Protein AF-U9SLM4-F1 (afdb_monomer)

Foldseek 3Di:
DDWDWAFDQFFWAQDDDDPPDDLQNVLVSCCVVVVDPDDSQPTWTKTFDADPVCSVVTHTGDRSCVVGPIDTQLAQAQNRDDQSWPHHPVVVVVLPDDPEDDPPDLLDQLQVVLLVVVVVLLVPALFAEEEEAPLLCLRHSLVSNQVVVVVDPQEGTGEDEVSQQDDLPDQAAPQVSCCVTHVDGPVSNQVSQVVGQYEYEYEACLSQFAFPPDALCNGHRSCSVVVVVSVVSRPDTSHGYYYYHFFFPCLLQPPPDPDSRTTDHNDDDDPSRYHYSVSSADDPVSLVSSLVSLCVVQVVLAPDPVQSQQVSVQLCQQQVSRNSSSVLLSVVLSVVCVVCSVVSHRDGNLVSVLVCQFLVNLPDDDPLLVSLVDDDPVLLVVLVVLLLHWAQQVVPPDPDPNLSSCCSSQQWHQDPNTIHGNGLSSNQSSLCVVQLPDAADPDADPAPVSLVLQLQQAQELVQLVPPPCADPVRHHAQSSVLVSSLNRSSRRHDSRKDWRAFGFAHDPDPGGQGTFIHDVQLETEHEDEPCVPVVVSVVCVVPRCVVSNVSHPAYAYEYEYEAPDPVPPRDCLCPQRYWYWYQHPSRQWIWIHHNPDTDIHGYDYDDD

Radius of gyration: 30.29 Å; Cα contacts (8 Å, |Δi|>4): 1023; chains: 1; bounding box: 67×54×95 Å

Nearest PDB structures (foldseek):
  4ko8-assembly1_A  TM=5.260E-01  e=2.177E-04  Homo sapiens
  5ifs-assembly1_D  TM=5.395E-01  e=2.706E-04  Homo sapiens
  7pxb-assembly1_A  TM=3.725E-01  e=2.563E-04  Mycobacterium tuberculosis
  8glv-assembly1_Cn  TM=2.604E-01  e=9.115E-05  Chlamydomonas reinhardtii
  8j07-assembly1_k8  TM=2.728E-01  e=7.205E-04  Homo sapiens

pLDDT: mean 79.98, std 14.98, range [30.33, 97.56]

Solvent-accessible surface area (backbone atoms only — not comparable to full-atom values): 33385 Å² total; per-residue (Å²): 130,52,76,49,62,51,53,71,88,56,48,20,57,78,71,98,75,58,97,87,61,42,61,26,57,49,35,50,50,49,34,68,76,66,70,53,87,69,60,61,86,75,62,69,54,32,50,26,74,45,55,79,94,49,58,88,75,52,40,77,64,40,48,58,60,77,76,54,56,63,42,72,57,76,52,89,73,53,42,52,20,57,44,31,20,65,50,45,72,78,56,47,61,70,54,72,72,77,78,61,71,64,90,83,44,87,37,63,58,76,45,62,70,58,44,51,54,49,53,59,49,44,77,74,45,21,42,32,39,40,39,30,32,83,57,38,44,60,57,36,50,54,51,43,44,48,66,59,52,64,72,42,89,77,44,49,57,40,38,51,45,52,73,79,57,45,62,92,88,55,95,60,43,50,54,64,33,44,20,68,40,60,77,44,49,62,68,59,56,57,58,24,20,80,78,38,40,27,42,39,35,33,33,50,48,44,68,35,21,14,50,63,93,60,56,50,86,59,12,31,39,62,23,39,70,58,57,58,48,51,64,49,20,59,74,77,51,44,37,29,40,41,34,27,24,53,47,33,44,53,28,57,74,45,84,86,52,98,64,68,54,32,27,35,70,70,59,92,72,55,70,92,36,48,40,44,50,81,73,52,36,51,48,75,67,45,42,50,49,26,50,54,32,37,35,67,69,63,41,65,43,48,76,52,68,67,36,52,50,52,47,54,38,38,47,33,54,38,30,57,38,29,43,38,51,41,50,50,53,54,50,53,50,46,64,72,43,47,62,46,63,68,73,72,43,78,50,52,42,66,63,52,52,48,46,67,42,21,54,71,51,72,64,59,79,52,84,62,50,63,53,72,74,68,63,51,72,72,45,49,52,47,50,56,51,31,71,66,40,66,40,56,51,87,77,48,93,63,92,45,74,55,62,58,36,38,40,32,57,45,51,25,32,79,54,97,60,22,36,33,58,46,21,52,49,51,44,39,52,48,51,46,64,75,47,50,80,55,88,50,53,94,73,50,58,90,48,73,68,53,37,50,53,46,19,51,31,50,24,47,33,60,62,60,73,70,48,84,47,49,44,99,84,74,42,76,36,55,56,49,53,54,52,43,48,52,52,16,37,43,35,39,34,47,89,72,45,41,73,40,52,60,39,60,35,42,84,99,49,98,53,50,42,44,33,35,32,30,73,93,55,27,36,39,39,36,74,41,37,69,62,61,61,50,70,57,57,56,48,37,50,68,57,52,33,34,70,62,53,72,64,28,76,44,58,38,42,37,32,41,28,64,58,85,63,78,88,61,83,58,88,58,52,84,36,83,45,30,33,41,32,42,34,37,79,91,44,51,32,33,35,43,33,45,63,89,49,77,46,81,42,54,29,28,71,84,87,129

InterPro domains:
  IPR027417 P-loop containing nucleoside triphosphate hydrolase [SSF52540] (101-343)
  IPR045379 Crinkler effector protein, N-terminal [PF20147] (2-56)

Mean predicted aligned error: 11.5 Å

Sequence (608 aa):
MLGCIILGEENAFPVDFDTNKTIGHLKGAIKEQAGLVEPAHKLILWRVNIPENEKYEIHEGINIKEMFRDVKLSYTPRLGGIGGTMILATEGERVGTYEGINLNSPDICHREQTIQKLVEKISKVGFLLVRSPPMSGKTSLGQLLEQHLVKDPNIRVIRISLLWMGIPSGTWTFEEEFERLMSITWKKFQDECGHIRTIFIVDEVQMLYVPQGEHETASRHKGNVFWETVKRCQQISNLSIVAFAAYGYKGAWDLSSATYTIDVSPFMILPENTWSIEDVRFTEEEYKDYFLRFCSTHLKNMEDEDDINYLQEYVCNTTACHPGLVAFFMNHIRDHFSRQLKYDDTLKFDSIFLYLKSHGFMRAGFRGFAHIKNLTPEEEELCDRVFRGPINIRQSYSTSGKEKRLVRTNLLSEQDGKLDFASPYLRALYLQRRWGSTIRPIIPPQDFKSFLRGTFTNMNAEAIRNSYCVGTDGQLLERAWQMEFYQAATQVLPADIFISPDVGTYWGSSGYMDFFVGDGRSWAIELLRDGEKASDHKSRINKIYKPIRKISKEWAIIDIRHPGLPNNNPEYSADHHWINVYCQEGWKSVIIEDKDEKVEVKLMGEYL

Structure (mmCIF, N/CA/C/O backbone):
data_AF-U9SLM4-F1
#
_entry.id   AF-U9SLM4-F1
#
loop_
_atom_site.group_PDB
_atom_site.id
_atom_site.type_symbol
_atom_site.label_atom_id
_atom_site.label_alt_id
_atom_site.label_comp_id
_atom_site.label_asym_id
_atom_site.label_entity_id
_atom_site.label_seq_id
_atom_site.pdbx_PDB_ins_code
_atom_site.Cartn_x
_atom_site.Cartn_y
_atom_site.Cartn_z
_atom_site.occupancy
_atom_site.B_iso_or_equiv
_atom_site.auth_seq_id
_atom_site.auth_comp_id
_atom_site.auth_asym_id
_atom_site.auth_atom_id
_atom_site.pdbx_PDB_model_num
ATOM 1 N N . MET A 1 1 ? -7.190 -8.451 43.690 1.00 35.81 1 MET A N 1
ATOM 2 C CA . MET A 1 1 ? -8.473 -7.700 43.766 1.00 35.81 1 MET A CA 1
ATOM 3 C C . MET A 1 1 ? -9.404 -8.312 42.734 1.00 35.81 1 MET A C 1
ATOM 5 O O . MET A 1 1 ? -9.308 -7.986 41.557 1.00 35.81 1 MET A O 1
ATOM 9 N N . LEU A 1 2 ? -10.216 -9.275 43.161 1.00 41.56 2 LEU A N 1
ATOM 10 C CA . LEU A 1 2 ? -11.113 -10.027 42.290 1.00 41.56 2 LEU A CA 1
ATOM 11 C C . LEU A 1 2 ? -12.498 -9.378 42.358 1.00 41.56 2 LEU A C 1
ATOM 13 O O . LEU A 1 2 ? -13.167 -9.426 43.385 1.00 41.56 2 LEU A O 1
ATOM 17 N N . GLY A 1 3 ? -12.895 -8.705 41.276 1.00 44.25 3 GLY A N 1
ATOM 18 C CA . GLY A 1 3 ? -14.247 -8.175 41.129 1.00 44.25 3 GLY A CA 1
ATOM 19 C C . GLY A 1 3 ? -15.202 -9.318 40.813 1.00 44.25 3 GLY A C 1
ATOM 20 O O . GLY A 1 3 ? -15.079 -9.926 39.752 1.00 44.25 3 GLY A O 1
ATOM 21 N N . CYS A 1 4 ? -16.132 -9.621 41.717 1.00 50.41 4 CYS A N 1
ATOM 22 C CA . CYS A 1 4 ? -17.161 -10.633 41.473 1.00 50.41 4 CYS A CA 1
ATOM 23 C C . CYS A 1 4 ? -18.557 -10.000 41.392 1.00 50.41 4 CYS A C 1
ATOM 25 O O . CYS A 1 4 ? -18.823 -8.984 42.035 1.00 50.41 4 CYS A O 1
ATOM 27 N N . ILE A 1 5 ? -19.416 -10.619 40.573 1.00 52.19 5 ILE A N 1
ATOM 28 C CA . ILE A 1 5 ? -20.807 -10.255 40.301 1.00 52.19 5 ILE A CA 1
ATOM 29 C C . ILE A 1 5 ? -21.716 -11.396 40.781 1.00 52.19 5 ILE A C 1
ATOM 31 O O . ILE A 1 5 ? -21.554 -12.529 40.336 1.00 52.19 5 ILE A O 1
ATOM 35 N N . ILE A 1 6 ? -22.691 -11.072 41.636 1.00 52.25 6 ILE A N 1
ATOM 36 C CA . ILE A 1 6 ? -23.686 -11.999 42.198 1.00 52.25 6 ILE A CA 1
ATOM 37 C C . ILE A 1 6 ? -25.037 -11.809 41.516 1.00 52.25 6 ILE A C 1
ATOM 39 O O . ILE A 1 6 ? -25.404 -10.679 41.183 1.00 52.25 6 ILE A O 1
ATOM 43 N N . LEU A 1 7 ? -25.791 -12.902 41.349 1.00 49.56 7 LEU A N 1
ATOM 44 C CA . LEU A 1 7 ? -27.113 -12.872 40.745 1.00 49.56 7 LEU A CA 1
ATOM 45 C C . LEU A 1 7 ? -28.258 -13.093 41.746 1.00 49.56 7 LEU A C 1
ATOM 47 O O . LEU A 1 7 ? -28.361 -14.139 42.370 1.00 49.56 7 LEU A O 1
ATOM 51 N N . GLY A 1 8 ? -29.181 -12.130 41.799 1.00 49.28 8 GLY A N 1
ATOM 52 C CA . GLY A 1 8 ? -30.383 -12.178 42.639 1.00 49.28 8 GLY A CA 1
ATOM 53 C C . GLY A 1 8 ? -30.135 -11.715 44.076 1.00 49.28 8 GLY A C 1
ATOM 54 O O . GLY A 1 8 ? -29.026 -11.828 44.585 1.00 49.28 8 GLY A O 1
ATOM 55 N N . GLU A 1 9 ? -31.167 -11.166 44.725 1.00 44.59 9 GLU A N 1
ATOM 56 C CA . GLU A 1 9 ? -31.069 -10.698 46.121 1.00 44.59 9 GLU A CA 1
ATOM 57 C C . GLU A 1 9 ? -30.828 -11.844 47.124 1.00 44.59 9 GLU A C 1
ATOM 59 O O . GLU A 1 9 ? -30.422 -11.573 48.249 1.00 44.59 9 GLU A O 1
ATOM 64 N N . GLU A 1 10 ? -31.007 -13.108 46.710 1.00 47.84 10 GLU A N 1
ATOM 65 C CA . GLU A 1 10 ? -30.967 -14.275 47.608 1.00 47.84 10 GLU A CA 1
ATOM 66 C C . GLU A 1 10 ? -29.975 -15.391 47.200 1.00 47.84 10 GLU A C 1
ATOM 68 O O . GLU A 1 10 ? -29.672 -16.248 48.025 1.00 47.84 10 GLU A O 1
ATOM 73 N N . ASN A 1 11 ? -29.407 -15.385 45.981 1.00 51.69 11 ASN A N 1
ATOM 74 C CA . ASN A 1 11 ? -28.650 -16.532 45.437 1.00 51.69 11 ASN A CA 1
ATOM 75 C C . ASN A 1 11 ? -27.236 -16.165 44.944 1.00 51.69 11 ASN A C 1
ATOM 77 O O . ASN A 1 11 ? -26.928 -16.229 43.753 1.00 51.69 11 ASN A O 1
ATOM 81 N N . ALA A 1 12 ? -26.335 -15.806 45.860 1.00 53.00 12 ALA A N 1
ATOM 82 C CA . ALA A 1 12 ? -24.912 -15.723 45.540 1.00 53.00 12 ALA A CA 1
ATOM 83 C C . ALA A 1 12 ? -24.283 -17.100 45.346 1.00 53.00 12 ALA A C 1
ATOM 85 O O . ALA A 1 12 ? -24.490 -17.995 46.152 1.00 53.00 12 ALA A O 1
ATOM 86 N N . PHE A 1 13 ? -23.448 -17.257 44.324 1.00 52.69 13 PHE A N 1
ATOM 87 C CA . PHE A 1 13 ? -22.599 -18.434 44.181 1.00 52.69 13 PHE A CA 1
ATOM 88 C C . PHE A 1 13 ? -21.252 -18.031 43.573 1.00 52.69 13 PHE A C 1
ATOM 90 O O . PHE A 1 13 ? -21.178 -17.067 42.803 1.00 52.69 13 PHE A O 1
ATOM 97 N N . PRO A 1 14 ? -20.165 -18.730 43.933 1.00 48.06 14 PRO A N 1
ATOM 98 C CA . PRO A 1 14 ? -18.842 -18.399 43.441 1.00 48.06 14 PRO A CA 1
ATOM 99 C C . PRO A 1 14 ? -18.715 -18.831 41.979 1.00 48.06 14 PRO A C 1
ATOM 101 O O . PRO A 1 14 ? -18.922 -19.998 41.645 1.00 48.06 14 PRO A O 1
ATOM 104 N N . VAL A 1 15 ? -18.328 -17.890 41.117 1.00 50.41 15 VAL A N 1
ATOM 105 C CA . VAL A 1 15 ? -17.955 -18.173 39.728 1.00 50.41 15 VAL A CA 1
ATOM 106 C C . VAL A 1 15 ? -16.464 -17.942 39.573 1.00 50.41 15 VAL A C 1
ATOM 108 O O . VAL A 1 15 ? -15.956 -16.868 39.904 1.00 50.41 15 VAL A O 1
ATOM 111 N N . ASP A 1 16 ? -15.752 -18.951 39.076 1.00 47.12 16 ASP A N 1
ATOM 112 C CA . ASP A 1 16 ? -14.312 -18.852 38.871 1.00 47.12 16 ASP A CA 1
ATOM 113 C C . ASP A 1 16 ? -13.993 -17.855 37.755 1.00 47.12 16 ASP A C 1
ATOM 115 O O . ASP A 1 16 ? -14.107 -18.145 36.558 1.00 47.12 16 ASP A O 1
ATOM 119 N N . PHE A 1 17 ? -13.565 -16.667 38.168 1.00 48.00 17 PHE A N 1
ATOM 120 C CA . PHE A 1 17 ? -13.185 -15.572 37.296 1.00 48.00 17 PHE A CA 1
ATOM 121 C C . PHE A 1 17 ? -11.696 -15.277 37.473 1.00 48.00 17 PHE A C 1
ATOM 123 O O . PHE A 1 17 ? -11.235 -15.048 38.588 1.00 48.00 17 PHE A O 1
ATOM 130 N N . ASP A 1 18 ? -10.945 -15.309 36.377 1.00 49.34 18 ASP A N 1
ATOM 131 C CA . ASP A 1 18 ? -9.557 -14.853 36.321 1.00 49.34 18 ASP A CA 1
ATOM 132 C C . ASP A 1 18 ? -9.473 -13.620 35.407 1.00 49.34 18 ASP A C 1
ATOM 134 O O . ASP A 1 18 ? -10.423 -13.299 34.687 1.00 49.34 18 ASP A O 1
ATOM 138 N N . THR A 1 19 ? -8.343 -12.912 35.427 1.00 42.25 19 THR A N 1
ATOM 139 C CA . THR A 1 19 ? -8.130 -11.684 34.639 1.00 42.25 19 THR A CA 1
ATOM 140 C C . THR A 1 19 ? -8.217 -11.880 33.123 1.00 42.25 19 THR A C 1
ATOM 142 O O . THR A 1 19 ? -8.273 -10.895 32.391 1.00 42.25 19 THR A O 1
ATOM 145 N N . ASN A 1 20 ? -8.229 -13.124 32.641 1.00 43.53 20 ASN A N 1
ATOM 146 C CA . ASN A 1 20 ? -8.289 -13.474 31.225 1.00 43.53 20 ASN A CA 1
ATOM 147 C C . ASN A 1 20 ? -9.722 -13.805 30.767 1.00 43.53 20 ASN A C 1
ATOM 149 O O . ASN A 1 20 ? -9.967 -13.951 29.567 1.00 43.53 20 ASN A O 1
ATOM 153 N N . LYS A 1 21 ? -10.691 -13.917 31.687 1.00 45.94 21 LYS A N 1
ATOM 154 C CA . LYS A 1 21 ? -12.098 -14.204 31.368 1.00 45.94 21 LYS A CA 1
ATOM 155 C C . LYS A 1 21 ? -12.889 -12.914 31.113 1.00 45.94 21 LYS A C 1
ATOM 157 O O . LYS A 1 21 ? -12.687 -11.887 31.749 1.00 45.94 21 LYS A O 1
ATOM 162 N N . THR A 1 22 ? -13.818 -12.956 30.155 1.00 51.06 22 THR A N 1
ATOM 163 C CA . THR A 1 22 ? -14.678 -11.812 29.807 1.00 51.06 22 THR A CA 1
ATOM 164 C C . THR A 1 22 ? -15.972 -11.836 30.621 1.00 51.06 22 THR A C 1
ATOM 166 O O . THR A 1 22 ? -16.412 -12.890 31.078 1.00 51.06 22 THR A O 1
ATOM 169 N N . ILE A 1 23 ? -16.651 -10.691 30.742 1.00 50.66 23 ILE A N 1
ATOM 170 C CA . ILE A 1 23 ? -17.982 -10.614 31.373 1.00 50.66 23 ILE A CA 1
ATOM 171 C C . ILE A 1 23 ? -19.012 -11.511 30.651 1.00 50.66 23 ILE A C 1
ATOM 173 O O . ILE A 1 23 ? -19.931 -12.015 31.288 1.00 50.66 23 ILE A O 1
ATOM 177 N N . GLY A 1 24 ? -18.849 -11.773 29.348 1.00 51.88 24 GLY A N 1
ATOM 178 C CA . GLY A 1 24 ? -19.673 -12.742 28.612 1.00 51.88 24 GLY A CA 1
ATOM 179 C C . GLY A 1 24 ? -19.442 -14.189 29.063 1.00 51.88 24 GLY A C 1
ATOM 180 O O . GLY A 1 24 ? -20.410 -14.895 29.341 1.00 51.88 24 GLY A O 1
ATOM 181 N N . HIS A 1 25 ? -18.178 -14.607 29.227 1.00 54.50 25 HIS A N 1
ATOM 182 C CA . HIS A 1 25 ? -17.836 -15.916 29.809 1.00 54.50 25 HIS A CA 1
ATOM 183 C C . HIS A 1 25 ? -18.396 -16.060 31.227 1.00 54.50 25 HIS A C 1
ATOM 185 O O . HIS A 1 25 ? -18.955 -17.099 31.569 1.00 54.50 25 HIS A O 1
ATOM 191 N N . LEU A 1 26 ? -18.316 -14.990 32.021 1.00 54.97 26 LEU A N 1
ATOM 192 C CA . LEU A 1 26 ? -18.885 -14.939 33.363 1.00 54.97 26 LEU A CA 1
ATOM 193 C C . LEU A 1 26 ? -20.411 -15.099 33.340 1.00 54.97 26 LEU A C 1
ATOM 195 O O . LEU A 1 26 ? -20.941 -15.920 34.074 1.00 54.97 26 LEU A O 1
ATOM 199 N N . LYS A 1 27 ? -21.128 -14.379 32.469 1.00 56.69 27 LYS A N 1
ATOM 200 C CA . LYS A 1 27 ? -22.590 -14.507 32.328 1.00 56.69 27 LYS A CA 1
ATOM 201 C C . LYS A 1 27 ? -23.023 -15.902 31.859 1.00 56.69 27 LYS A C 1
ATOM 203 O O . LYS A 1 27 ? -24.068 -16.382 32.290 1.00 56.69 27 LYS A O 1
ATOM 208 N N . GLY A 1 28 ? -22.237 -16.542 30.990 1.00 61.31 28 GLY A N 1
ATOM 209 C CA . GLY A 1 28 ? -22.450 -17.929 30.570 1.00 61.31 28 GLY A CA 1
ATOM 210 C C . GLY A 1 28 ? -22.305 -18.911 31.734 1.00 61.31 28 GLY A C 1
ATOM 211 O O . GLY A 1 28 ? -23.228 -19.677 31.993 1.00 61.31 28 GLY A O 1
ATOM 212 N N . ALA A 1 29 ? -21.204 -18.810 32.483 1.00 61.56 29 ALA A N 1
ATOM 213 C CA . ALA A 1 29 ? -20.957 -19.626 33.673 1.00 61.56 29 ALA A CA 1
ATOM 214 C C . ALA A 1 29 ? -22.016 -19.397 34.768 1.00 61.56 29 ALA A C 1
ATOM 216 O O . ALA A 1 29 ? -22.520 -20.354 35.344 1.00 61.56 29 ALA A O 1
ATOM 217 N N . ILE A 1 30 ? -22.435 -18.142 34.984 1.00 59.66 30 ILE A N 1
ATOM 218 C CA . ILE A 1 30 ? -23.544 -17.789 35.884 1.00 59.66 30 ILE A CA 1
ATOM 219 C C . ILE A 1 30 ? -24.828 -18.509 35.461 1.00 59.66 30 ILE A C 1
ATOM 221 O O . ILE A 1 30 ? -25.518 -19.070 36.302 1.00 59.66 30 ILE A O 1
ATOM 225 N N . LYS A 1 31 ? -25.163 -18.520 34.166 1.00 64.25 31 LYS A N 1
ATOM 226 C CA . LYS A 1 31 ? -26.378 -19.182 33.672 1.00 64.25 31 LYS A CA 1
ATOM 227 C C . LYS A 1 31 ? -26.339 -20.695 33.887 1.00 64.25 31 LYS A C 1
ATOM 229 O O . LYS A 1 31 ? -27.342 -21.267 34.305 1.00 64.25 31 LYS A O 1
ATOM 234 N N . GLU A 1 32 ? -25.205 -21.318 33.577 1.00 65.44 32 GLU A N 1
ATOM 235 C CA . GLU A 1 32 ? -24.996 -22.762 33.719 1.00 65.44 32 GLU A CA 1
ATOM 236 C C . GLU A 1 32 ? -25.090 -23.197 35.184 1.00 65.44 32 GLU A C 1
ATOM 238 O O . GLU A 1 32 ? -25.776 -24.164 35.501 1.00 65.44 32 GLU A O 1
ATOM 243 N N . GLN A 1 33 ? -24.478 -22.428 36.082 1.00 63.00 33 GLN A N 1
ATOM 244 C CA . GLN A 1 33 ? -24.409 -22.745 37.503 1.00 63.00 33 GLN A CA 1
ATOM 245 C C . GLN A 1 33 ? -25.693 -22.371 38.270 1.00 63.00 33 GLN A C 1
ATOM 247 O O . GLN A 1 33 ? -26.039 -23.055 39.225 1.00 63.00 33 GLN A O 1
ATOM 252 N N . ALA A 1 34 ? -26.439 -21.347 37.832 1.00 59.72 34 ALA A N 1
ATOM 253 C CA . ALA A 1 34 ? -27.705 -20.920 38.448 1.00 59.72 34 ALA A CA 1
ATOM 254 C C . ALA A 1 34 ? -28.972 -21.508 37.804 1.00 59.72 34 ALA A C 1
ATOM 256 O O . ALA A 1 34 ? -30.080 -21.193 38.237 1.00 59.72 34 ALA A O 1
ATOM 257 N N . GLY A 1 35 ? -28.850 -22.288 36.724 1.00 61.47 35 GLY A N 1
ATOM 258 C CA . GLY A 1 35 ? -30.002 -22.876 36.028 1.00 61.47 35 GLY A CA 1
ATOM 259 C C . GLY A 1 35 ? -30.992 -21.850 35.450 1.00 61.47 35 GLY A C 1
ATOM 260 O O . GLY A 1 35 ? -32.183 -22.137 35.325 1.00 61.47 35 GLY A O 1
ATOM 261 N N . LEU A 1 36 ? -30.533 -20.640 35.112 1.00 62.00 36 LEU A N 1
ATOM 262 C CA . LEU A 1 36 ? -31.416 -19.542 34.701 1.00 62.00 36 LEU A CA 1
ATOM 263 C C . LEU A 1 36 ? -31.931 -19.727 33.271 1.00 62.00 36 LEU A C 1
ATOM 265 O O . LEU A 1 36 ? -31.170 -19.962 32.328 1.00 62.00 36 LEU A O 1
ATOM 269 N N . VAL A 1 37 ? -33.234 -19.510 33.089 1.00 57.28 37 VAL A N 1
ATOM 270 C CA . VAL A 1 37 ? -33.880 -19.495 31.764 1.00 57.28 37 VAL A CA 1
ATOM 271 C C . VAL A 1 37 ? -33.681 -18.144 31.061 1.00 57.28 37 VAL A C 1
ATOM 273 O O . VAL A 1 37 ? -33.711 -18.066 29.831 1.00 57.28 37 VAL A O 1
ATOM 276 N N . GLU A 1 38 ? -33.430 -17.074 31.821 1.00 58.06 38 GLU A N 1
ATOM 277 C CA . GLU A 1 38 ? -33.276 -15.728 31.274 1.00 58.06 38 GLU A CA 1
ATOM 278 C C . GLU A 1 38 ? -32.025 -15.578 30.384 1.00 58.06 38 GLU A C 1
ATOM 280 O O . GLU A 1 38 ? -30.978 -16.186 30.635 1.00 58.06 38 GLU A O 1
ATOM 285 N N . PRO A 1 39 ? -32.090 -14.745 29.327 1.00 55.75 39 PRO A N 1
ATOM 286 C CA . PRO A 1 39 ? -30.918 -14.426 28.525 1.00 55.75 39 PRO A CA 1
ATOM 287 C C . PRO A 1 39 ? -29.816 -13.742 29.348 1.00 55.75 39 PRO A C 1
ATOM 289 O O . PRO A 1 39 ? -30.079 -12.792 30.081 1.00 55.75 39 PRO A O 1
ATOM 292 N N . ALA A 1 40 ? -28.558 -14.139 29.126 1.00 53.75 40 ALA A N 1
ATOM 293 C CA . ALA A 1 40 ? -27.360 -13.591 29.781 1.00 53.75 40 ALA A CA 1
ATOM 294 C C . ALA A 1 40 ? -27.274 -12.045 29.776 1.00 53.75 40 ALA A C 1
ATOM 296 O O . ALA A 1 40 ? -26.703 -11.422 30.675 1.00 53.75 40 ALA A O 1
ATOM 297 N N . HIS A 1 41 ? -27.842 -11.386 28.765 1.00 55.47 41 HIS A N 1
ATOM 298 C CA . HIS A 1 41 ? -27.851 -9.928 28.667 1.00 55.47 41 HIS A CA 1
ATOM 299 C C . HIS A 1 41 ? -28.814 -9.240 29.656 1.00 55.47 41 HIS A C 1
ATOM 301 O O . HIS A 1 41 ? -28.600 -8.069 29.946 1.00 55.47 41 HIS A O 1
ATOM 307 N N . LYS A 1 42 ? -29.814 -9.943 30.214 1.00 55.22 42 LYS A N 1
ATOM 308 C CA . LYS A 1 42 ? -30.771 -9.400 31.202 1.00 55.22 42 LYS A CA 1
ATOM 309 C C . LYS A 1 42 ? -30.272 -9.452 32.648 1.00 55.22 42 LYS A C 1
ATOM 311 O O . LYS A 1 42 ? -30.864 -8.828 33.523 1.00 55.22 42 LYS A O 1
ATOM 316 N N . LEU A 1 43 ? -29.168 -10.157 32.886 1.00 59.81 43 LEU A N 1
ATOM 317 C CA . LEU A 1 43 ? -28.576 -10.314 34.210 1.00 59.81 43 LEU A CA 1
ATOM 318 C C . LEU A 1 43 ? -28.045 -8.966 34.726 1.00 59.81 43 LEU A C 1
ATOM 320 O O . LEU A 1 43 ? -27.250 -8.305 34.049 1.00 59.81 43 LEU A O 1
ATOM 324 N N . ILE A 1 44 ? -28.476 -8.572 35.927 1.00 57.69 44 ILE A N 1
ATOM 325 C CA . ILE A 1 44 ? -27.979 -7.378 36.623 1.00 57.69 44 ILE A CA 1
ATOM 326 C C . ILE A 1 44 ? -26.606 -7.699 37.202 1.00 57.69 44 ILE A C 1
ATOM 328 O O . ILE A 1 44 ? -26.446 -8.696 37.901 1.00 57.69 44 ILE A O 1
ATOM 332 N N . LEU A 1 45 ? -25.624 -6.844 36.911 1.00 57.59 45 LEU A N 1
ATOM 333 C CA . LEU A 1 45 ? -24.254 -7.037 37.361 1.00 57.59 45 LEU A CA 1
ATOM 334 C C . LEU A 1 45 ? -23.880 -6.036 38.460 1.00 57.59 45 LEU A C 1
ATOM 336 O O . LEU A 1 45 ? -24.153 -4.836 38.356 1.00 57.59 45 LEU A O 1
ATOM 340 N N . TRP A 1 46 ? -23.213 -6.545 39.490 1.00 57.16 46 TRP A N 1
ATOM 341 C CA . TRP A 1 46 ? -22.770 -5.797 40.662 1.00 57.16 46 TRP A CA 1
ATOM 342 C C . TRP A 1 46 ? -21.254 -5.836 40.755 1.00 57.16 46 TRP A C 1
ATOM 344 O O . TRP A 1 46 ? -20.659 -6.900 40.622 1.00 57.16 46 TRP A O 1
ATOM 354 N N . ARG A 1 47 ? -20.612 -4.694 41.003 1.00 55.12 47 ARG A N 1
ATOM 355 C CA . ARG A 1 47 ? -19.192 -4.693 41.357 1.00 55.12 47 ARG A CA 1
ATOM 356 C C . ARG A 1 47 ? -19.076 -4.869 42.865 1.00 55.12 47 ARG A C 1
ATOM 358 O O . ARG A 1 47 ? -19.517 -3.998 43.610 1.00 55.12 47 ARG A O 1
ATOM 365 N N . VAL A 1 48 ? -18.446 -5.962 43.282 1.00 54.56 48 VAL A N 1
ATOM 366 C CA . VAL A 1 48 ? -18.120 -6.241 44.682 1.00 54.56 48 VAL A CA 1
ATOM 367 C C . VAL A 1 48 ? -16.606 -6.400 44.804 1.00 54.56 48 VAL A C 1
ATOM 369 O O . VAL A 1 48 ? -15.998 -7.152 44.039 1.00 54.56 48 VAL A O 1
ATOM 372 N N . ASN A 1 49 ? -15.981 -5.660 45.723 1.00 56.09 49 ASN A N 1
ATOM 373 C CA . ASN A 1 49 ? -14.555 -5.806 46.020 1.00 56.09 49 ASN A CA 1
ATOM 374 C C . ASN A 1 49 ? -14.387 -6.897 47.077 1.00 56.09 49 ASN A C 1
ATOM 376 O O . ASN A 1 49 ? -14.502 -6.612 48.264 1.00 56.09 49 ASN A O 1
ATOM 380 N N . ILE A 1 50 ? -14.104 -8.123 46.642 1.00 55.16 50 ILE A N 1
ATOM 381 C CA . ILE A 1 50 ? -13.893 -9.249 47.555 1.00 55.16 50 ILE A CA 1
ATOM 382 C C . ILE A 1 50 ? -12.381 -9.442 47.744 1.00 55.16 50 ILE A C 1
ATOM 384 O O . ILE A 1 50 ? -11.657 -9.615 46.750 1.00 55.16 50 ILE A O 1
ATOM 388 N N . PRO A 1 51 ? -11.863 -9.361 48.983 1.00 56.72 51 PRO A N 1
ATOM 389 C CA . PRO A 1 51 ? -10.484 -9.717 49.289 1.00 56.72 51 PRO A CA 1
ATOM 390 C C . PRO A 1 51 ? -10.184 -11.166 48.884 1.00 56.72 51 PRO A C 1
ATOM 392 O O . PRO A 1 51 ? -11.023 -12.055 48.988 1.00 56.72 51 PRO A O 1
ATOM 395 N N . GLU A 1 52 ? -8.976 -11.427 48.387 1.00 55.16 52 GLU A N 1
ATOM 396 C CA . GLU A 1 52 ? -8.604 -12.750 47.857 1.00 55.16 52 GLU A CA 1
ATOM 397 C C . GLU A 1 52 ? -8.695 -13.856 48.926 1.00 55.16 52 GLU A C 1
ATOM 399 O O . GLU A 1 52 ? -9.073 -14.991 48.644 1.00 55.16 52 GLU A O 1
ATOM 404 N N . ASN A 1 53 ? -8.418 -13.481 50.174 1.00 61.06 53 ASN A N 1
ATOM 405 C CA . ASN A 1 53 ? -8.549 -14.271 51.395 1.00 61.06 53 ASN A CA 1
ATOM 406 C C . ASN A 1 53 ? -9.994 -14.376 51.918 1.00 61.06 53 ASN A C 1
ATOM 408 O O . ASN A 1 53 ? -10.188 -14.820 53.036 1.00 61.06 53 ASN A O 1
ATOM 412 N N . GLU A 1 54 ? -11.002 -13.918 51.184 1.00 56.12 54 GLU A N 1
ATOM 413 C CA . GLU A 1 54 ? -12.416 -14.000 51.593 1.00 56.12 54 GLU A CA 1
ATOM 414 C C . GLU A 1 54 ? -13.264 -14.685 50.502 1.00 56.12 54 GLU A C 1
ATOM 416 O O . GLU A 1 54 ? -14.464 -14.891 50.654 1.00 56.12 54 GLU A O 1
ATOM 421 N N . LYS A 1 55 ? -12.637 -15.136 49.401 1.00 56.03 55 LYS A N 1
ATOM 422 C CA . LYS A 1 55 ? -13.308 -15.813 48.273 1.00 56.03 55 LYS A CA 1
ATOM 423 C C . LYS A 1 55 ? -14.027 -17.107 48.685 1.00 56.03 55 LYS A C 1
ATOM 425 O O . LYS A 1 55 ? -15.058 -17.440 48.110 1.00 56.03 55 LYS A O 1
ATOM 430 N N . TYR A 1 56 ? -13.484 -17.839 49.657 1.00 58.84 56 TYR A N 1
ATOM 431 C CA . TYR A 1 56 ? -14.060 -19.090 50.172 1.00 58.84 56 TYR A CA 1
ATOM 432 C C . TYR A 1 56 ? -15.285 -18.881 51.069 1.00 58.84 56 TYR A C 1
ATOM 434 O O . TYR A 1 56 ? -15.968 -19.847 51.397 1.00 58.84 56 TYR A O 1
ATOM 442 N N . GLU A 1 57 ? -15.578 -17.637 51.442 1.00 57.97 57 GLU A N 1
ATOM 443 C CA . GLU A 1 57 ? -16.766 -17.287 52.218 1.00 57.97 57 GLU A CA 1
ATOM 444 C C . GLU A 1 57 ? -18.000 -17.097 51.322 1.00 57.97 57 GLU A C 1
ATOM 446 O O . GLU A 1 57 ? -19.089 -16.882 51.828 1.00 57.97 57 GLU A O 1
ATOM 451 N N . ILE A 1 58 ? -17.864 -17.202 49.993 1.00 57.47 58 ILE A N 1
ATOM 452 C CA . ILE A 1 58 ? -18.972 -17.085 49.037 1.00 57.47 58 ILE A CA 1
ATOM 453 C C . ILE A 1 58 ? -19.601 -18.462 48.793 1.00 57.47 58 ILE A C 1
ATOM 455 O O . ILE A 1 58 ? -19.007 -19.313 48.128 1.00 57.47 58 ILE A O 1
ATOM 459 N N . HIS A 1 59 ? -20.831 -18.664 49.258 1.00 59.03 59 HIS A N 1
ATOM 460 C CA . HIS A 1 59 ? -21.622 -19.866 48.991 1.00 59.03 59 HIS A CA 1
ATOM 461 C C . HIS A 1 59 ? -23.105 -19.540 48.780 1.00 59.03 59 HIS A C 1
ATOM 463 O O . HIS A 1 59 ? -23.558 -18.428 49.062 1.00 59.03 59 HIS A O 1
ATOM 469 N N . GLU A 1 60 ? -23.854 -20.532 48.290 1.00 52.44 60 GLU A N 1
ATOM 470 C CA . GLU A 1 60 ? -25.299 -20.438 48.066 1.00 52.44 60 GLU A CA 1
ATOM 471 C C . GLU A 1 60 ? -26.026 -19.944 49.330 1.00 52.44 60 GLU A C 1
ATOM 473 O O . GLU A 1 60 ? -25.710 -20.370 50.446 1.00 52.44 60 GLU A O 1
ATOM 478 N N . GLY A 1 61 ? -26.952 -18.995 49.159 1.00 51.59 61 GLY A N 1
ATOM 479 C CA . GLY A 1 61 ? -27.735 -18.388 50.242 1.00 51.59 61 GLY A CA 1
ATOM 480 C C . GLY A 1 61 ? -27.096 -17.192 50.965 1.00 51.59 61 GLY A C 1
ATOM 481 O O . GLY A 1 61 ? -27.724 -16.639 51.867 1.00 51.59 61 GLY A O 1
ATOM 482 N N . ILE A 1 62 ? -25.881 -16.755 50.603 1.00 54.47 62 ILE A N 1
ATOM 483 C CA . ILE A 1 62 ? -25.287 -15.529 51.169 1.00 54.47 62 ILE A CA 1
ATOM 484 C C . ILE A 1 62 ? -25.777 -14.285 50.430 1.00 54.47 62 ILE A C 1
ATOM 486 O O . ILE A 1 62 ? -25.636 -14.160 49.213 1.00 54.47 62 ILE A O 1
ATOM 490 N N . ASN A 1 63 ? -26.256 -13.297 51.189 1.00 57.28 63 ASN A N 1
ATOM 491 C CA . ASN A 1 63 ? -26.541 -11.971 50.659 1.00 57.28 63 ASN A CA 1
ATOM 492 C C . ASN A 1 63 ? -25.249 -11.140 50.559 1.00 57.28 63 ASN A C 1
ATOM 494 O O . ASN A 1 63 ? -24.889 -10.376 51.457 1.00 57.28 63 ASN A O 1
ATOM 498 N N . ILE A 1 64 ? -24.533 -11.284 49.440 1.00 55.44 64 ILE A N 1
ATOM 499 C CA . ILE A 1 64 ? -23.256 -10.582 49.217 1.00 55.44 64 ILE A CA 1
ATOM 500 C C . ILE A 1 64 ? -23.415 -9.052 49.198 1.00 55.44 64 ILE A C 1
ATOM 502 O O . ILE A 1 64 ? -22.467 -8.332 49.522 1.00 55.44 64 ILE A O 1
ATOM 506 N N . LYS A 1 65 ? -24.626 -8.562 48.904 1.00 53.69 65 LYS A N 1
ATOM 507 C CA . LYS A 1 65 ? -25.003 -7.144 48.981 1.00 53.69 65 LYS A CA 1
ATOM 508 C C . LYS A 1 65 ? -24.717 -6.561 50.369 1.00 53.69 65 LYS A C 1
ATOM 510 O O . LYS A 1 65 ? -24.118 -5.496 50.487 1.00 53.69 65 LYS A O 1
ATOM 515 N N . GLU A 1 66 ? -25.097 -7.287 51.421 1.00 59.53 66 GLU A N 1
ATOM 516 C CA . GLU A 1 66 ? -24.913 -6.859 52.812 1.00 59.53 66 GLU A CA 1
ATOM 517 C C . GLU A 1 66 ? -23.472 -7.040 53.295 1.00 59.53 66 GLU A C 1
ATOM 519 O O . GLU A 1 66 ? -22.948 -6.189 54.013 1.00 59.53 66 GLU A O 1
ATOM 524 N N . MET A 1 67 ? -22.818 -8.128 52.883 1.00 58.69 67 MET A N 1
ATOM 525 C CA . MET A 1 67 ? -21.518 -8.528 53.423 1.00 58.69 67 MET A CA 1
ATOM 526 C C . MET A 1 67 ? -20.355 -7.662 52.920 1.00 58.69 67 MET A C 1
ATOM 528 O O . MET A 1 67 ? -19.487 -7.284 53.703 1.00 58.69 67 MET A O 1
ATOM 532 N N . PHE A 1 68 ? -20.340 -7.303 51.633 1.00 57.62 68 PHE A N 1
ATOM 533 C CA . PHE A 1 68 ? -19.148 -6.718 51.003 1.00 57.62 68 PHE A CA 1
ATOM 534 C C . PHE A 1 68 ? -19.329 -5.295 50.461 1.00 57.62 68 PHE A C 1
ATOM 536 O O . PHE A 1 68 ? -18.371 -4.729 49.935 1.00 57.62 68 PHE A O 1
ATOM 543 N N . ARG A 1 69 ? -20.518 -4.695 50.632 1.00 54.03 69 ARG A N 1
ATOM 544 C CA . ARG A 1 69 ? -20.930 -3.395 50.067 1.00 54.03 69 ARG A CA 1
ATOM 545 C C . ARG A 1 69 ? -20.812 -3.360 48.537 1.00 54.03 69 ARG A C 1
ATOM 547 O O . ARG A 1 69 ? -19.738 -3.316 47.943 1.00 54.03 69 ARG A O 1
ATOM 554 N N . ASP A 1 70 ? -21.959 -3.347 47.889 1.00 53.28 70 ASP A N 1
ATOM 555 C CA . ASP A 1 70 ? -22.136 -3.426 46.448 1.00 53.28 70 ASP A CA 1
ATOM 556 C C . ASP A 1 70 ? -22.230 -2.049 45.768 1.00 53.28 70 ASP A C 1
ATOM 558 O O . ASP A 1 70 ? -22.691 -1.061 46.340 1.00 53.28 70 ASP A O 1
ATOM 562 N N . VAL A 1 71 ? -21.838 -1.989 44.490 1.00 54.59 71 VAL A N 1
ATOM 563 C CA . VAL A 1 71 ? -22.231 -0.897 43.586 1.00 54.59 71 VAL A CA 1
ATOM 564 C C . VAL A 1 71 ? -22.856 -1.500 42.334 1.00 54.59 71 VAL A C 1
ATOM 566 O O . VAL A 1 71 ? -22.194 -2.216 41.573 1.00 54.59 71 VAL A O 1
ATOM 569 N N . LYS A 1 72 ? -24.141 -1.201 42.103 1.00 58.88 72 LYS A N 1
ATOM 570 C CA . LYS A 1 72 ? -24.828 -1.547 40.852 1.00 58.88 72 LYS A CA 1
ATOM 571 C C . LYS A 1 72 ? -24.093 -0.871 39.706 1.00 58.88 72 LYS A C 1
ATOM 573 O O . LYS A 1 72 ? -23.899 0.345 39.746 1.00 58.88 72 LYS A O 1
ATOM 578 N N . LEU A 1 73 ? -23.722 -1.619 38.668 1.00 63.69 73 LEU A N 1
ATOM 579 C CA . LEU A 1 73 ? -23.216 -0.971 37.463 1.00 63.69 73 LEU A CA 1
ATOM 580 C C . LEU A 1 73 ? -24.352 -0.138 36.856 1.00 63.69 73 LEU A C 1
ATOM 582 O O . LEU A 1 73 ? -25.396 -0.660 36.469 1.00 63.69 73 LEU A O 1
ATOM 586 N N . SER A 1 74 ? -24.150 1.174 36.798 1.00 73.38 74 SER A N 1
ATOM 587 C CA . SER A 1 74 ? -25.068 2.135 36.176 1.00 73.38 74 SER A CA 1
ATOM 588 C C . SER A 1 74 ? -24.949 2.160 34.649 1.00 73.38 74 SER A C 1
ATOM 590 O O . SER A 1 74 ? -25.533 3.023 34.001 1.00 73.38 74 SER A O 1
ATOM 592 N N . TYR A 1 75 ? -24.186 1.225 34.077 1.00 79.88 75 TYR A N 1
ATOM 593 C CA . TYR A 1 75 ? -23.918 1.126 32.653 1.00 79.88 75 TYR A CA 1
ATOM 594 C C . TYR A 1 75 ? -23.843 -0.331 32.186 1.00 79.88 75 TYR A C 1
ATOM 596 O O . TYR A 1 75 ? -23.551 -1.245 32.959 1.00 79.88 75 TYR A O 1
ATOM 604 N N . THR A 1 76 ? -24.052 -0.533 30.889 1.00 82.50 76 THR A N 1
ATOM 605 C CA . THR A 1 76 ? -23.934 -1.814 30.198 1.00 82.50 76 THR A CA 1
ATOM 606 C C . THR A 1 76 ? -22.457 -2.106 29.906 1.00 82.50 76 THR A C 1
ATOM 608 O O . THR A 1 76 ? -21.819 -1.326 29.184 1.00 82.50 76 THR A O 1
ATOM 611 N N . PRO A 1 77 ? -21.880 -3.188 30.464 1.00 76.56 77 PRO A N 1
ATOM 612 C CA . PRO A 1 77 ? -20.485 -3.552 30.235 1.00 76.56 77 PRO A CA 1
ATOM 613 C C . PRO A 1 77 ? -20.284 -4.285 28.899 1.00 76.56 77 PRO A C 1
ATOM 615 O O . PRO A 1 77 ? -21.242 -4.646 28.218 1.00 76.56 77 PRO A O 1
ATOM 618 N N . ARG A 1 78 ? -19.019 -4.551 28.542 1.00 83.44 78 ARG A N 1
ATOM 619 C CA . ARG A 1 78 ? -18.651 -5.356 27.361 1.00 83.44 78 ARG A CA 1
ATOM 620 C C . ARG A 1 78 ? -19.283 -6.755 27.428 1.00 83.44 78 ARG A C 1
ATOM 622 O O . ARG A 1 78 ? -19.179 -7.432 28.449 1.00 83.44 78 ARG A O 1
ATOM 629 N N . LEU A 1 79 ? -19.884 -7.208 26.327 1.00 74.69 79 LEU A N 1
ATOM 630 C CA . LEU A 1 79 ? -20.727 -8.415 26.268 1.00 74.69 79 LEU A CA 1
ATOM 631 C C . LEU A 1 79 ? -19.968 -9.705 25.899 1.00 74.69 79 LEU A C 1
ATOM 633 O O . LEU A 1 79 ? -20.567 -10.770 25.798 1.00 74.69 79 LEU A O 1
ATOM 637 N N . GLY A 1 80 ? -18.640 -9.630 25.762 1.00 67.19 80 GLY A N 1
ATOM 638 C CA . GLY A 1 80 ? -17.749 -10.780 25.553 1.00 67.19 80 GLY A CA 1
ATOM 639 C C . GLY A 1 80 ? -17.606 -11.255 24.104 1.00 67.19 80 GLY A C 1
ATOM 640 O O . GLY A 1 80 ? -16.640 -11.956 23.816 1.00 67.19 80 GLY A O 1
ATOM 641 N N . GLY A 1 81 ? -18.495 -10.845 23.196 1.00 73.69 81 GLY A N 1
ATOM 642 C CA . GLY A 1 81 ? -18.341 -11.051 21.757 1.00 73.69 81 GLY A CA 1
ATOM 643 C C . GLY A 1 81 ? -17.339 -10.088 21.112 1.00 73.69 81 GLY A C 1
ATOM 644 O O . GLY A 1 81 ? -16.713 -9.255 21.781 1.00 73.69 81 GLY A O 1
ATOM 645 N N . ILE A 1 82 ? -17.187 -10.190 19.789 1.00 82.44 82 ILE A N 1
ATOM 646 C CA . ILE A 1 82 ? -16.276 -9.352 18.997 1.00 82.44 82 ILE A CA 1
ATOM 647 C C . ILE A 1 82 ? -16.575 -7.878 19.284 1.00 82.44 82 ILE A C 1
ATOM 649 O O . ILE A 1 82 ? -17.732 -7.457 19.269 1.00 82.44 82 ILE A O 1
ATOM 653 N N . GLY A 1 83 ? -15.540 -7.087 19.573 1.00 86.00 83 GLY A N 1
ATOM 654 C CA . GLY A 1 83 ? -15.712 -5.659 19.832 1.00 86.00 83 GLY A CA 1
ATOM 655 C C . GLY A 1 83 ? -16.373 -5.325 21.176 1.00 86.00 83 GLY A C 1
ATOM 656 O O . GLY A 1 83 ? -16.642 -4.161 21.465 1.00 86.00 83 GLY A O 1
ATOM 657 N N . GLY A 1 84 ? -16.667 -6.326 22.013 1.00 85.81 84 GLY A N 1
ATOM 658 C CA . GLY A 1 84 ? -17.502 -6.165 23.204 1.00 85.81 84 GLY A CA 1
ATOM 659 C C . GLY A 1 84 ? -19.009 -6.210 22.921 1.00 85.81 84 GLY A C 1
ATOM 660 O O . GLY A 1 84 ? -19.778 -5.791 23.786 1.00 85.81 84 GLY A O 1
ATOM 661 N N . THR A 1 85 ? -19.418 -6.715 21.751 1.00 86.25 85 THR A N 1
ATOM 662 C CA . THR A 1 85 ? -20.820 -6.885 21.319 1.00 86.25 85 THR A CA 1
ATOM 663 C C . THR A 1 85 ? -21.364 -8.285 21.649 1.00 86.25 85 THR A C 1
ATOM 665 O O . THR A 1 85 ? -20.673 -9.094 22.269 1.00 86.25 85 THR A O 1
ATOM 668 N N . MET A 1 86 ? -22.594 -8.587 21.222 1.00 82.06 86 MET A N 1
ATOM 669 C CA . MET A 1 86 ? -23.185 -9.931 21.274 1.00 82.06 86 MET A CA 1
ATOM 670 C C . MET A 1 86 ? -22.699 -10.884 20.164 1.00 82.06 86 MET A C 1
ATOM 672 O O . MET A 1 86 ? -22.992 -12.075 20.242 1.00 82.06 86 MET A O 1
ATOM 676 N N . ILE A 1 87 ? -21.974 -10.407 19.140 1.00 79.06 87 ILE A N 1
ATOM 677 C CA . ILE A 1 87 ? -21.524 -11.256 18.022 1.00 79.06 87 ILE A CA 1
ATOM 678 C C . ILE A 1 87 ? -20.428 -12.216 18.487 1.00 79.06 87 ILE A C 1
ATOM 680 O O . ILE A 1 87 ? -19.364 -11.788 18.940 1.00 79.06 87 ILE A O 1
ATOM 684 N N . LEU A 1 88 ? -20.651 -13.517 18.306 1.00 68.31 88 LEU A N 1
ATOM 685 C CA . LEU A 1 88 ? -19.646 -14.545 18.571 1.00 68.31 88 LEU A CA 1
ATOM 686 C C . LEU A 1 88 ? -18.614 -14.628 17.438 1.00 68.31 88 LEU A C 1
ATOM 688 O O . LEU A 1 88 ? -18.931 -14.420 16.267 1.00 68.31 88 LEU A O 1
ATOM 692 N N . ALA A 1 89 ? -17.377 -15.003 17.780 1.00 58.81 89 ALA A N 1
ATOM 693 C CA . ALA A 1 89 ? -16.287 -15.173 16.812 1.00 58.81 89 ALA A CA 1
ATOM 694 C C . ALA A 1 89 ? -16.648 -16.131 15.655 1.00 58.81 89 ALA A C 1
ATOM 696 O O . ALA A 1 89 ? -16.339 -15.850 14.502 1.00 58.81 89 ALA A O 1
ATOM 697 N N . THR A 1 90 ? -17.380 -17.210 15.951 1.00 51.34 90 THR A N 1
ATOM 698 C CA . THR A 1 90 ? -17.817 -18.238 14.990 1.00 51.34 90 THR A CA 1
ATOM 699 C C . THR A 1 90 ? -18.950 -17.788 14.058 1.00 51.34 90 THR A C 1
ATOM 701 O O . THR A 1 90 ? -19.115 -18.341 12.972 1.00 51.34 90 THR A O 1
ATOM 704 N N . GLU A 1 91 ? -19.734 -16.780 14.448 1.00 48.31 91 GLU A N 1
ATOM 705 C CA . GLU A 1 91 ? -20.755 -16.162 13.589 1.00 48.31 91 GLU A CA 1
ATOM 706 C C . GLU A 1 91 ? -20.152 -15.065 12.703 1.00 48.31 91 GLU A C 1
ATOM 708 O O . GLU A 1 91 ? -20.593 -14.878 11.569 1.00 48.31 91 GLU A O 1
ATOM 713 N N . GLY A 1 92 ? -19.087 -14.407 13.174 1.00 45.53 92 GLY A N 1
ATOM 714 C CA . GLY A 1 92 ? -18.300 -13.450 12.394 1.00 45.53 92 GLY A CA 1
ATOM 715 C C . GLY A 1 92 ? -17.623 -14.061 11.161 1.00 45.53 92 GLY A C 1
ATOM 716 O O . GLY A 1 92 ? -17.459 -13.367 10.166 1.00 45.53 92 GLY A O 1
ATOM 717 N N . GLU A 1 93 ? -17.299 -15.359 11.176 1.00 39.00 93 GLU A N 1
ATOM 718 C CA . GLU A 1 93 ? -16.789 -16.083 9.995 1.00 39.00 93 GLU A CA 1
ATOM 719 C C . GLU A 1 93 ? -17.872 -16.339 8.929 1.00 39.00 93 GLU A C 1
ATOM 721 O O . GLU A 1 93 ? -17.561 -16.438 7.740 1.00 39.00 93 GLU A O 1
ATOM 726 N N . ARG A 1 94 ? -19.152 -16.425 9.329 1.00 39.44 94 ARG A N 1
ATOM 727 C CA . ARG A 1 94 ? -20.294 -16.622 8.413 1.00 39.44 94 ARG A CA 1
ATOM 728 C C . ARG A 1 94 ? -20.751 -15.323 7.750 1.00 39.44 94 ARG A C 1
ATOM 730 O O . ARG A 1 94 ? -21.315 -15.370 6.657 1.00 39.44 94 ARG A O 1
ATOM 737 N N . VAL A 1 95 ? -20.472 -14.173 8.368 1.00 43.28 95 VAL A N 1
ATOM 738 C CA . VAL A 1 95 ? -20.541 -12.858 7.717 1.00 43.28 95 VAL A CA 1
ATOM 739 C C . VAL A 1 95 ? -19.286 -12.733 6.855 1.00 43.28 95 VAL A C 1
ATOM 741 O O . VAL A 1 95 ? -18.283 -12.168 7.272 1.00 43.28 95 VAL A O 1
ATOM 744 N N . GLY A 1 96 ? -19.307 -13.400 5.697 1.00 38.22 96 GLY A N 1
ATOM 745 C CA . GLY A 1 96 ? -18.132 -13.649 4.865 1.00 38.22 96 GLY A CA 1
ATOM 746 C C . GLY A 1 96 ? -17.188 -12.450 4.752 1.00 38.22 96 GLY A C 1
ATOM 747 O O . GLY A 1 96 ? -17.616 -11.345 4.430 1.00 38.22 96 GLY A O 1
ATOM 748 N N . THR A 1 97 ? -15.896 -12.730 4.948 1.00 46.31 97 THR A N 1
ATOM 749 C CA . THR A 1 97 ? -14.740 -11.813 4.908 1.00 46.31 97 THR A CA 1
ATOM 750 C C . THR A 1 97 ? -14.479 -11.042 6.208 1.00 46.31 97 THR A C 1
ATOM 752 O O . THR A 1 97 ? -14.836 -9.879 6.352 1.00 46.31 97 THR A O 1
ATOM 755 N N . TYR A 1 98 ? -13.769 -11.661 7.160 1.00 45.66 98 TYR A N 1
ATOM 756 C CA . TYR A 1 98 ? -13.158 -10.902 8.253 1.00 45.66 98 TYR A CA 1
ATOM 757 C C . TYR A 1 98 ? -12.075 -9.975 7.678 1.00 45.66 98 TYR A C 1
ATOM 759 O O . TYR A 1 98 ? -10.949 -10.388 7.403 1.00 45.66 98 TYR A O 1
ATOM 767 N N . GLU A 1 99 ? -12.442 -8.718 7.444 1.00 65.50 99 GLU A N 1
ATOM 768 C CA . GLU A 1 99 ? -11.515 -7.616 7.212 1.00 65.50 99 GLU A CA 1
ATOM 769 C C . GLU A 1 99 ? -10.843 -7.292 8.546 1.00 65.50 99 GLU A C 1
ATOM 771 O O . GLU A 1 99 ? -11.502 -6.867 9.488 1.00 65.50 99 GLU A O 1
ATOM 776 N N . GLY A 1 100 ? -9.549 -7.570 8.683 1.00 76.50 100 GLY A N 1
ATOM 777 C CA . GLY A 1 100 ? -8.822 -7.356 9.932 1.00 76.50 100 GLY A CA 1
ATOM 778 C C . GLY A 1 100 ? -7.611 -8.269 10.067 1.00 76.50 100 GLY A C 1
ATOM 779 O O . GLY A 1 100 ? -7.236 -8.962 9.124 1.00 76.50 100 GLY A O 1
ATOM 780 N N . ILE A 1 101 ? -6.996 -8.259 11.246 1.00 86.62 101 ILE A N 1
ATOM 781 C CA . ILE A 1 101 ? -5.839 -9.094 11.585 1.00 86.62 101 ILE A CA 1
ATOM 782 C C . ILE A 1 101 ? -6.190 -10.117 12.666 1.00 86.62 101 ILE A C 1
ATOM 784 O O . ILE A 1 101 ? -7.083 -9.905 13.491 1.00 86.62 101 ILE A O 1
ATOM 788 N N . ASN A 1 102 ? -5.457 -11.229 12.673 1.00 86.19 102 ASN A N 1
ATOM 789 C CA . ASN A 1 102 ? -5.479 -12.173 13.781 1.00 86.19 102 ASN A CA 1
ATOM 790 C C . ASN A 1 102 ? -4.584 -11.642 14.910 1.00 86.19 102 ASN A C 1
ATOM 792 O O . ASN A 1 102 ? -3.362 -11.644 14.783 1.00 86.19 102 ASN A O 1
ATOM 796 N N . LEU A 1 103 ? -5.192 -11.217 16.022 1.00 86.00 103 LEU A N 1
ATOM 797 C CA . LEU A 1 103 ? -4.471 -10.666 17.178 1.00 86.00 103 LEU A CA 1
ATOM 798 C C . LEU A 1 103 ? -3.558 -11.677 17.890 1.00 86.00 103 LEU A C 1
ATOM 800 O O . LEU A 1 103 ? -2.689 -11.273 18.655 1.00 86.00 103 LEU A O 1
ATOM 804 N N . ASN A 1 104 ? -3.743 -12.973 17.627 1.00 85.56 104 ASN A N 1
ATOM 805 C CA . ASN A 1 104 ? -2.922 -14.050 18.178 1.00 85.56 104 ASN A CA 1
ATOM 806 C C . ASN A 1 104 ? -1.827 -14.513 17.207 1.00 85.56 104 ASN A C 1
ATOM 808 O O . ASN A 1 104 ? -1.148 -15.503 17.480 1.00 85.56 104 ASN A O 1
ATOM 812 N N . SER A 1 105 ? -1.695 -13.865 16.046 1.00 86.50 105 SER A N 1
ATOM 813 C CA . SER A 1 105 ? -0.690 -14.253 15.064 1.00 86.50 105 SER A CA 1
ATOM 814 C C . SER A 1 105 ? 0.714 -13.940 15.591 1.00 86.50 105 SER A C 1
ATOM 816 O O . SER A 1 105 ? 0.922 -12.846 16.113 1.00 86.50 105 SER A O 1
ATOM 818 N N . PRO A 1 106 ? 1.694 -14.849 15.457 1.00 87.69 106 PRO A N 1
ATOM 819 C CA . PRO A 1 106 ? 3.064 -14.594 15.909 1.00 87.69 106 PRO A CA 1
ATOM 820 C C . PRO A 1 106 ? 3.758 -13.474 15.117 1.00 87.69 106 PRO A C 1
ATOM 822 O O . PRO A 1 106 ? 4.685 -12.847 15.627 1.00 87.69 106 PRO A O 1
ATOM 825 N N . ASP A 1 107 ? 3.289 -13.191 13.900 1.00 88.31 107 ASP A N 1
ATOM 826 C CA . ASP A 1 107 ? 3.813 -12.148 13.020 1.00 88.31 107 ASP A CA 1
ATOM 827 C C . ASP A 1 107 ? 3.138 -10.771 13.202 1.00 88.31 107 ASP A C 1
ATOM 829 O O . ASP A 1 107 ? 3.341 -9.860 12.397 1.00 88.31 107 ASP A O 1
ATOM 833 N N . ILE A 1 108 ? 2.324 -10.589 14.249 1.00 91.44 108 ILE A N 1
ATOM 834 C CA . ILE A 1 108 ? 1.603 -9.334 14.474 1.00 91.44 108 ILE A CA 1
ATOM 835 C C . ILE A 1 108 ? 2.547 -8.169 14.808 1.00 91.44 108 ILE A C 1
ATOM 837 O O . ILE A 1 108 ? 3.348 -8.240 15.737 1.00 91.44 108 ILE A O 1
ATOM 841 N N . CYS A 1 109 ? 2.384 -7.056 14.088 1.00 94.00 109 CYS A N 1
ATOM 842 C CA . CYS A 1 109 ? 2.897 -5.750 14.495 1.00 94.00 109 CYS A CA 1
ATOM 843 C C . CYS A 1 109 ? 1.799 -4.989 15.241 1.00 94.00 109 CYS A C 1
ATOM 845 O O . CYS A 1 109 ? 0.711 -4.764 14.700 1.00 94.00 109 CYS A O 1
ATOM 847 N N . HIS A 1 110 ? 2.079 -4.588 16.478 1.00 93.25 110 HIS A N 1
ATOM 848 C CA . HIS A 1 110 ? 1.091 -3.955 17.353 1.00 93.25 110 HIS A CA 1
ATOM 849 C C . HIS A 1 110 ? 0.971 -2.428 17.165 1.00 93.25 110 HIS A C 1
ATOM 851 O O . HIS A 1 110 ? 0.012 -1.821 17.650 1.00 93.25 110 HIS A O 1
ATOM 857 N N . ARG A 1 111 ? 1.867 -1.822 16.371 1.00 95.25 111 ARG A N 1
ATOM 858 C CA . ARG A 1 111 ? 1.824 -0.406 15.958 1.00 95.25 111 ARG A CA 1
ATOM 859 C C . ARG A 1 111 ? 1.763 0.593 17.121 1.00 95.25 111 ARG A C 1
ATOM 861 O O . ARG A 1 111 ? 1.031 1.582 17.077 1.00 95.25 111 ARG A O 1
ATOM 868 N N . GLU A 1 112 ? 2.534 0.341 18.171 1.00 93.50 112 GLU A N 1
ATOM 869 C CA . GLU A 1 112 ? 2.509 1.058 19.452 1.00 93.50 112 GLU A CA 1
ATOM 870 C C . GLU A 1 112 ? 2.623 2.569 19.287 1.00 93.50 112 GLU A C 1
ATOM 872 O O . GLU A 1 112 ? 1.890 3.309 19.940 1.00 93.50 112 GLU A O 1
ATOM 877 N N . GLN A 1 113 ? 3.500 3.031 18.392 1.00 94.06 113 GLN A N 1
ATOM 878 C CA . GLN A 1 113 ? 3.700 4.459 18.148 1.00 94.06 113 GLN A CA 1
ATOM 879 C C . GLN A 1 113 ? 2.437 5.113 17.575 1.00 94.06 113 GLN A C 1
ATOM 881 O O . GLN A 1 113 ? 1.996 6.153 18.073 1.00 94.06 113 GLN A O 1
ATOM 886 N N . THR A 1 114 ? 1.830 4.514 16.547 1.00 96.50 114 THR A N 1
ATOM 887 C CA . THR A 1 114 ? 0.580 5.017 15.959 1.00 96.50 114 THR A CA 1
ATOM 888 C C . THR A 1 114 ? -0.578 4.916 16.947 1.00 96.50 114 THR A C 1
ATOM 890 O O . THR A 1 114 ? -1.353 5.865 17.074 1.00 96.50 114 THR A O 1
ATOM 893 N N . ILE A 1 115 ? -0.678 3.818 17.702 1.00 97.06 115 ILE A N 1
ATOM 894 C CA . ILE A 1 115 ? -1.710 3.636 18.729 1.00 97.06 115 ILE A CA 1
ATOM 895 C C . ILE A 1 115 ? -1.597 4.694 19.825 1.00 97.06 115 ILE A C 1
ATOM 897 O O . ILE A 1 115 ? -2.605 5.300 20.184 1.00 97.06 115 ILE A O 1
ATOM 901 N N . GLN A 1 116 ? -0.393 4.986 20.313 1.00 95.44 116 GLN A N 1
ATOM 902 C CA . GLN A 1 116 ? -0.195 6.018 21.326 1.00 95.44 116 GLN A CA 1
ATOM 903 C C . GLN A 1 116 ? -0.622 7.399 20.812 1.00 95.44 116 GLN A C 1
ATOM 905 O O . GLN A 1 116 ? -1.401 8.089 21.474 1.00 95.44 116 GLN A O 1
ATOM 910 N N . LYS A 1 117 ? -0.203 7.772 19.594 1.00 96.12 117 LYS A N 1
ATOM 911 C CA . LYS A 1 117 ? -0.640 9.021 18.942 1.00 96.12 117 LYS A CA 1
ATOM 912 C C . LYS A 1 117 ? -2.161 9.084 18.803 1.00 96.12 117 LYS A C 1
ATOM 914 O O . LYS A 1 117 ? -2.756 10.141 19.011 1.00 96.12 117 LYS A O 1
ATOM 919 N N . LEU A 1 118 ? -2.793 7.958 18.473 1.00 96.06 118 LEU A N 1
ATOM 920 C CA . LEU A 1 118 ? -4.238 7.849 18.308 1.00 96.06 118 LEU A CA 1
ATOM 921 C C . LEU A 1 118 ? -4.960 8.071 19.643 1.00 96.06 118 LEU A C 1
ATOM 923 O O . LEU A 1 118 ? -5.866 8.899 19.717 1.00 96.06 118 LEU A O 1
ATOM 927 N N . VAL A 1 119 ? -4.521 7.407 20.715 1.00 94.81 119 VAL A N 1
ATOM 928 C CA . VAL A 1 119 ? -5.075 7.567 22.072 1.00 94.81 119 VAL A CA 1
ATOM 929 C C . VAL A 1 119 ? -4.9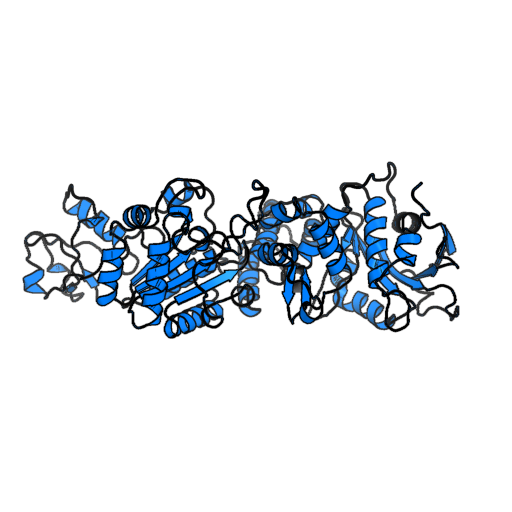48 9.011 22.559 1.00 94.81 119 VAL A C 1
ATOM 931 O O . VAL A 1 119 ? -5.934 9.607 23.008 1.00 94.81 119 VAL A O 1
ATOM 934 N N . GLU A 1 120 ? -3.763 9.609 22.416 1.00 93.94 120 GLU A N 1
ATOM 935 C CA . GLU A 1 120 ? -3.527 11.014 22.757 1.00 93.94 120 GLU A CA 1
ATOM 936 C C . GLU A 1 120 ? -4.451 11.941 21.968 1.00 93.94 120 GLU A C 1
ATOM 938 O O . GLU A 1 120 ? -5.031 12.872 22.533 1.00 93.94 120 GLU A O 1
ATOM 943 N N . LYS A 1 121 ? -4.631 11.679 20.669 1.00 93.88 121 LYS A N 1
ATOM 944 C CA . LYS A 1 121 ? -5.502 12.479 19.812 1.00 93.88 121 LYS A CA 1
ATOM 945 C C . LYS A 1 121 ? -6.951 12.418 20.276 1.00 93.88 121 LYS A C 1
ATOM 947 O O . LYS A 1 121 ? -7.558 13.467 20.477 1.00 93.88 121 LYS A O 1
ATOM 952 N N . ILE A 1 122 ? -7.482 11.218 20.499 1.00 91.19 122 ILE A N 1
ATOM 953 C CA . ILE A 1 122 ? -8.877 10.993 20.910 1.00 91.19 122 ILE A CA 1
ATOM 954 C C . ILE A 1 122 ? -9.178 11.705 22.229 1.00 91.19 122 ILE A C 1
ATOM 956 O O . ILE A 1 122 ? -10.224 12.340 22.357 1.00 91.19 122 ILE A O 1
ATOM 960 N N . SER A 1 123 ? -8.236 11.670 23.178 1.00 86.00 123 SER A N 1
ATOM 961 C CA . SER A 1 123 ? -8.383 12.345 24.472 1.00 86.00 123 SER A CA 1
ATOM 962 C C . SER A 1 123 ? -8.564 13.866 24.373 1.00 86.00 123 SER A C 1
ATOM 964 O O . SER A 1 123 ? -9.117 14.462 25.293 1.00 86.00 123 SER A O 1
ATOM 966 N N . LYS A 1 124 ? -8.128 14.484 23.266 1.00 88.25 124 LYS A N 1
ATOM 967 C CA . LYS A 1 124 ? -8.193 15.935 23.039 1.00 88.25 124 LYS A CA 1
ATOM 968 C C . LYS A 1 124 ? -9.451 16.373 22.290 1.00 88.25 124 LYS A C 1
ATOM 970 O O . LYS A 1 124 ? -9.907 17.488 22.507 1.00 88.25 124 LYS A O 1
ATOM 975 N N . VAL A 1 125 ? -9.974 15.539 21.387 1.00 89.38 125 VAL A N 1
ATOM 976 C CA . VAL A 1 125 ? -10.978 15.976 20.393 1.00 89.38 125 VAL A CA 1
ATOM 977 C C . VAL A 1 125 ? -12.387 15.433 20.624 1.00 89.38 125 VAL A C 1
ATOM 979 O O . VAL A 1 125 ? -13.340 15.970 20.063 1.00 89.38 125 VAL A O 1
ATOM 982 N N . GLY A 1 126 ? -12.548 14.356 21.400 1.00 89.44 126 GLY A N 1
ATOM 983 C CA . GLY A 1 126 ? -13.843 13.704 21.643 1.00 89.44 126 GLY A CA 1
ATOM 984 C C . GLY A 1 126 ? -14.426 12.968 20.426 1.00 89.44 126 GLY A C 1
ATOM 985 O O . GLY A 1 126 ? -15.011 11.905 20.578 1.00 89.44 126 GLY A O 1
ATOM 986 N N . PHE A 1 127 ? -14.221 13.454 19.204 1.00 93.31 127 PHE A N 1
ATOM 987 C CA . PHE A 1 127 ? -14.541 12.750 17.964 1.00 93.31 127 PHE A CA 1
ATOM 988 C C . PHE A 1 127 ? -13.365 12.824 16.991 1.00 93.31 127 PHE A C 1
ATOM 990 O O . PHE A 1 127 ? -12.895 13.915 16.668 1.00 93.31 127 PHE A O 1
ATOM 997 N N . LEU A 1 128 ? -12.923 11.669 16.497 1.00 95.38 128 LEU A N 1
ATOM 998 C CA . LEU A 1 128 ? -11.867 11.549 15.497 1.00 95.38 128 LEU A CA 1
ATOM 999 C C . LEU A 1 128 ? -12.352 10.705 14.318 1.00 95.38 128 LEU A C 1
ATOM 1001 O O . LEU A 1 128 ? -12.738 9.550 14.495 1.00 95.38 128 LEU A O 1
ATOM 1005 N N . LEU A 1 129 ? -12.280 11.264 13.111 1.00 95.12 129 LEU A N 1
ATOM 1006 C CA . LEU A 1 129 ? -12.525 10.543 11.866 1.00 95.12 129 LEU A CA 1
ATOM 1007 C C . LEU A 1 129 ? -11.194 10.103 11.247 1.00 95.12 129 LEU A C 1
ATOM 1009 O O . LEU A 1 129 ? -10.434 10.926 10.750 1.00 95.12 129 LEU A O 1
ATOM 1013 N N . VAL A 1 130 ? -10.930 8.804 11.200 1.00 95.44 130 VAL A N 1
ATOM 1014 C CA . VAL A 1 130 ? -9.795 8.224 10.479 1.00 95.44 130 VAL A CA 1
ATOM 1015 C C . VAL A 1 130 ? -10.260 7.809 9.087 1.00 95.44 130 VAL A C 1
ATOM 1017 O O . VAL A 1 130 ? -10.958 6.808 8.915 1.00 95.44 130 VAL A O 1
ATOM 1020 N N . ARG A 1 131 ? -9.887 8.583 8.069 1.00 90.19 131 ARG A N 1
ATOM 1021 C CA . ARG A 1 131 ? -10.373 8.405 6.702 1.00 90.19 131 ARG A CA 1
ATOM 1022 C C . ARG A 1 131 ? -9.228 8.149 5.736 1.00 90.19 131 ARG A C 1
ATOM 1024 O O . ARG A 1 131 ? -8.372 9.002 5.529 1.00 90.19 131 ARG A O 1
ATOM 1031 N N . SER A 1 132 ? -9.255 6.991 5.094 1.00 87.88 132 SER A N 1
ATOM 1032 C CA . SER A 1 132 ? -8.247 6.583 4.112 1.00 87.88 132 SER A CA 1
ATOM 1033 C C . SER A 1 132 ? -8.821 5.541 3.148 1.00 87.88 132 SER A C 1
ATOM 1035 O O . SER A 1 132 ? -9.858 4.942 3.453 1.00 87.88 132 SER A O 1
ATOM 1037 N N . PRO A 1 133 ? -8.200 5.285 1.985 1.00 82.12 133 PRO A N 1
ATOM 1038 C CA . PRO A 1 133 ? -8.745 4.351 1.005 1.00 82.12 133 PRO A CA 1
ATOM 1039 C C . PRO A 1 133 ? -8.797 2.910 1.549 1.00 82.12 133 PRO A C 1
ATOM 1041 O O . PRO A 1 133 ? -8.182 2.613 2.576 1.00 82.12 133 PRO A O 1
ATOM 1044 N N . PRO A 1 134 ? -9.539 1.983 0.925 1.00 79.06 134 PRO A N 1
ATOM 1045 C CA . PRO A 1 134 ? -9.533 0.570 1.303 1.00 79.06 134 PRO A CA 1
ATOM 1046 C C . PRO A 1 134 ? -8.130 -0.042 1.338 1.00 79.06 134 PRO A C 1
ATOM 1048 O O . PRO A 1 134 ? -7.216 0.415 0.659 1.00 79.06 134 PRO A O 1
ATOM 1051 N N . MET A 1 135 ? -7.970 -1.104 2.135 1.00 83.12 135 MET A N 1
ATOM 1052 C CA . MET A 1 135 ? -6.690 -1.788 2.382 1.00 83.12 135 MET A CA 1
ATOM 1053 C C . MET A 1 135 ? -5.616 -0.945 3.091 1.00 83.12 135 MET A C 1
ATOM 1055 O O . MET A 1 135 ? -4.497 -1.409 3.260 1.00 83.12 135 MET A O 1
ATOM 1059 N N . SER A 1 136 ? -5.920 0.257 3.571 1.00 87.62 136 SER A N 1
ATOM 1060 C CA . SER A 1 136 ? -4.952 1.078 4.311 1.00 87.62 136 SER A CA 1
ATOM 1061 C C . SER A 1 136 ? -4.622 0.577 5.722 1.00 87.62 136 SER A C 1
ATOM 1063 O O . SER A 1 136 ? -3.720 1.111 6.349 1.00 87.62 136 SER A O 1
ATOM 1065 N N . GLY A 1 137 ? -5.333 -0.433 6.239 1.00 89.38 137 GLY A N 1
ATOM 1066 C CA . GLY A 1 137 ? -5.147 -0.930 7.609 1.00 89.38 137 GLY A CA 1
ATOM 1067 C C . GLY A 1 137 ? -6.005 -0.224 8.666 1.00 89.38 137 GLY A C 1
ATOM 1068 O O . GLY A 1 137 ? -5.689 -0.282 9.847 1.00 89.38 137 GLY A O 1
ATOM 1069 N N . LYS A 1 138 ? -7.102 0.437 8.269 1.00 92.50 138 LYS A N 1
ATOM 1070 C CA . LYS A 1 138 ? -8.067 1.048 9.207 1.00 92.50 138 LYS A CA 1
ATOM 1071 C C . LYS A 1 138 ? -8.652 0.036 10.191 1.00 92.50 138 LYS A C 1
ATOM 1073 O O . LYS A 1 138 ? -8.549 0.230 11.395 1.00 92.50 138 LYS A O 1
ATOM 1078 N N . THR A 1 139 ? -9.212 -1.059 9.683 1.00 92.25 139 THR A N 1
ATOM 1079 C CA . THR A 1 139 ? -9.852 -2.072 10.528 1.00 92.25 139 THR A CA 1
ATOM 1080 C C . THR A 1 139 ? -8.863 -2.727 11.487 1.00 92.25 139 THR A C 1
ATOM 1082 O O . THR A 1 139 ? -9.170 -2.888 12.668 1.00 92.25 139 THR A O 1
ATOM 1085 N N . SER A 1 140 ? -7.646 -3.031 11.021 1.00 93.31 140 SER A N 1
ATOM 1086 C CA . SER A 1 140 ? -6.584 -3.556 11.885 1.00 93.31 140 SER A CA 1
ATOM 1087 C C . SER A 1 140 ? -6.136 -2.536 12.931 1.00 93.31 140 SER A C 1
ATOM 1089 O O . SER A 1 140 ? -5.975 -2.895 14.094 1.00 93.31 140 SER A O 1
ATOM 1091 N N . LEU A 1 141 ? -6.030 -1.253 12.573 1.00 95.56 141 LEU A N 1
ATOM 1092 C CA . LEU A 1 141 ? -5.745 -0.183 13.530 1.00 95.56 141 LEU A CA 1
ATOM 1093 C C . LEU A 1 141 ? -6.858 -0.046 14.585 1.00 95.56 141 LEU A C 1
ATOM 1095 O O . LEU A 1 141 ? -6.562 0.122 15.765 1.00 95.56 141 LEU A O 1
ATOM 1099 N N . GLY A 1 142 ? -8.128 -0.189 14.195 1.00 95.62 142 GLY A N 1
ATOM 1100 C CA . GLY A 1 142 ? -9.264 -0.218 15.120 1.00 95.62 142 GLY A CA 1
ATOM 1101 C C . GLY A 1 142 ? -9.233 -1.410 16.087 1.00 95.62 142 GLY A C 1
ATOM 1102 O O . GLY A 1 142 ? -9.573 -1.252 17.259 1.00 95.62 142 GLY A O 1
ATOM 1103 N N . GLN A 1 143 ? -8.791 -2.586 15.630 1.00 94.44 143 GLN A N 1
ATOM 1104 C CA . GLN A 1 143 ? -8.605 -3.779 16.471 1.00 94.44 143 GLN A CA 1
ATOM 1105 C C . GLN A 1 143 ? -7.450 -3.614 17.466 1.00 94.44 143 GLN A C 1
ATOM 1107 O O . GLN A 1 143 ? -7.597 -3.950 18.640 1.00 94.44 143 GLN A O 1
ATOM 1112 N N . LEU A 1 144 ? -6.320 -3.067 17.017 1.00 96.06 144 LEU A N 1
ATOM 1113 C CA . LEU A 1 144 ? -5.165 -2.787 17.873 1.00 96.06 144 LEU A CA 1
ATOM 1114 C C . LEU A 1 144 ? -5.489 -1.710 18.918 1.00 96.06 144 LEU A C 1
ATOM 1116 O O . LEU A 1 144 ? -5.141 -1.857 20.090 1.00 96.06 144 LEU A O 1
ATOM 1120 N N . LEU A 1 145 ? -6.230 -0.668 18.526 1.00 96.88 145 LEU A N 1
ATOM 1121 C CA . LEU A 1 145 ? -6.713 0.357 19.450 1.00 96.88 145 LEU A CA 1
ATOM 1122 C C . LEU A 1 145 ? -7.636 -0.244 20.514 1.00 96.88 145 LEU A C 1
ATOM 1124 O O . LEU A 1 145 ? -7.481 0.058 21.696 1.00 96.88 145 LEU A O 1
ATOM 1128 N N . GLU A 1 146 ? -8.568 -1.112 20.112 1.00 95.31 146 GLU A N 1
ATOM 1129 C CA . GLU A 1 146 ? -9.401 -1.856 21.055 1.00 95.31 146 GLU A CA 1
ATOM 1130 C C . GLU A 1 146 ? -8.529 -2.643 22.045 1.00 95.31 146 GLU A C 1
ATOM 1132 O O . GLU A 1 146 ? -8.689 -2.469 23.251 1.00 95.31 146 GLU A O 1
ATOM 1137 N N . GLN A 1 147 ? -7.586 -3.455 21.553 1.00 92.69 147 GLN A N 1
ATOM 1138 C CA . GLN A 1 147 ? -6.704 -4.288 22.380 1.00 92.69 147 GLN A CA 1
ATOM 1139 C C . GLN A 1 147 ? -5.869 -3.464 23.373 1.00 92.69 147 GLN A C 1
ATOM 1141 O O . GLN A 1 147 ? -5.604 -3.914 24.490 1.00 92.69 147 GLN A O 1
ATOM 1146 N N . HIS A 1 148 ? -5.450 -2.261 22.982 1.00 94.00 148 HIS A N 1
ATOM 1147 C CA . HIS A 1 148 ? -4.724 -1.348 23.855 1.00 94.00 148 HIS A CA 1
ATOM 1148 C C . HIS A 1 148 ? -5.631 -0.773 24.951 1.00 94.00 148 HIS A C 1
ATOM 1150 O O . HIS A 1 148 ? -5.285 -0.830 26.130 1.00 94.00 148 HIS A O 1
ATOM 1156 N N . LEU A 1 149 ? -6.801 -0.252 24.575 1.00 92.81 149 LEU A N 1
ATOM 1157 C CA . LEU A 1 149 ? -7.688 0.472 25.486 1.00 92.81 149 LEU A CA 1
ATOM 1158 C C . LEU A 1 149 ? -8.399 -0.440 26.494 1.00 92.81 149 LEU A C 1
ATOM 1160 O O . LEU A 1 149 ? -8.623 -0.029 27.627 1.00 92.81 149 LEU A O 1
ATOM 1164 N N . VAL A 1 150 ? -8.735 -1.686 26.137 1.00 89.38 150 VAL A N 1
ATOM 1165 C CA . VAL A 1 150 ? -9.442 -2.606 27.059 1.00 89.38 150 VAL A CA 1
ATOM 1166 C C . VAL A 1 150 ? -8.637 -2.967 28.313 1.00 89.38 150 VAL A C 1
ATOM 1168 O O . VAL A 1 150 ? -9.196 -3.537 29.246 1.00 89.38 150 VAL A O 1
ATOM 1171 N N . LYS A 1 151 ? -7.339 -2.640 28.343 1.00 85.56 151 LYS A N 1
ATOM 1172 C CA . LYS A 1 151 ? -6.464 -2.829 29.505 1.00 85.56 151 LYS A CA 1
ATOM 1173 C C . LYS A 1 151 ? -6.747 -1.830 30.632 1.00 85.56 151 LYS A C 1
ATOM 1175 O O . LYS A 1 151 ? -6.383 -2.111 31.770 1.00 85.56 151 LYS A O 1
ATOM 1180 N N . ASP A 1 152 ? -7.374 -0.687 30.342 1.00 83.06 152 ASP A N 1
ATOM 1181 C CA . ASP A 1 152 ? -7.754 0.292 31.362 1.00 83.06 152 ASP A CA 1
ATOM 1182 C C . ASP A 1 152 ? -9.167 -0.019 31.900 1.00 83.06 152 ASP A C 1
ATOM 1184 O O . ASP A 1 152 ? -10.158 0.127 31.178 1.00 83.06 152 ASP A O 1
ATOM 1188 N N . PRO A 1 153 ? -9.299 -0.430 33.176 1.00 76.25 153 PRO A N 1
ATOM 1189 C CA . PRO A 1 153 ? -10.586 -0.797 33.762 1.00 76.25 153 PRO A CA 1
ATOM 1190 C C . PRO A 1 153 ? -11.518 0.402 34.002 1.00 76.25 153 PRO A C 1
ATOM 1192 O O . PRO A 1 153 ? -12.683 0.204 34.350 1.00 76.25 153 PRO A O 1
ATOM 1195 N N . ASN A 1 154 ? -11.032 1.639 33.855 1.00 83.06 154 ASN A N 1
ATOM 1196 C CA . ASN A 1 154 ? -11.818 2.856 34.074 1.00 83.06 154 ASN A CA 1
ATOM 1197 C C . ASN A 1 154 ? -12.529 3.348 32.810 1.00 83.06 154 ASN A C 1
ATOM 1199 O O . ASN A 1 154 ? -13.270 4.332 32.870 1.00 83.06 154 ASN A O 1
ATOM 1203 N N . ILE A 1 155 ? -12.311 2.684 31.672 1.00 87.88 155 ILE A N 1
ATOM 1204 C CA . ILE A 1 155 ? -12.943 3.033 30.406 1.00 87.88 155 ILE A CA 1
ATOM 1205 C C . ILE A 1 155 ? -13.768 1.876 29.855 1.00 87.88 155 ILE A C 1
ATOM 1207 O O . ILE A 1 155 ? -13.358 0.718 29.810 1.00 87.88 155 ILE A O 1
ATOM 1211 N N . ARG A 1 156 ? -14.961 2.207 29.370 1.00 90.31 156 ARG A N 1
ATOM 1212 C CA . ARG A 1 156 ? -15.774 1.303 28.568 1.00 90.31 156 ARG A CA 1
ATOM 1213 C C . ARG A 1 156 ? -15.350 1.429 27.112 1.00 90.31 156 ARG A C 1
ATOM 1215 O O . ARG A 1 156 ? -15.620 2.439 26.475 1.00 90.31 156 ARG A O 1
ATOM 1222 N N . VAL A 1 157 ? -14.725 0.396 26.567 1.00 93.75 157 VAL A N 1
ATOM 1223 C CA . VAL A 1 157 ? -14.374 0.340 25.140 1.00 93.75 157 VAL A CA 1
ATOM 1224 C C . VAL A 1 157 ? -15.399 -0.517 24.421 1.00 93.75 157 VAL A C 1
ATOM 1226 O O . VAL A 1 157 ? -15.614 -1.652 24.838 1.00 93.75 157 VAL A O 1
ATOM 1229 N N . ILE A 1 158 ? -16.004 -0.020 23.348 1.00 94.69 158 ILE A N 1
ATOM 1230 C CA . ILE A 1 158 ? -16.874 -0.799 22.455 1.00 94.69 158 ILE A CA 1
ATOM 1231 C C . ILE A 1 158 ? -16.390 -0.586 21.025 1.00 94.69 158 ILE A C 1
ATOM 1233 O O . ILE A 1 158 ? -16.166 0.554 20.628 1.00 94.69 158 ILE A O 1
ATOM 1237 N N . ARG A 1 159 ? -16.254 -1.662 20.250 1.00 94.81 159 ARG A N 1
ATOM 1238 C CA . ARG A 1 159 ? -15.984 -1.606 18.814 1.00 94.81 159 ARG A CA 1
ATOM 1239 C C . ARG A 1 159 ? -17.121 -2.255 18.041 1.00 94.81 159 ARG A C 1
ATOM 1241 O O . ARG A 1 159 ? -17.528 -3.368 18.355 1.00 94.81 159 ARG A O 1
ATOM 1248 N N . ILE A 1 160 ? -17.585 -1.582 17.001 1.00 93.75 160 ILE A N 1
ATOM 1249 C CA . ILE A 1 160 ? -18.524 -2.130 16.023 1.00 93.75 160 ILE A CA 1
ATOM 1250 C C . ILE A 1 160 ? -17.990 -1.908 14.610 1.00 93.75 160 ILE A C 1
ATOM 1252 O O . ILE A 1 160 ? -17.213 -0.985 14.381 1.00 93.75 160 ILE A O 1
ATOM 1256 N N . SER A 1 161 ? -18.428 -2.725 13.659 1.00 91.56 161 SER A N 1
ATOM 1257 C CA . SER A 1 161 ? -18.362 -2.398 12.234 1.00 91.56 161 SER A CA 1
ATOM 1258 C C . SER A 1 161 ? -19.778 -2.285 11.700 1.00 91.56 161 SER A C 1
ATOM 1260 O O . SER A 1 161 ? -20.636 -3.104 12.035 1.00 91.56 161 SER A O 1
ATOM 1262 N N . LEU A 1 162 ? -20.030 -1.303 10.841 1.00 91.12 162 LEU A N 1
ATOM 1263 C CA . LEU A 1 162 ? -21.334 -1.169 10.195 1.00 91.12 162 LEU A CA 1
ATOM 1264 C C . LEU A 1 162 ? -21.621 -2.293 9.191 1.00 91.12 162 LEU A C 1
ATOM 1266 O O . LEU A 1 162 ? -22.780 -2.543 8.880 1.00 91.12 162 LEU A O 1
ATOM 1270 N N . LEU A 1 163 ? -20.605 -3.050 8.768 1.00 85.94 163 LEU A N 1
ATOM 1271 C CA . LEU A 1 163 ? -20.807 -4.289 8.008 1.00 85.94 163 LEU A CA 1
ATOM 1272 C C . LEU A 1 163 ? -21.442 -5.406 8.853 1.00 85.94 163 LEU A C 1
ATOM 1274 O O . LEU A 1 163 ? -22.012 -6.343 8.302 1.00 85.94 163 LEU A O 1
ATOM 1278 N N . TRP A 1 164 ? -21.379 -5.318 10.187 1.00 86.88 164 TRP A N 1
ATOM 1279 C CA . TRP A 1 164 ? -22.024 -6.279 11.093 1.00 86.88 164 TRP A CA 1
ATOM 1280 C C . TRP A 1 164 ? -23.511 -5.994 11.316 1.00 86.88 164 TRP A C 1
ATOM 1282 O O . TRP A 1 164 ? -24.226 -6.839 11.859 1.00 86.88 164 TRP A O 1
ATOM 1292 N N . MET A 1 165 ? -23.957 -4.791 10.948 1.00 86.12 165 MET A N 1
ATOM 1293 C CA . MET A 1 165 ? -25.336 -4.332 11.118 1.00 86.12 165 MET A CA 1
ATOM 1294 C C . MET A 1 165 ? -26.239 -4.808 9.982 1.00 86.12 165 MET A C 1
ATOM 1296 O O . MET A 1 165 ? -27.433 -4.962 10.164 1.00 86.12 165 MET A O 1
ATOM 1300 N N . GLY A 1 166 ? -25.698 -5.114 8.809 1.00 77.69 166 GLY A N 1
ATOM 1301 C CA . GLY A 1 166 ? -26.502 -5.656 7.726 1.00 77.69 166 GLY A CA 1
ATOM 1302 C C . GLY A 1 166 ? -25.825 -5.518 6.379 1.00 77.69 166 GLY A C 1
ATOM 1303 O O . GLY A 1 166 ? -24.746 -4.942 6.245 1.00 77.69 166 GLY A O 1
ATOM 1304 N N . ILE A 1 167 ? -26.487 -6.045 5.351 1.00 75.00 167 ILE A N 1
ATOM 1305 C CA . ILE A 1 167 ? -26.004 -5.903 3.979 1.00 75.00 167 ILE A CA 1
ATOM 1306 C C . ILE A 1 167 ? -26.067 -4.414 3.599 1.00 75.00 167 ILE A C 1
ATOM 1308 O O . ILE A 1 167 ? -27.094 -3.772 3.845 1.00 75.00 167 ILE A O 1
ATOM 1312 N N . PRO A 1 168 ? -25.028 -3.852 2.957 1.00 72.19 168 PRO A N 1
ATOM 1313 C CA . PRO A 1 168 ? -24.991 -2.435 2.602 1.00 72.19 168 PRO A CA 1
ATOM 1314 C C . PRO A 1 168 ? -26.143 -1.900 1.741 1.00 72.19 168 PRO A C 1
ATOM 1316 O O . PRO A 1 168 ? -26.464 -0.714 1.775 1.00 72.19 168 PRO A O 1
ATOM 1319 N N . SER A 1 169 ? -26.758 -2.760 0.932 1.00 70.81 169 SER A N 1
ATOM 1320 C CA . SER A 1 169 ? -27.928 -2.441 0.106 1.00 70.81 169 SER A CA 1
ATOM 1321 C C . SER A 1 169 ? -29.264 -2.777 0.778 1.00 70.81 169 SER A C 1
ATOM 1323 O O . SER A 1 169 ? -30.314 -2.531 0.189 1.00 70.81 169 SER A O 1
ATOM 1325 N N . GLY A 1 170 ? -29.238 -3.356 1.980 1.00 77.19 170 GLY A N 1
ATOM 1326 C CA . GLY A 1 170 ? -30.424 -3.798 2.704 1.00 77.19 170 GLY A CA 1
ATOM 1327 C C . GLY A 1 170 ? -31.199 -2.661 3.371 1.00 77.19 170 GLY A C 1
ATOM 1328 O O . GLY A 1 170 ? -30.702 -1.551 3.562 1.00 77.19 170 GLY A O 1
ATOM 1329 N N . THR A 1 171 ? -32.432 -2.962 3.769 1.00 83.56 171 THR A N 1
ATOM 1330 C CA . THR A 1 171 ? -33.291 -2.068 4.551 1.00 83.56 171 THR A CA 1
ATOM 1331 C C . THR A 1 171 ? -33.097 -2.336 6.040 1.00 83.56 171 THR A C 1
ATOM 1333 O O . THR A 1 171 ? -33.702 -3.253 6.587 1.00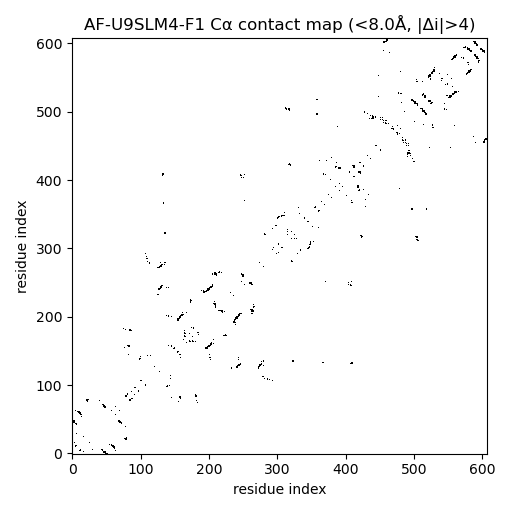 83.56 171 THR A O 1
ATOM 1336 N N . TRP A 1 172 ? -32.242 -1.545 6.680 1.00 91.00 172 TRP A N 1
ATOM 1337 C CA . TRP A 1 172 ? -32.017 -1.549 8.128 1.00 91.00 172 TRP A CA 1
ATOM 1338 C C . TRP A 1 172 ? -31.726 -0.129 8.612 1.00 91.00 172 TRP A C 1
ATOM 1340 O O . TRP A 1 172 ? -31.338 0.735 7.812 1.00 91.00 172 TRP A O 1
ATOM 1350 N N . THR A 1 173 ? -31.927 0.114 9.907 1.00 93.75 173 THR A N 1
ATOM 1351 C CA . THR A 1 173 ? -31.609 1.390 10.554 1.00 93.75 173 THR A CA 1
ATOM 1352 C C . THR A 1 173 ? -30.513 1.224 11.601 1.00 93.75 173 THR A C 1
ATOM 1354 O O . THR A 1 173 ? -30.376 0.163 12.209 1.00 93.75 173 THR A O 1
ATOM 1357 N N . PHE A 1 174 ? -29.723 2.278 11.822 1.00 94.88 174 PHE A N 1
ATOM 1358 C CA . PHE A 1 174 ? -28.632 2.246 12.796 1.00 94.88 174 PHE A CA 1
ATOM 1359 C C . PHE A 1 174 ? -29.111 1.882 14.209 1.00 94.88 174 PHE A C 1
ATOM 1361 O O . PHE A 1 174 ? -28.455 1.093 14.877 1.00 94.88 174 PHE A O 1
ATOM 1368 N N . GLU A 1 175 ? -30.244 2.423 14.672 1.00 95.62 175 GLU A N 1
ATOM 1369 C CA . GLU A 1 175 ? -30.727 2.173 16.039 1.00 95.62 175 GLU A CA 1
ATOM 1370 C C . GLU A 1 175 ? -31.183 0.728 16.252 1.00 95.62 175 GLU A C 1
ATOM 1372 O O . GLU A 1 175 ? -30.810 0.132 17.261 1.00 95.62 175 GLU A O 1
ATOM 1377 N N . GLU A 1 176 ? -31.935 0.159 15.302 1.00 94.25 176 GLU A N 1
ATOM 1378 C CA . GLU A 1 176 ? -32.408 -1.233 15.366 1.00 94.25 176 GLU A CA 1
ATOM 1379 C C . GLU A 1 176 ? -31.227 -2.208 15.426 1.00 94.25 176 GLU A C 1
ATOM 1381 O O . GLU A 1 176 ? -31.175 -3.104 16.270 1.00 94.25 176 GLU A O 1
ATOM 1386 N N . GLU A 1 177 ? -30.235 -2.001 14.561 1.00 93.75 177 GLU A N 1
ATOM 1387 C CA . GLU A 1 177 ? -29.077 -2.885 14.483 1.00 93.75 177 GLU A CA 1
ATOM 1388 C C . GLU A 1 177 ? -28.090 -2.658 15.626 1.00 93.75 177 GLU A C 1
ATOM 1390 O O . GLU A 1 177 ? -27.502 -3.613 16.134 1.00 93.75 177 GLU A O 1
ATOM 1395 N N . PHE A 1 178 ? -27.945 -1.423 16.108 1.00 94.56 178 PHE A N 1
ATOM 1396 C CA . PHE A 1 178 ? -27.200 -1.155 17.334 1.00 94.56 178 PHE A CA 1
ATOM 1397 C C . PHE A 1 178 ? -27.833 -1.878 18.526 1.00 94.56 178 PHE A C 1
ATOM 1399 O O . PHE A 1 178 ? -27.122 -2.546 19.279 1.00 94.56 178 PHE A O 1
ATOM 1406 N N . GLU A 1 179 ? -29.158 -1.809 18.676 1.00 93.94 179 GLU A N 1
ATOM 1407 C CA . GLU A 1 179 ? -29.870 -2.517 19.738 1.00 93.94 179 GLU A CA 1
ATOM 1408 C C . GLU A 1 179 ? -29.719 -4.033 19.607 1.00 93.94 179 GLU A C 1
ATOM 1410 O O . GLU A 1 179 ? -29.466 -4.702 20.608 1.00 93.94 179 GLU A O 1
ATOM 1415 N N . ARG A 1 180 ? -29.754 -4.585 18.389 1.00 90.25 180 ARG A N 1
ATOM 1416 C CA . ARG A 1 180 ? -29.479 -6.011 18.166 1.00 90.25 180 ARG A CA 1
ATOM 1417 C C . ARG A 1 180 ? -28.059 -6.399 18.594 1.00 90.25 180 ARG A C 1
ATOM 1419 O O . ARG A 1 180 ? -27.879 -7.417 19.262 1.00 90.25 180 ARG A O 1
ATOM 1426 N N . LEU A 1 181 ? -27.052 -5.605 18.227 1.00 88.75 181 LEU A N 1
ATOM 1427 C CA . LEU A 1 181 ? -25.642 -5.891 18.524 1.00 88.75 181 LEU A CA 1
ATOM 1428 C C . LEU A 1 181 ? -25.286 -5.713 20.002 1.00 88.75 181 LEU A C 1
ATOM 1430 O O . LEU A 1 181 ? -24.443 -6.446 20.525 1.00 88.75 181 LEU A O 1
ATOM 1434 N N . MET A 1 182 ? -25.904 -4.735 20.662 1.00 87.12 182 MET A N 1
ATOM 1435 C CA . MET A 1 182 ? -25.537 -4.302 22.010 1.00 87.12 182 MET A CA 1
ATOM 1436 C C . MET A 1 182 ? -26.569 -4.679 23.076 1.00 87.12 182 MET A C 1
ATOM 1438 O O . MET A 1 182 ? -26.294 -4.533 24.263 1.00 87.12 182 MET A O 1
ATOM 1442 N N . SER A 1 183 ? -27.750 -5.170 22.690 1.00 85.31 183 SER A N 1
ATOM 1443 C CA . SER A 1 183 ? -28.880 -5.427 23.600 1.00 85.31 183 SER A CA 1
ATOM 1444 C C . SER A 1 183 ? -29.255 -4.208 24.463 1.00 85.31 183 SER A C 1
ATOM 1446 O O . SER A 1 183 ? -29.712 -4.345 25.598 1.00 85.31 183 SER A O 1
ATOM 1448 N N . ILE A 1 184 ? -29.026 -3.004 23.935 1.00 89.12 184 ILE A N 1
ATOM 1449 C CA . ILE A 1 184 ? -29.338 -1.716 24.554 1.00 89.12 184 ILE A CA 1
ATOM 1450 C C . ILE A 1 184 ? -29.646 -0.699 23.456 1.00 89.12 184 ILE A C 1
ATOM 1452 O O . ILE A 1 184 ? -28.962 -0.650 22.437 1.00 89.12 184 ILE A O 1
ATOM 1456 N N . THR A 1 185 ? -30.656 0.140 23.678 1.00 94.56 185 THR A N 1
ATOM 1457 C CA . THR A 1 185 ? -31.010 1.205 22.735 1.00 94.56 185 THR A CA 1
ATOM 1458 C C . THR A 1 185 ? -29.894 2.250 22.632 1.00 94.56 185 THR A C 1
ATOM 1460 O O . THR A 1 185 ? -29.206 2.548 23.615 1.00 94.56 185 THR A O 1
ATOM 1463 N N . TRP A 1 186 ? -29.747 2.879 21.462 1.00 94.56 186 TRP A N 1
ATOM 1464 C CA . TRP A 1 186 ? -28.751 3.940 21.246 1.00 94.56 186 TRP A CA 1
ATOM 1465 C C . TRP A 1 186 ? -28.895 5.101 22.241 1.00 94.56 186 TRP A C 1
ATOM 1467 O O . TRP A 1 186 ? -27.903 5.631 22.745 1.00 94.56 186 TRP A O 1
ATOM 1477 N N . LYS A 1 187 ? -30.136 5.474 22.575 1.00 93.12 187 LYS A N 1
ATOM 1478 C CA . LYS A 1 187 ? -30.428 6.506 23.577 1.00 93.12 187 LYS A CA 1
ATOM 1479 C C . LYS A 1 187 ? -29.915 6.116 24.964 1.00 93.12 187 LYS A C 1
ATOM 1481 O O . LYS A 1 187 ? -29.170 6.879 25.569 1.00 93.12 187 LYS A O 1
ATOM 1486 N N . LYS A 1 188 ? -30.249 4.913 25.442 1.00 92.19 188 LYS A N 1
ATOM 1487 C CA . LYS A 1 188 ? -29.817 4.459 26.769 1.00 92.19 188 LYS A CA 1
ATOM 1488 C C . LYS A 1 188 ? -28.295 4.305 26.837 1.00 92.19 188 LYS A C 1
ATOM 1490 O O . LYS A 1 188 ? -27.697 4.651 27.848 1.00 92.19 188 LYS A O 1
ATOM 1495 N N . PHE A 1 189 ? -27.651 3.852 25.760 1.00 92.94 189 PHE A N 1
ATOM 1496 C CA . PHE A 1 189 ? -26.189 3.786 25.688 1.00 92.94 189 PHE A CA 1
ATOM 1497 C C . PHE A 1 189 ? -25.530 5.161 25.884 1.00 92.94 189 PHE A C 1
ATOM 1499 O O . PHE A 1 189 ? -24.546 5.261 26.619 1.00 92.94 189 PHE A O 1
ATOM 1506 N N . GLN A 1 190 ? -26.088 6.210 25.266 1.00 91.88 190 GLN A N 1
ATOM 1507 C CA . GLN A 1 190 ? -25.638 7.593 25.455 1.00 91.88 190 GLN A CA 1
ATOM 1508 C C . GLN A 1 190 ? -25.858 8.080 26.891 1.00 91.88 190 GLN A C 1
ATOM 1510 O O . GLN A 1 190 ? -24.952 8.690 27.456 1.00 91.88 190 GLN A O 1
ATOM 1515 N N . ASP A 1 191 ? -27.014 7.783 27.491 1.00 90.00 191 ASP A N 1
ATOM 1516 C CA . ASP A 1 191 ? -27.311 8.151 28.883 1.00 90.00 191 ASP A CA 1
ATOM 1517 C C . ASP A 1 191 ? -26.280 7.528 29.846 1.00 90.00 191 ASP A C 1
ATOM 1519 O O . ASP A 1 191 ? -25.732 8.202 30.720 1.00 90.00 191 ASP A O 1
ATOM 1523 N N . GLU A 1 192 ? -25.924 6.258 29.628 1.00 90.00 192 GLU A N 1
ATOM 1524 C CA . GLU A 1 192 ? -24.924 5.542 30.428 1.00 90.00 192 GLU A CA 1
ATOM 1525 C C . GLU A 1 192 ? -23.513 6.137 30.326 1.00 90.00 192 GLU A C 1
ATOM 1527 O O . GLU A 1 192 ? -22.728 6.011 31.270 1.00 90.00 192 GLU A O 1
ATOM 1532 N N . CYS A 1 193 ? -23.173 6.824 29.229 1.00 90.31 193 CYS A N 1
ATOM 1533 C CA . CYS A 1 193 ? -21.892 7.524 29.118 1.00 90.31 193 CYS A CA 1
ATOM 1534 C C . CYS A 1 193 ? -21.749 8.615 30.191 1.00 90.31 193 CYS A C 1
ATOM 1536 O O . CYS A 1 193 ? -20.633 8.918 30.598 1.00 90.31 193 CYS A O 1
ATOM 1538 N N . GLY A 1 194 ? -22.844 9.157 30.737 1.00 87.19 194 GLY A N 1
ATOM 1539 C CA . GLY A 1 194 ? -22.788 10.063 31.890 1.00 87.19 194 GLY A CA 1
ATOM 1540 C C . GLY A 1 194 ? -22.148 9.438 33.138 1.00 87.19 194 GLY A C 1
ATOM 1541 O O . GLY A 1 194 ? -21.597 10.157 33.968 1.00 87.19 194 GLY A O 1
ATOM 1542 N N . HIS A 1 195 ? -22.157 8.107 33.250 1.00 86.06 195 HIS A N 1
ATOM 1543 C CA . HIS A 1 195 ? -21.651 7.373 34.410 1.00 86.06 195 HIS A CA 1
ATOM 1544 C C . HIS A 1 195 ? -20.296 6.695 34.190 1.00 86.06 195 HIS A C 1
ATOM 1546 O O . HIS A 1 195 ? -19.636 6.330 35.161 1.00 86.06 195 HIS A O 1
ATOM 1552 N N . ILE A 1 196 ? -19.882 6.504 32.936 1.00 86.38 196 ILE A N 1
ATOM 1553 C CA . ILE A 1 196 ? -18.626 5.838 32.593 1.00 86.38 196 ILE A CA 1
ATOM 1554 C C . ILE A 1 196 ? -17.997 6.477 31.359 1.00 86.38 196 ILE A C 1
ATOM 1556 O O . ILE A 1 196 ? -18.646 6.664 30.324 1.00 86.38 196 ILE A O 1
ATOM 1560 N N . ARG A 1 197 ? -16.694 6.758 31.442 1.00 91.25 197 ARG A N 1
ATOM 1561 C CA . ARG A 1 197 ? -15.927 7.176 30.270 1.00 91.25 197 ARG A CA 1
ATOM 1562 C C . ARG A 1 197 ? -15.980 6.066 29.226 1.00 91.25 197 ARG A C 1
ATOM 1564 O O . ARG A 1 197 ? -15.570 4.942 29.490 1.00 91.25 197 ARG A O 1
ATOM 1571 N N . THR A 1 198 ? -16.493 6.380 28.047 1.00 93.44 198 THR A N 1
ATOM 1572 C CA . THR A 1 198 ? -16.726 5.421 26.972 1.00 93.44 198 THR A CA 1
ATOM 1573 C C . THR A 1 198 ? -15.932 5.821 25.738 1.00 93.44 198 THR A C 1
ATOM 1575 O O . THR A 1 198 ? -16.032 6.957 25.284 1.00 93.44 198 THR A O 1
ATOM 1578 N N . ILE A 1 199 ? -15.169 4.888 25.172 1.00 95.62 199 ILE A N 1
ATOM 1579 C CA . ILE A 1 199 ? -14.555 5.029 23.851 1.00 95.62 199 ILE A CA 1
ATOM 1580 C C . ILE A 1 199 ? -15.280 4.085 22.896 1.00 95.62 199 ILE A C 1
ATOM 1582 O O . ILE A 1 199 ? -15.269 2.866 23.074 1.00 95.62 199 ILE A O 1
ATOM 1586 N N . PHE A 1 200 ? -15.927 4.663 21.891 1.00 96.31 200 PHE A N 1
ATOM 1587 C CA . PHE A 1 200 ? -16.709 3.952 20.896 1.00 96.31 200 PHE A CA 1
ATOM 1588 C C . PHE A 1 200 ? -15.992 3.975 19.546 1.00 96.31 200 PHE A C 1
ATOM 1590 O O . PHE A 1 200 ? -15.838 5.019 18.915 1.00 96.31 200 PHE A O 1
ATOM 1597 N N . ILE A 1 201 ? -15.516 2.811 19.123 1.00 97.56 201 ILE A N 1
ATOM 1598 C CA . ILE A 1 201 ? -14.798 2.609 17.870 1.00 97.56 201 ILE A CA 1
ATOM 1599 C C . ILE A 1 201 ? -15.805 2.111 16.833 1.00 97.56 201 ILE A C 1
ATOM 1601 O O . ILE A 1 201 ? -16.426 1.066 17.018 1.00 97.56 201 ILE A O 1
ATOM 1605 N N . VAL A 1 202 ? -15.972 2.845 15.740 1.00 96.12 202 VAL A N 1
ATOM 1606 C CA . VAL A 1 202 ? -16.941 2.522 14.688 1.00 96.12 202 VAL A CA 1
ATOM 1607 C C . VAL A 1 202 ? -16.203 2.366 13.376 1.00 96.12 202 VAL A C 1
ATOM 1609 O O . VAL A 1 202 ? -15.647 3.332 12.860 1.00 96.12 202 VAL A O 1
ATOM 1612 N N . ASP A 1 203 ? -16.191 1.154 12.844 1.00 94.00 203 ASP A N 1
ATOM 1613 C CA . ASP A 1 203 ? -15.610 0.862 11.543 1.00 94.00 203 ASP A CA 1
ATOM 1614 C C . ASP A 1 203 ? -16.647 0.967 10.423 1.00 94.00 203 ASP A C 1
ATOM 1616 O O . ASP A 1 203 ? -17.838 0.717 10.633 1.00 94.00 203 ASP A O 1
ATOM 1620 N N . GLU A 1 204 ? -16.179 1.323 9.231 1.00 90.75 204 GLU A N 1
ATOM 1621 C CA . GLU A 1 204 ? -16.989 1.486 8.020 1.00 90.75 204 GLU A CA 1
ATOM 1622 C C . GLU A 1 204 ? -18.086 2.571 8.131 1.00 90.75 204 GLU A C 1
ATOM 1624 O O . GLU A 1 204 ? -19.149 2.467 7.519 1.00 90.75 204 GLU A O 1
ATOM 1629 N N . VAL A 1 205 ? -17.832 3.660 8.876 1.00 93.25 205 VAL A N 1
ATOM 1630 C CA . VAL A 1 205 ? -18.816 4.732 9.167 1.00 93.25 205 VAL A CA 1
ATOM 1631 C C . VAL A 1 205 ? -19.387 5.414 7.914 1.00 93.25 205 VAL A C 1
ATOM 1633 O O . VAL A 1 205 ? -20.470 5.999 7.960 1.00 93.25 205 VAL A O 1
ATOM 1636 N N . GLN A 1 206 ? -18.695 5.332 6.771 1.00 89.44 206 GLN A N 1
ATOM 1637 C CA . GLN A 1 206 ? -19.182 5.880 5.502 1.00 89.44 206 GLN A CA 1
ATOM 1638 C C . GLN A 1 206 ? -20.499 5.247 5.035 1.00 89.44 206 GLN A C 1
ATOM 1640 O O . GLN A 1 206 ? -21.195 5.824 4.206 1.00 89.44 206 GLN A O 1
ATOM 1645 N N . MET A 1 207 ? -20.876 4.100 5.601 1.00 88.44 207 MET A N 1
ATOM 1646 C CA . MET A 1 207 ? -22.196 3.496 5.436 1.00 88.44 207 MET A CA 1
ATOM 1647 C C . MET A 1 207 ? -23.346 4.399 5.907 1.00 88.44 207 MET A C 1
ATOM 1649 O O . MET A 1 207 ? -24.471 4.215 5.457 1.00 88.44 207 MET A O 1
ATOM 1653 N N . LEU A 1 208 ? -23.078 5.386 6.770 1.00 91.50 208 LEU A N 1
ATOM 1654 C CA . LEU A 1 208 ? -24.054 6.362 7.276 1.00 91.50 208 LEU A CA 1
ATOM 1655 C C . LEU A 1 208 ? -23.933 7.734 6.600 1.00 91.50 208 LEU A C 1
ATOM 1657 O O . LEU A 1 208 ? -24.541 8.703 7.056 1.00 91.50 208 LEU A O 1
ATOM 1661 N N . TYR A 1 209 ? -23.109 7.875 5.564 1.00 90.75 209 TYR A N 1
ATOM 1662 C CA . TYR A 1 209 ? -22.965 9.146 4.856 1.00 90.75 209 TYR A CA 1
ATOM 1663 C C . TYR A 1 209 ? -24.246 9.554 4.111 1.00 90.75 209 TYR A C 1
ATOM 1665 O O . TYR A 1 209 ? -25.214 8.795 4.007 1.00 90.75 209 TYR A O 1
ATOM 1673 N N . VAL A 1 210 ? -24.246 10.794 3.624 1.00 88.38 210 VAL A N 1
ATOM 1674 C CA . VAL A 1 210 ? -25.298 11.373 2.782 1.00 88.38 210 VAL A CA 1
ATOM 1675 C C . VAL A 1 210 ? -24.801 11.508 1.348 1.00 88.38 210 VAL A C 1
ATOM 1677 O O . VAL A 1 210 ? -23.627 11.840 1.162 1.00 88.38 210 VAL A O 1
ATOM 1680 N N . PRO A 1 211 ? -25.653 11.323 0.327 1.00 85.56 211 PRO A N 1
ATOM 1681 C CA . PRO A 1 211 ? -25.304 11.724 -1.029 1.00 85.56 211 PRO A CA 1
ATOM 1682 C C . PRO A 1 211 ? -24.946 13.216 -1.065 1.00 85.56 211 PRO A C 1
ATOM 1684 O O . PRO A 1 211 ? -25.610 14.047 -0.446 1.00 85.56 211 PRO A O 1
ATOM 1687 N N . GLN A 1 212 ? -23.869 13.575 -1.760 1.00 82.38 212 GLN A N 1
ATOM 1688 C CA . GLN A 1 212 ? -23.419 14.962 -1.837 1.00 82.38 212 GLN A CA 1
ATOM 1689 C C . GLN A 1 212 ? -24.517 15.878 -2.399 1.00 82.38 212 GLN A C 1
ATOM 1691 O O . GLN A 1 212 ? -25.049 15.627 -3.475 1.00 82.38 212 GLN A O 1
ATOM 1696 N N . GLY A 1 213 ? -24.788 16.976 -1.688 1.00 82.56 213 GLY A N 1
ATOM 1697 C CA . GLY A 1 213 ? -25.833 17.943 -2.040 1.00 82.56 213 GLY A CA 1
ATOM 1698 C C . GLY A 1 213 ? -27.168 17.704 -1.332 1.00 82.56 213 GLY A C 1
ATOM 1699 O O . GLY A 1 213 ? -28.019 18.587 -1.363 1.00 82.56 213 GLY A O 1
ATOM 1700 N N . GLU A 1 214 ? -27.328 16.566 -0.653 1.00 86.94 214 GLU A N 1
ATOM 1701 C CA . GLU A 1 214 ? -28.524 16.248 0.128 1.00 86.94 214 GLU A CA 1
ATOM 1702 C C . GLU A 1 214 ? -28.438 16.742 1.579 1.00 86.94 214 GLU A C 1
ATOM 1704 O O . GLU A 1 214 ? -27.362 17.011 2.122 1.00 86.94 214 GLU A O 1
ATOM 1709 N N . HIS A 1 215 ? -29.602 16.840 2.223 1.00 86.19 215 HIS A N 1
ATOM 1710 C CA . HIS A 1 215 ? -29.733 17.214 3.632 1.00 86.19 215 HIS A CA 1
ATOM 1711 C C . HIS A 1 215 ? -29.294 16.077 4.580 1.00 86.19 215 HIS A C 1
ATOM 1713 O O . HIS A 1 215 ? -29.362 14.902 4.227 1.00 86.19 215 HIS A O 1
ATOM 1719 N N . GLU A 1 216 ? -28.914 16.396 5.824 1.00 83.06 216 GLU A N 1
ATOM 1720 C CA . GLU A 1 216 ? -28.473 15.417 6.845 1.00 83.06 216 GLU A CA 1
ATOM 1721 C C . GLU A 1 216 ? -29.488 14.286 7.103 1.00 83.06 216 GLU A C 1
ATOM 1723 O O . GLU A 1 216 ? -29.113 13.149 7.387 1.00 83.06 216 GLU A O 1
ATOM 1728 N N . THR A 1 217 ? -30.779 14.571 6.926 1.00 86.44 217 THR A N 1
ATOM 1729 C CA . THR A 1 217 ? -31.886 13.608 7.051 1.00 86.44 217 THR A CA 1
ATOM 1730 C C . THR A 1 217 ? -31.892 12.541 5.955 1.00 86.44 217 THR A C 1
ATOM 1732 O O . THR A 1 217 ? -32.555 11.520 6.108 1.00 86.44 217 THR A O 1
ATOM 1735 N N . ALA A 1 218 ? -31.153 12.750 4.861 1.00 88.88 218 ALA A N 1
ATOM 1736 C CA . ALA A 1 218 ? -30.929 11.757 3.812 1.00 88.88 218 ALA A CA 1
ATOM 1737 C C . ALA A 1 218 ? -29.812 10.759 4.171 1.00 88.88 218 ALA A C 1
ATOM 1739 O O . ALA A 1 218 ? -29.396 9.963 3.325 1.00 88.88 218 ALA A O 1
ATOM 1740 N N . SER A 1 219 ? -29.296 10.807 5.407 1.00 89.81 219 SER A N 1
ATOM 1741 C CA . SER A 1 219 ? -28.260 9.891 5.880 1.00 89.81 219 SER A CA 1
ATOM 1742 C C . SER A 1 219 ? -28.731 8.452 5.720 1.00 89.81 219 SER A C 1
ATOM 1744 O O . SER A 1 219 ? -29.836 8.073 6.127 1.00 89.81 219 SER A O 1
ATOM 1746 N N . ARG A 1 220 ? -27.881 7.639 5.091 1.00 89.00 220 ARG A N 1
ATOM 1747 C CA . ARG A 1 220 ? -28.177 6.226 4.858 1.00 89.00 220 ARG A CA 1
ATOM 1748 C C . ARG A 1 220 ? -28.437 5.505 6.176 1.00 89.00 220 ARG A C 1
ATOM 1750 O O . ARG A 1 220 ? -27.872 5.850 7.211 1.00 89.00 220 ARG A O 1
ATOM 1757 N N . HIS A 1 221 ? -29.326 4.514 6.124 1.00 91.31 221 HIS A N 1
ATOM 1758 C CA . HIS A 1 221 ? -29.726 3.709 7.284 1.00 91.31 221 HIS A CA 1
ATOM 1759 C C . HIS A 1 221 ? -30.218 4.546 8.480 1.00 91.31 221 HIS A C 1
ATOM 1761 O O . HIS A 1 221 ? -30.044 4.155 9.633 1.00 91.31 221 HIS A O 1
ATOM 1767 N N . LYS A 1 222 ? -30.823 5.717 8.207 1.00 92.38 222 LYS A N 1
ATOM 1768 C CA . LYS A 1 222 ? -31.218 6.712 9.221 1.00 92.38 222 LYS A CA 1
ATOM 1769 C C . LYS A 1 222 ? -30.063 7.072 10.166 1.00 92.38 222 LYS A C 1
ATOM 1771 O O . LYS A 1 222 ? -30.252 7.271 11.362 1.00 92.38 222 LYS A O 1
ATOM 1776 N N . GLY A 1 223 ? -28.845 7.139 9.632 1.00 91.88 223 GLY A N 1
ATOM 1777 C CA . GLY A 1 223 ? -27.626 7.393 10.394 1.00 91.88 223 GLY A CA 1
ATOM 1778 C C . GLY A 1 223 ? -27.511 8.810 10.960 1.00 91.88 223 GLY A C 1
ATOM 1779 O O . GLY A 1 223 ? -26.574 9.079 11.709 1.00 91.88 223 GLY A O 1
ATOM 1780 N N . ASN A 1 224 ? -28.447 9.721 10.665 1.00 91.69 224 ASN A N 1
ATOM 1781 C CA . ASN A 1 224 ? -28.451 11.079 11.217 1.00 91.69 224 ASN A CA 1
ATOM 1782 C C . ASN A 1 224 ? -28.422 11.064 12.755 1.00 91.69 224 ASN A C 1
ATOM 1784 O O . ASN A 1 224 ? -27.712 11.865 13.353 1.00 91.69 224 ASN A O 1
ATOM 1788 N N . VAL A 1 225 ? -29.072 10.080 13.384 1.00 92.12 225 VAL A N 1
ATOM 1789 C CA . VAL A 1 225 ? -29.066 9.879 14.844 1.00 92.12 225 VAL A CA 1
ATOM 1790 C C . VAL A 1 225 ? -27.670 9.609 15.420 1.00 92.12 225 VAL A C 1
ATOM 1792 O O . VAL A 1 225 ? -27.381 10.003 16.548 1.00 92.12 225 VAL A O 1
ATOM 1795 N N . PHE A 1 226 ? -26.780 8.963 14.657 1.00 93.56 226 PHE A N 1
ATOM 1796 C CA . PHE A 1 226 ? -25.377 8.780 15.035 1.00 93.56 226 PHE A CA 1
ATOM 1797 C C . PHE A 1 226 ? -24.610 10.098 14.886 1.00 93.56 226 PHE A C 1
ATOM 1799 O O . PHE A 1 226 ? -23.873 10.513 15.782 1.00 93.56 226 PHE A O 1
ATOM 1806 N N . TRP A 1 227 ? -24.807 10.789 13.764 1.00 90.75 227 TRP A N 1
ATOM 1807 C CA . TRP A 1 227 ? -24.100 12.031 13.468 1.00 90.75 227 TRP A CA 1
ATOM 1808 C C . TRP A 1 227 ? -24.498 13.189 14.399 1.00 90.75 227 TRP A C 1
ATOM 1810 O O . TRP A 1 227 ? -23.659 14.019 14.743 1.00 90.75 227 TRP A O 1
ATOM 1820 N N . GLU A 1 228 ? -25.741 13.235 14.876 1.00 88.69 228 GLU A N 1
ATOM 1821 C CA . GLU A 1 228 ? -26.182 14.172 15.917 1.00 88.69 228 GLU A CA 1
ATOM 1822 C C . GLU A 1 228 ? -25.414 13.973 17.236 1.00 88.69 228 GLU A C 1
ATOM 1824 O O . GLU A 1 228 ? -25.073 14.950 17.911 1.00 88.69 228 GLU A O 1
ATOM 1829 N N . THR A 1 229 ? -25.065 12.729 17.588 1.00 88.94 229 THR A N 1
ATOM 1830 C CA . THR A 1 229 ? -24.241 12.422 18.768 1.00 88.94 229 THR A CA 1
ATOM 1831 C C . THR A 1 229 ? -22.817 12.961 18.624 1.00 88.94 229 THR A C 1
ATOM 1833 O O . THR A 1 229 ? -22.248 13.425 19.611 1.00 88.94 229 THR A O 1
ATOM 1836 N N . VAL A 1 230 ? -22.255 13.007 17.410 1.00 85.31 230 VAL A N 1
ATOM 1837 C CA . VAL A 1 230 ? -20.907 13.557 17.160 1.00 85.31 230 VAL A CA 1
ATOM 1838 C C . VAL A 1 230 ? -20.790 15.013 17.621 1.00 85.31 230 VAL A C 1
ATOM 1840 O O . VAL A 1 230 ? -19.804 15.372 18.265 1.00 85.31 230 VAL A O 1
ATOM 1843 N N . LYS A 1 231 ? -21.818 15.840 17.374 1.00 77.31 231 LYS A N 1
ATOM 1844 C CA . LYS A 1 231 ? -21.857 17.232 17.863 1.00 77.31 231 LYS A CA 1
ATOM 1845 C C . LYS A 1 231 ? -21.807 17.296 19.393 1.00 77.31 231 LYS A C 1
ATOM 1847 O O . LYS A 1 231 ? -21.127 18.154 19.949 1.00 77.31 231 LYS A O 1
ATOM 1852 N N . ARG A 1 232 ? -22.490 16.373 20.080 1.00 77.31 232 ARG A N 1
ATOM 1853 C CA . ARG A 1 232 ? -22.492 16.293 21.553 1.00 77.31 232 ARG A CA 1
ATOM 1854 C C . ARG A 1 232 ? -21.129 15.868 22.099 1.00 77.31 232 ARG A C 1
ATOM 1856 O O . ARG A 1 232 ? -20.680 16.428 23.097 1.00 77.31 232 ARG A O 1
ATOM 1863 N N . CYS A 1 233 ? -20.449 14.939 21.422 1.00 79.94 233 CYS A N 1
ATOM 1864 C CA . CYS A 1 233 ? -19.118 14.470 21.814 1.00 79.94 233 CYS A CA 1
ATOM 1865 C C . CYS A 1 233 ? -18.073 15.590 21.883 1.00 79.94 233 CYS A C 1
ATOM 1867 O O . CYS A 1 233 ? -17.167 15.522 22.709 1.00 79.94 233 CYS A O 1
ATOM 1869 N N . GLN A 1 234 ? -18.211 16.621 21.048 1.00 72.75 234 GLN A N 1
ATOM 1870 C CA . GLN A 1 234 ? -17.266 17.736 20.965 1.00 72.75 234 GLN A CA 1
ATOM 1871 C C . GLN A 1 234 ? -17.457 18.809 22.051 1.00 72.75 234 GLN A C 1
ATOM 1873 O O . GLN A 1 234 ? -16.565 19.630 22.234 1.00 72.75 234 GLN A O 1
ATOM 1878 N N . GLN A 1 235 ? -18.598 18.842 22.754 1.00 69.75 235 GLN A N 1
ATOM 1879 C CA . GLN A 1 235 ? -18.945 19.964 23.640 1.00 69.75 235 GLN A CA 1
ATOM 1880 C C . GLN A 1 235 ? -18.591 19.727 25.109 1.00 69.75 235 GLN A C 1
ATOM 1882 O O . GLN A 1 235 ? -17.921 20.572 25.678 1.00 69.75 235 GLN A O 1
ATOM 1887 N N . ILE A 1 236 ? -19.022 18.613 25.705 1.00 61.62 236 ILE A N 1
ATOM 1888 C CA . ILE A 1 236 ? -18.575 18.027 26.986 1.00 61.62 236 ILE A CA 1
ATOM 1889 C C . ILE A 1 236 ? -19.272 16.669 27.026 1.00 61.62 236 ILE A C 1
ATOM 1891 O O . ILE A 1 236 ? -20.484 16.588 27.230 1.00 61.62 236 ILE A O 1
ATOM 1895 N N . SER A 1 237 ? -18.539 15.585 26.796 1.00 68.12 237 SER A N 1
ATOM 1896 C CA . SER A 1 237 ? -19.105 14.256 26.977 1.00 68.12 237 SER A CA 1
ATOM 1897 C C . SER A 1 237 ? -18.036 13.269 27.414 1.00 68.12 237 SER A C 1
ATOM 1899 O O . SER A 1 237 ? -16.900 13.302 26.948 1.00 68.12 237 SER A O 1
ATOM 1901 N N . ASN A 1 238 ? -18.436 12.342 28.273 1.00 89.12 238 ASN A N 1
ATOM 1902 C CA . ASN A 1 238 ? -17.646 11.167 28.618 1.00 89.12 238 ASN A CA 1
ATOM 1903 C C . ASN A 1 238 ? -17.593 10.139 27.470 1.00 89.12 238 ASN A C 1
ATOM 1905 O O . ASN A 1 238 ? -16.980 9.088 27.634 1.00 89.12 238 ASN A O 1
ATOM 1909 N N . LEU A 1 239 ? -18.234 10.417 26.328 1.00 92.25 239 LEU A N 1
ATOM 1910 C CA . LEU A 1 239 ? -18.211 9.594 25.127 1.00 92.25 239 LEU A CA 1
ATOM 1911 C C . LEU A 1 239 ? -17.192 10.152 24.128 1.00 92.25 239 LEU A C 1
ATOM 1913 O O . LEU A 1 239 ? -17.356 11.246 23.592 1.00 92.25 239 LEU A O 1
ATOM 1917 N N . SER A 1 240 ? -16.163 9.369 23.830 1.00 94.31 240 SER A N 1
ATOM 1918 C CA . SER A 1 240 ? -15.271 9.629 22.705 1.00 94.31 240 SER A CA 1
ATOM 1919 C C . SER A 1 240 ? -15.540 8.650 21.569 1.00 94.31 240 SER A C 1
ATOM 1921 O O . SER A 1 240 ? -15.722 7.461 21.819 1.00 94.31 240 SER A O 1
ATOM 1923 N N . ILE A 1 241 ? -15.549 9.124 20.325 1.00 95.31 241 ILE A N 1
ATOM 1924 C CA . ILE A 1 241 ? -15.803 8.295 19.142 1.00 95.31 241 ILE A CA 1
ATOM 1925 C C . ILE A 1 241 ? -14.586 8.312 18.219 1.00 95.31 241 ILE A C 1
ATOM 1927 O O . ILE A 1 241 ? -14.056 9.373 17.885 1.00 95.31 241 ILE A O 1
ATOM 1931 N N . VAL A 1 242 ? -14.183 7.125 17.774 1.00 97.19 242 VAL A N 1
ATOM 1932 C CA . VAL A 1 242 ? -13.175 6.924 16.727 1.00 97.19 242 VAL A CA 1
ATOM 1933 C C . VAL A 1 242 ? -13.872 6.271 15.555 1.00 97.19 242 VAL A C 1
ATOM 1935 O O . VAL A 1 242 ? -14.256 5.107 15.631 1.00 97.19 242 VAL A O 1
ATOM 1938 N N . ALA A 1 243 ? -14.077 7.027 14.489 1.00 96.19 243 ALA A N 1
ATOM 1939 C CA . ALA A 1 243 ? -14.795 6.557 13.322 1.00 96.19 243 ALA A CA 1
ATOM 1940 C C . ALA A 1 243 ? -13.801 6.268 12.196 1.00 96.19 243 ALA A C 1
ATOM 1942 O O . ALA A 1 243 ? -13.067 7.160 11.777 1.00 96.19 243 ALA A O 1
ATOM 1943 N N . PHE A 1 244 ? -13.769 5.040 11.697 1.00 95.38 244 PHE A N 1
ATOM 1944 C CA . PHE A 1 244 ? -12.967 4.655 10.543 1.00 95.38 244 PHE A CA 1
ATOM 1945 C C . PHE A 1 244 ? -13.834 4.679 9.292 1.00 95.38 244 PHE A C 1
ATOM 1947 O O . PHE A 1 244 ? -14.956 4.170 9.292 1.00 95.38 244 PHE A O 1
ATOM 1954 N N . ALA A 1 245 ? -13.321 5.295 8.226 1.00 91.69 245 ALA A N 1
ATOM 1955 C CA . ALA A 1 245 ? -14.068 5.442 6.987 1.00 91.69 245 ALA A CA 1
ATOM 1956 C C . ALA A 1 245 ? -13.213 5.246 5.736 1.00 91.69 245 ALA A C 1
ATOM 1958 O O . ALA A 1 245 ? -12.092 5.756 5.640 1.00 91.69 245 ALA A O 1
ATOM 1959 N N . ALA A 1 246 ? -13.773 4.587 4.724 1.00 85.75 246 ALA A N 1
ATOM 1960 C CA . ALA A 1 246 ? -13.286 4.730 3.358 1.00 85.75 246 ALA A CA 1
ATOM 1961 C C . ALA A 1 246 ? -13.705 6.087 2.771 1.00 85.75 246 ALA A C 1
ATOM 1963 O O . ALA A 1 246 ? -14.673 6.723 3.205 1.00 85.75 246 ALA A O 1
ATOM 1964 N N . TYR A 1 247 ? -12.988 6.551 1.750 1.00 75.00 247 TYR A N 1
ATOM 1965 C CA . TYR A 1 247 ? -13.422 7.735 1.027 1.00 75.00 247 TYR A CA 1
ATOM 1966 C C . TYR A 1 247 ? -14.573 7.430 0.055 1.00 75.00 247 TYR A C 1
ATOM 1968 O O . TYR A 1 247 ? -14.478 6.513 -0.757 1.00 75.00 247 TYR A O 1
ATOM 1976 N N . GLY A 1 248 ? -15.597 8.290 0.055 1.00 61.91 248 GLY A N 1
ATOM 1977 C CA . GLY A 1 248 ? -16.536 8.448 -1.060 1.00 61.91 248 GLY A CA 1
ATOM 1978 C C . GLY A 1 248 ? -17.337 7.202 -1.438 1.00 61.91 248 GLY A C 1
ATOM 1979 O O . GLY A 1 248 ? -17.407 6.865 -2.618 1.00 61.91 248 GLY A O 1
ATOM 1980 N N . TYR A 1 249 ? -17.927 6.519 -0.454 1.00 63.34 249 TYR A N 1
ATOM 1981 C CA . TYR A 1 249 ? -18.803 5.366 -0.683 1.00 63.34 249 TYR A CA 1
ATOM 1982 C C . TYR A 1 249 ? -19.889 5.644 -1.742 1.00 63.34 249 TYR A C 1
ATOM 1984 O O . TYR A 1 249 ? -20.279 6.794 -1.958 1.00 63.34 249 TYR A O 1
ATOM 1992 N N . LYS A 1 250 ? -20.304 4.580 -2.445 1.00 61.47 250 LYS A N 1
ATOM 1993 C CA . LYS A 1 250 ? -21.164 4.565 -3.644 1.00 61.47 250 LYS A CA 1
ATOM 1994 C C . LYS A 1 250 ? -20.683 5.419 -4.831 1.00 61.47 250 LYS A C 1
ATOM 1996 O O . LYS A 1 250 ? -20.408 4.848 -5.868 1.00 61.47 250 LYS A O 1
ATOM 2001 N N . GLY A 1 251 ? -20.398 6.712 -4.724 1.00 56.06 251 GLY A N 1
ATOM 2002 C CA . GLY A 1 251 ? -19.925 7.484 -5.892 1.00 56.06 251 GLY A CA 1
ATOM 2003 C C . GLY A 1 251 ? -18.495 7.171 -6.370 1.00 56.06 251 GLY A C 1
ATOM 2004 O O . GLY A 1 251 ? -18.195 7.354 -7.547 1.00 56.06 251 GLY A O 1
ATOM 2005 N N . ALA A 1 252 ? -17.598 6.689 -5.500 1.00 56.31 252 ALA A N 1
ATOM 2006 C CA . ALA A 1 252 ? -16.257 6.246 -5.913 1.00 56.31 252 ALA A CA 1
ATOM 2007 C C . ALA A 1 252 ? -16.171 4.734 -6.211 1.00 56.31 252 ALA A C 1
ATOM 2009 O O . ALA A 1 252 ? -15.238 4.306 -6.894 1.00 56.31 252 ALA A O 1
ATOM 2010 N N . TRP A 1 253 ? -17.137 3.936 -5.733 1.00 60.69 253 TRP A N 1
ATOM 2011 C CA . TRP A 1 253 ? -17.047 2.465 -5.697 1.00 60.69 253 TRP A CA 1
ATOM 2012 C C . TRP A 1 253 ? -18.230 1.730 -6.349 1.00 60.69 253 TRP A C 1
ATOM 2014 O O . TRP A 1 253 ? -18.071 0.573 -6.725 1.00 60.69 253 TRP A O 1
ATOM 2024 N N . ASP A 1 254 ? -19.389 2.373 -6.506 1.00 60.03 254 ASP A N 1
ATOM 2025 C CA . ASP A 1 254 ? -20.576 1.833 -7.176 1.00 60.03 254 ASP A CA 1
ATOM 2026 C C . ASP A 1 254 ? -20.647 2.384 -8.606 1.00 60.03 254 ASP A C 1
ATOM 2028 O O . ASP A 1 254 ? -20.878 3.567 -8.844 1.00 60.03 254 ASP A O 1
ATOM 2032 N N . LEU A 1 255 ? -20.386 1.501 -9.568 1.00 54.09 255 LEU A N 1
ATOM 2033 C CA . LEU A 1 255 ? -20.363 1.806 -11.001 1.00 54.09 255 LEU A CA 1
ATOM 2034 C C . LEU A 1 255 ? -21.732 1.612 -11.666 1.00 54.09 255 LEU A C 1
ATOM 2036 O O . LEU A 1 255 ? -21.849 1.792 -12.875 1.00 54.09 255 LEU A O 1
ATOM 2040 N N . SER A 1 256 ? -22.755 1.196 -10.910 1.00 52.56 256 SER A N 1
ATOM 2041 C CA . SER A 1 256 ? -24.081 0.893 -11.457 1.00 52.56 256 SER A CA 1
ATOM 2042 C C . SER A 1 256 ? -24.952 2.135 -11.674 1.00 52.56 256 SER A C 1
ATOM 2044 O O . SER A 1 256 ? -25.916 2.079 -12.438 1.00 52.56 256 SER A O 1
ATOM 2046 N N . SER A 1 257 ? -24.618 3.271 -11.049 1.00 48.66 257 SER A N 1
ATOM 2047 C CA . SER A 1 257 ? -25.364 4.523 -11.200 1.00 48.66 257 SER A CA 1
ATOM 2048 C C . SER A 1 257 ? -24.738 5.447 -12.245 1.00 48.66 257 SER A C 1
ATOM 2050 O O . SER A 1 257 ? -23.566 5.800 -12.139 1.00 48.66 257 SER A O 1
ATOM 2052 N N . ALA A 1 258 ? -25.547 5.936 -13.191 1.00 46.31 258 ALA A N 1
ATOM 2053 C CA . ALA A 1 258 ? -25.138 6.923 -14.202 1.00 46.31 258 ALA A CA 1
ATOM 2054 C C . ALA A 1 258 ? -24.721 8.291 -13.614 1.00 46.31 258 ALA A C 1
ATOM 2056 O O . ALA A 1 258 ? -24.133 9.118 -14.305 1.00 46.31 258 ALA A O 1
ATOM 2057 N N . THR A 1 259 ? -25.019 8.536 -12.336 1.00 52.44 259 THR A N 1
ATOM 2058 C CA . THR A 1 259 ? -24.645 9.743 -11.595 1.00 52.44 259 THR A CA 1
ATOM 2059 C C . THR A 1 259 ? -23.651 9.376 -10.496 1.00 52.44 259 THR A C 1
ATOM 2061 O O . THR A 1 259 ? -24.038 8.759 -9.507 1.00 52.44 259 THR A O 1
ATOM 2064 N N . TYR A 1 260 ? -22.382 9.774 -10.642 1.00 60.38 260 TYR A N 1
ATOM 2065 C CA . TYR A 1 260 ? -21.306 9.604 -9.648 1.00 60.38 260 TYR A CA 1
ATOM 2066 C C . TYR A 1 260 ? -21.498 10.486 -8.396 1.00 60.38 260 TYR A C 1
ATOM 2068 O O . TYR A 1 260 ? -20.576 11.179 -7.957 1.00 60.38 260 TYR A O 1
ATOM 2076 N N . THR A 1 261 ? -22.704 10.527 -7.828 1.00 68.75 261 THR A N 1
ATOM 2077 C CA . THR A 1 261 ? -22.977 11.302 -6.618 1.00 68.75 261 THR A CA 1
ATOM 2078 C C . THR A 1 261 ? -22.256 10.633 -5.458 1.00 68.75 261 THR A C 1
ATOM 2080 O O . THR A 1 261 ? -22.598 9.533 -5.030 1.00 68.75 261 THR A O 1
ATOM 2083 N N . ILE A 1 262 ? -21.195 11.282 -4.988 1.00 75.50 262 ILE A N 1
ATOM 2084 C CA . ILE A 1 262 ? -20.359 10.755 -3.917 1.00 75.50 262 ILE A CA 1
ATOM 2085 C C . ILE A 1 262 ? -21.064 10.915 -2.578 1.00 75.50 262 ILE A C 1
ATOM 2087 O O . ILE A 1 262 ? -21.553 11.996 -2.267 1.00 75.50 262 ILE A O 1
ATOM 2091 N N . ASP A 1 263 ? -21.031 9.875 -1.747 1.00 80.81 263 ASP A N 1
ATOM 2092 C CA . ASP A 1 263 ? -21.452 10.015 -0.363 1.00 80.81 263 ASP A CA 1
ATOM 2093 C C . ASP A 1 263 ? -20.383 10.756 0.466 1.00 80.81 263 ASP A C 1
ATOM 2095 O O . ASP A 1 263 ? -19.179 10.467 0.399 1.00 80.81 263 ASP A O 1
ATOM 2099 N N . VAL A 1 264 ? -20.827 11.712 1.276 1.00 83.69 264 VAL A N 1
ATOM 2100 C CA . VAL A 1 264 ? -20.000 12.556 2.145 1.00 83.69 264 VAL A CA 1
ATOM 2101 C C . VAL A 1 264 ? -20.522 12.542 3.579 1.00 83.69 264 VAL A C 1
ATOM 2103 O O . VAL A 1 264 ? -21.682 12.228 3.840 1.00 83.69 264 VAL A O 1
ATOM 2106 N N . SER A 1 265 ? -19.660 12.906 4.529 1.00 85.75 265 SER A N 1
ATOM 2107 C CA . SER A 1 265 ? -20.107 13.160 5.901 1.00 85.75 265 SER A CA 1
ATOM 2108 C C . SER A 1 265 ? -21.200 14.241 5.891 1.00 85.75 265 SER A C 1
ATOM 2110 O O . SER A 1 265 ? -20.983 15.279 5.258 1.00 85.75 265 SER A O 1
ATOM 2112 N N . PRO A 1 266 ? -22.336 14.047 6.591 1.00 84.19 266 PRO A N 1
ATOM 2113 C CA . PRO A 1 266 ? -23.397 15.057 6.673 1.00 84.19 266 PRO A CA 1
ATOM 2114 C C . PRO A 1 266 ? -22.946 16.330 7.391 1.00 84.19 266 PRO A C 1
ATOM 2116 O O . PRO A 1 266 ? -23.556 17.383 7.234 1.00 84.19 266 PRO A O 1
ATOM 2119 N N . PHE A 1 267 ? -21.853 16.248 8.153 1.00 81.38 267 PHE A N 1
ATOM 2120 C CA . PHE A 1 267 ? -21.250 17.384 8.832 1.00 81.38 267 PHE A CA 1
ATOM 2121 C C . PHE A 1 267 ? -19.828 17.640 8.361 1.00 81.38 267 PHE A C 1
ATOM 2123 O O . PHE A 1 267 ? -19.060 16.713 8.082 1.00 81.38 267 PHE A O 1
ATOM 2130 N N . MET A 1 268 ? -19.460 18.920 8.338 1.00 82.44 268 MET A N 1
ATOM 2131 C CA . MET A 1 268 ? -18.073 19.329 8.180 1.00 82.44 268 MET A CA 1
ATOM 2132 C C . MET A 1 268 ? -17.301 18.938 9.441 1.00 82.44 268 MET A C 1
ATOM 2134 O O . MET A 1 268 ? -17.575 19.436 10.530 1.00 82.44 268 MET A O 1
ATOM 2138 N N . ILE A 1 269 ? -16.346 18.027 9.282 1.00 86.25 269 ILE A N 1
ATOM 2139 C CA . ILE A 1 269 ? -15.431 17.632 10.349 1.00 86.25 269 ILE A CA 1
ATOM 2140 C C . ILE A 1 269 ? -14.169 18.462 10.175 1.00 86.25 269 ILE A C 1
ATOM 2142 O O . ILE A 1 269 ? -13.605 18.517 9.079 1.00 86.25 269 ILE A O 1
ATOM 2146 N N . LEU A 1 270 ? -13.762 19.134 11.247 1.00 86.50 270 LEU A N 1
ATOM 2147 C CA . LEU A 1 270 ? -12.594 19.999 11.221 1.00 86.50 270 LEU A CA 1
ATOM 2148 C C . LEU A 1 270 ? -11.325 19.181 10.897 1.00 86.50 270 LEU A C 1
ATOM 2150 O O . LEU A 1 270 ? -11.235 18.017 11.312 1.00 86.50 270 LEU A O 1
ATOM 2154 N N . PRO A 1 271 ? -10.350 19.741 10.157 1.00 86.44 271 PRO A N 1
ATOM 2155 C CA . PRO A 1 271 ? -9.126 19.029 9.787 1.00 86.44 271 PRO A CA 1
ATOM 2156 C C . PRO A 1 271 ? -8.378 18.444 10.987 1.00 86.44 271 PRO A C 1
ATOM 2158 O O . PRO A 1 271 ? -7.903 17.315 10.929 1.00 86.44 271 PRO A O 1
ATOM 2161 N N . GLU A 1 272 ? -8.345 19.153 12.113 1.00 88.94 272 GLU A N 1
ATOM 2162 C CA . GLU A 1 272 ? -7.748 18.682 13.358 1.00 88.94 272 GLU A CA 1
ATOM 2163 C C . GLU A 1 272 ? -8.462 17.464 13.955 1.00 88.94 272 GLU A C 1
ATOM 2165 O O . GLU A 1 272 ? -7.854 16.760 14.751 1.00 88.94 272 GLU A O 1
ATOM 2170 N N . ASN A 1 273 ? -9.701 17.173 13.565 1.00 91.94 273 ASN A N 1
ATOM 2171 C CA . ASN A 1 273 ? -10.468 16.002 13.999 1.00 91.94 273 ASN A CA 1
ATOM 2172 C C . ASN A 1 273 ? -10.468 14.896 12.937 1.00 91.94 273 ASN A C 1
ATOM 2174 O O . ASN A 1 273 ? -11.303 13.991 12.982 1.00 91.94 273 ASN A O 1
ATOM 2178 N N . THR A 1 274 ? -9.548 14.967 11.974 1.00 92.12 274 THR A N 1
ATOM 2179 C CA . THR A 1 274 ? -9.429 14.000 10.887 1.00 92.12 274 THR A CA 1
ATOM 2180 C C . THR A 1 274 ? -8.007 13.454 10.801 1.00 92.12 274 THR A C 1
ATOM 2182 O O . THR A 1 274 ? -7.039 14.204 10.870 1.00 92.12 274 THR A O 1
ATOM 2185 N N . TRP A 1 275 ? -7.890 12.145 10.611 1.00 94.06 275 TRP A N 1
ATOM 2186 C CA . TRP A 1 275 ? -6.676 11.466 10.165 1.00 94.06 275 TRP A CA 1
ATOM 2187 C C . TRP A 1 275 ? -6.848 11.008 8.719 1.00 94.06 275 TRP A C 1
ATOM 2189 O O . TRP A 1 275 ? -7.942 10.627 8.294 1.00 94.06 275 TRP A O 1
ATOM 2199 N N . SER A 1 276 ? -5.762 11.070 7.967 1.00 88.88 276 SER A N 1
ATOM 2200 C CA . SER A 1 276 ? -5.665 10.740 6.549 1.00 88.88 276 SER A CA 1
ATOM 2201 C C . SER A 1 276 ? -4.960 9.397 6.331 1.00 88.88 276 SER A C 1
ATOM 2203 O O . SER A 1 276 ? -4.655 8.679 7.282 1.00 88.88 276 SER A O 1
ATOM 2205 N N . ILE A 1 277 ? -4.690 9.035 5.072 1.00 85.50 277 ILE A N 1
ATOM 2206 C CA . ILE A 1 277 ? -3.850 7.870 4.766 1.00 85.50 277 ILE A CA 1
ATOM 2207 C C . ILE A 1 277 ? -2.451 7.988 5.381 1.00 85.50 277 ILE A C 1
ATOM 2209 O O . ILE A 1 277 ? -1.941 6.988 5.874 1.00 85.50 277 ILE A O 1
ATOM 2213 N N . GLU A 1 278 ? -1.873 9.188 5.427 1.00 87.06 278 GLU A N 1
ATOM 2214 C CA . GLU A 1 278 ? -0.514 9.402 5.938 1.00 87.06 278 GLU A CA 1
ATOM 2215 C C . GLU A 1 278 ? -0.402 9.094 7.437 1.00 87.06 278 GLU A C 1
ATOM 2217 O O . GLU A 1 278 ? 0.604 8.555 7.884 1.00 87.06 278 GLU A O 1
ATOM 2222 N N . ASP A 1 279 ? -1.473 9.319 8.201 1.00 91.88 279 ASP A N 1
ATOM 2223 C CA . ASP A 1 279 ? -1.532 8.974 9.626 1.00 91.88 279 ASP A CA 1
ATOM 2224 C C . ASP A 1 279 ? -1.718 7.463 9.872 1.00 91.88 279 ASP A C 1
ATOM 2226 O O . ASP A 1 279 ? -1.480 6.972 10.974 1.00 91.88 279 ASP A O 1
ATOM 2230 N N . VAL A 1 280 ? -2.187 6.717 8.862 1.00 91.44 280 VAL A N 1
ATOM 2231 C CA . VAL A 1 280 ? -2.514 5.283 8.966 1.00 91.44 280 VAL A CA 1
ATOM 2232 C C . VAL A 1 280 ? -1.432 4.395 8.347 1.00 91.44 280 VAL A C 1
ATOM 2234 O O . VAL A 1 280 ? -1.350 3.220 8.718 1.00 91.44 280 VAL A O 1
ATOM 2237 N N . ARG A 1 281 ? -0.589 4.917 7.443 1.00 90.44 281 ARG A N 1
ATOM 2238 C CA . ARG A 1 281 ? 0.570 4.200 6.876 1.00 90.44 281 ARG A CA 1
ATOM 2239 C C . ARG A 1 281 ? 1.483 3.666 7.979 1.00 90.44 281 ARG A C 1
ATOM 2241 O O . ARG A 1 281 ? 1.482 4.178 9.097 1.00 90.44 281 ARG A O 1
ATOM 2248 N N . PHE A 1 282 ? 2.257 2.629 7.666 1.00 93.38 282 PHE A N 1
ATOM 2249 C CA . PHE A 1 282 ? 3.314 2.211 8.578 1.00 93.38 282 PHE A CA 1
ATOM 2250 C C . PHE A 1 282 ? 4.347 3.328 8.724 1.00 93.38 282 PHE A C 1
ATOM 2252 O O . PHE A 1 282 ? 4.753 3.935 7.733 1.00 93.38 282 PHE A O 1
ATOM 2259 N N . THR A 1 283 ? 4.796 3.563 9.955 1.00 93.12 283 THR A N 1
ATOM 2260 C CA . THR A 1 283 ? 6.083 4.233 10.159 1.00 93.12 283 THR A CA 1
ATOM 2261 C C . THR A 1 283 ? 7.211 3.290 9.741 1.00 93.12 283 THR A C 1
ATOM 2263 O O . THR A 1 283 ? 7.004 2.082 9.624 1.00 93.12 283 THR A O 1
ATOM 2266 N N . GLU A 1 284 ? 8.415 3.819 9.536 1.00 91.69 284 GLU A N 1
ATOM 2267 C CA . GLU A 1 284 ? 9.589 3.001 9.204 1.00 91.69 284 GLU A CA 1
ATOM 2268 C C . GLU A 1 284 ? 9.827 1.889 10.242 1.00 91.69 284 GLU A C 1
ATOM 2270 O O . GLU A 1 284 ? 9.999 0.724 9.884 1.00 91.69 284 GLU A O 1
ATOM 2275 N N . GLU A 1 285 ? 9.722 2.227 11.529 1.00 94.12 285 GLU A N 1
ATOM 2276 C CA . GLU A 1 285 ? 9.874 1.276 12.636 1.00 94.12 285 GLU A CA 1
ATOM 2277 C C . GLU A 1 285 ? 8.752 0.230 12.677 1.00 94.12 285 GLU A C 1
ATOM 2279 O O . GLU A 1 285 ? 9.016 -0.956 12.860 1.00 94.12 285 GLU A O 1
ATOM 2284 N N . GLU A 1 286 ? 7.494 0.639 12.471 1.00 95.69 286 GLU A N 1
ATOM 2285 C CA . GLU A 1 286 ? 6.360 -0.296 12.439 1.00 95.69 286 GLU A CA 1
ATOM 2286 C C . GLU A 1 286 ? 6.450 -1.251 11.247 1.00 95.69 286 GLU A C 1
ATOM 2288 O O . GLU A 1 286 ? 6.178 -2.445 11.376 1.00 95.69 286 GLU A O 1
ATOM 2293 N N . TYR A 1 287 ? 6.854 -0.738 10.084 1.00 95.88 287 TYR A N 1
ATOM 2294 C CA . TYR A 1 287 ? 7.081 -1.555 8.903 1.00 95.88 287 TYR A CA 1
ATOM 2295 C C . TYR A 1 287 ? 8.190 -2.579 9.149 1.00 95.88 287 TYR A C 1
ATOM 2297 O O . TYR A 1 287 ? 8.016 -3.760 8.847 1.00 95.88 287 TYR A O 1
ATOM 2305 N N . LYS A 1 288 ? 9.318 -2.137 9.715 1.00 95.50 288 LYS A N 1
ATOM 2306 C CA . LYS A 1 288 ? 10.452 -3.003 10.040 1.00 95.50 288 LYS A CA 1
ATOM 2307 C C . LYS A 1 288 ? 10.061 -4.097 11.029 1.00 95.50 288 LYS A C 1
ATOM 2309 O O . LYS A 1 288 ? 10.379 -5.258 10.785 1.00 95.50 288 LYS A O 1
ATOM 2314 N N . ASP A 1 289 ? 9.338 -3.753 12.093 1.00 95.88 289 ASP A N 1
ATOM 2315 C CA . ASP A 1 289 ? 8.821 -4.723 13.063 1.00 95.88 289 ASP A CA 1
ATOM 2316 C C . ASP A 1 289 ? 7.894 -5.749 12.391 1.00 95.88 289 ASP A C 1
ATOM 2318 O O . ASP A 1 289 ? 8.130 -6.952 12.507 1.00 95.88 289 ASP A O 1
ATOM 2322 N N . TYR A 1 290 ? 6.905 -5.296 11.609 1.00 95.81 290 TYR A N 1
ATOM 2323 C CA . TYR A 1 290 ? 6.017 -6.188 10.855 1.00 95.81 290 TYR A CA 1
ATOM 2324 C C . TYR A 1 290 ? 6.792 -7.131 9.927 1.00 95.81 290 TYR A C 1
ATOM 2326 O O . TYR A 1 290 ? 6.587 -8.345 9.949 1.00 95.81 290 TYR A O 1
ATOM 2334 N N . PHE A 1 291 ? 7.700 -6.580 9.121 1.00 96.19 291 PHE A N 1
ATOM 2335 C CA . PHE A 1 291 ? 8.455 -7.331 8.127 1.00 96.19 291 PHE A CA 1
ATOM 2336 C C . PHE A 1 291 ? 9.321 -8.420 8.771 1.00 96.19 291 PHE A C 1
ATOM 2338 O O . PHE A 1 291 ? 9.246 -9.582 8.374 1.00 96.19 291 PHE A O 1
ATOM 2345 N N . LEU A 1 292 ? 10.099 -8.078 9.802 1.00 94.88 292 LEU A N 1
ATOM 2346 C CA . LEU A 1 292 ? 10.996 -9.027 10.469 1.00 94.88 292 LEU A CA 1
ATOM 2347 C C . LEU A 1 292 ? 10.225 -10.131 11.206 1.00 94.88 292 LEU A C 1
ATOM 2349 O O . LEU A 1 292 ? 10.622 -11.301 11.177 1.00 94.88 292 LEU A O 1
ATOM 2353 N N . ARG A 1 293 ? 9.089 -9.795 11.828 1.00 94.75 293 ARG A N 1
ATOM 2354 C CA . ARG A 1 293 ? 8.197 -10.786 12.449 1.00 94.75 293 ARG A CA 1
ATOM 2355 C C . ARG A 1 293 ? 7.593 -11.733 11.419 1.00 94.75 293 ARG A C 1
ATOM 2357 O O . ARG A 1 293 ? 7.556 -12.944 11.645 1.00 94.75 293 ARG A O 1
ATOM 2364 N N . PHE A 1 294 ? 7.177 -11.206 10.270 1.00 95.00 294 PHE A N 1
ATOM 2365 C CA . PHE A 1 294 ? 6.681 -12.028 9.173 1.00 95.00 294 PHE A CA 1
ATOM 2366 C C . PHE A 1 294 ? 7.768 -12.967 8.651 1.00 95.00 294 PHE A C 1
ATOM 2368 O O . PHE A 1 294 ? 7.535 -14.170 8.560 1.00 95.00 294 PHE A O 1
ATOM 2375 N N . CYS A 1 295 ? 8.965 -12.456 8.353 1.00 93.75 295 CYS A N 1
ATOM 2376 C CA . CYS A 1 295 ? 10.073 -13.266 7.845 1.00 93.75 295 CYS A CA 1
ATOM 2377 C C . CYS A 1 295 ? 10.473 -14.367 8.835 1.00 93.75 295 CYS A C 1
ATOM 2379 O O . CYS A 1 295 ? 10.529 -15.534 8.459 1.00 93.75 295 CYS A O 1
ATOM 2381 N N . SER A 1 296 ? 10.635 -14.039 10.118 1.00 90.88 296 SER A N 1
ATOM 2382 C CA . SER A 1 296 ? 10.967 -15.030 11.155 1.00 90.88 296 SER A CA 1
ATOM 2383 C C . SER A 1 296 ? 9.868 -16.074 11.389 1.00 90.88 296 SER A C 1
ATOM 2385 O O . SER A 1 296 ? 10.152 -17.187 11.830 1.00 90.88 296 SER A O 1
ATOM 2387 N N . THR A 1 297 ? 8.613 -15.756 11.074 1.00 91.62 297 THR A N 1
ATOM 2388 C CA . THR A 1 297 ? 7.492 -16.697 11.195 1.00 91.62 297 THR A CA 1
ATOM 2389 C C . THR A 1 297 ? 7.346 -17.569 9.951 1.00 91.62 297 THR A C 1
ATOM 2391 O O . THR A 1 297 ? 7.170 -18.785 10.064 1.00 91.62 297 THR A O 1
ATOM 2394 N N . HIS A 1 298 ? 7.396 -16.953 8.772 1.00 91.06 298 HIS A N 1
ATOM 2395 C CA . HIS A 1 298 ? 6.933 -17.541 7.518 1.00 91.06 298 HIS A CA 1
ATOM 2396 C C . HIS A 1 298 ? 8.036 -17.790 6.494 1.00 91.06 298 HIS A C 1
ATOM 2398 O O . HIS A 1 298 ? 7.853 -18.657 5.649 1.00 91.06 298 HIS A O 1
ATOM 2404 N N . LEU A 1 299 ? 9.155 -17.069 6.557 1.00 91.06 299 LEU A N 1
ATOM 2405 C CA . LEU A 1 299 ? 10.261 -17.140 5.596 1.00 91.06 299 LEU A CA 1
ATOM 2406 C C . LEU A 1 299 ? 11.571 -17.563 6.284 1.00 91.06 299 LEU A C 1
ATOM 2408 O O . LEU A 1 299 ? 12.636 -17.055 5.959 1.00 91.06 299 LEU A O 1
ATOM 2412 N N . LYS A 1 300 ? 11.494 -18.499 7.241 1.00 86.12 300 LYS A N 1
ATOM 2413 C CA . LYS A 1 300 ? 12.635 -18.956 8.066 1.00 86.12 300 LYS A CA 1
ATOM 2414 C C . LYS A 1 300 ? 13.837 -19.454 7.258 1.00 86.12 300 LYS A C 1
ATOM 2416 O O . LYS A 1 300 ? 14.958 -19.385 7.734 1.00 86.12 300 LYS A O 1
ATOM 2421 N N . ASN A 1 301 ? 13.579 -19.927 6.046 1.00 85.12 301 ASN A N 1
ATOM 2422 C CA . ASN A 1 301 ? 14.553 -20.453 5.092 1.00 85.12 301 ASN A CA 1
ATOM 2423 C C . ASN A 1 301 ? 15.367 -19.382 4.358 1.00 85.12 301 ASN A C 1
ATOM 2425 O O . ASN A 1 301 ? 16.203 -19.705 3.512 1.00 85.12 301 ASN A O 1
ATOM 2429 N N . MET A 1 302 ? 15.068 -18.114 4.618 1.00 89.06 302 MET A N 1
ATOM 2430 C CA . MET A 1 302 ? 15.805 -16.974 4.110 1.00 89.06 302 MET A CA 1
ATOM 2431 C C . MET A 1 302 ? 16.852 -16.594 5.158 1.00 89.06 302 MET A C 1
ATOM 2433 O O . MET A 1 302 ? 16.549 -15.888 6.115 1.00 89.06 302 MET A O 1
ATOM 2437 N N . GLU A 1 303 ? 18.058 -17.145 5.019 1.00 83.00 303 GLU A N 1
ATOM 2438 C CA . GLU A 1 303 ? 19.131 -17.015 6.021 1.00 83.00 303 GLU A CA 1
ATOM 2439 C C . GLU A 1 303 ? 20.112 -15.876 5.716 1.00 83.00 303 GLU A C 1
ATOM 2441 O O . GLU A 1 303 ? 20.784 -15.376 6.616 1.00 83.00 303 GLU A O 1
ATOM 2446 N N . ASP A 1 304 ? 20.212 -15.477 4.448 1.00 89.94 304 ASP A N 1
ATOM 2447 C CA . ASP A 1 304 ? 21.151 -14.454 3.999 1.00 89.94 304 ASP A CA 1
ATOM 2448 C C . ASP A 1 304 ? 20.635 -13.047 4.350 1.00 89.94 304 ASP A C 1
ATOM 2450 O O . ASP A 1 304 ? 19.540 -12.643 3.952 1.00 89.94 304 ASP A O 1
ATOM 2454 N N . GLU A 1 305 ? 21.422 -12.304 5.132 1.00 90.62 305 GLU A N 1
ATOM 2455 C CA . GLU A 1 305 ? 21.046 -10.976 5.629 1.00 90.62 305 GLU A CA 1
ATOM 2456 C C . GLU A 1 305 ? 20.890 -9.954 4.492 1.00 90.62 305 GLU A C 1
ATOM 2458 O O . GLU A 1 305 ? 19.984 -9.118 4.539 1.00 90.62 305 GLU A O 1
ATOM 2463 N N . ASP A 1 306 ? 21.717 -10.043 3.445 1.00 88.38 306 ASP A N 1
ATOM 2464 C CA . ASP A 1 306 ? 21.602 -9.174 2.273 1.00 88.38 306 ASP A CA 1
ATOM 2465 C C . ASP A 1 306 ? 20.279 -9.444 1.547 1.00 88.38 306 ASP A C 1
ATOM 2467 O O . ASP A 1 306 ? 19.566 -8.496 1.222 1.00 88.38 306 ASP A O 1
ATOM 2471 N N . ASP A 1 307 ? 19.900 -10.710 1.350 1.00 89.25 307 ASP A N 1
ATOM 2472 C CA . ASP A 1 307 ? 18.622 -11.080 0.735 1.00 89.25 307 ASP A CA 1
ATOM 2473 C C . ASP A 1 307 ? 17.421 -10.549 1.538 1.00 89.25 307 ASP A C 1
ATOM 2475 O O . ASP A 1 307 ? 16.455 -10.046 0.950 1.00 89.25 307 ASP A O 1
ATOM 2479 N N . ILE A 1 308 ? 17.451 -10.654 2.874 1.00 91.88 308 ILE A N 1
ATOM 2480 C CA . ILE A 1 308 ? 16.375 -10.147 3.746 1.00 91.88 308 ILE A CA 1
ATOM 2481 C C . ILE A 1 308 ? 16.245 -8.633 3.581 1.00 91.88 308 ILE A C 1
ATOM 2483 O O . ILE A 1 308 ? 15.131 -8.132 3.403 1.00 91.88 308 ILE A O 1
ATOM 2487 N N . ASN A 1 309 ? 17.371 -7.916 3.596 1.00 89.75 309 ASN A N 1
ATOM 2488 C CA . ASN A 1 309 ? 17.397 -6.471 3.398 1.00 89.75 309 ASN A CA 1
ATOM 2489 C C . ASN A 1 309 ? 16.889 -6.105 1.987 1.00 89.75 309 ASN A C 1
ATOM 2491 O O . ASN A 1 309 ? 16.022 -5.234 1.856 1.00 89.75 309 ASN A O 1
ATOM 2495 N N . TYR A 1 310 ? 17.313 -6.842 0.945 1.00 87.56 310 TYR A N 1
ATOM 2496 C CA . TYR A 1 310 ? 16.829 -6.692 -0.437 1.00 87.56 310 TYR A CA 1
ATOM 2497 C C . TYR A 1 310 ? 15.311 -6.785 -0.514 1.00 87.56 310 TYR A C 1
ATOM 2499 O O . TYR A 1 310 ? 14.655 -5.914 -1.095 1.00 87.56 310 TYR A O 1
ATOM 2507 N N . LEU A 1 311 ? 14.732 -7.803 0.119 1.00 91.50 311 LEU A N 1
ATOM 2508 C CA . LEU A 1 311 ? 13.288 -7.978 0.148 1.00 91.50 311 LEU A CA 1
ATOM 2509 C C . LEU A 1 311 ? 12.585 -6.879 0.950 1.00 91.50 311 LEU A C 1
ATOM 2511 O O . LEU A 1 311 ? 11.552 -6.371 0.503 1.00 91.50 311 LEU A O 1
ATOM 2515 N N . GLN A 1 312 ? 13.135 -6.508 2.107 1.00 92.62 312 GLN A N 1
ATOM 2516 C CA . GLN A 1 312 ? 12.555 -5.502 2.988 1.00 92.62 312 GLN A CA 1
ATOM 2517 C C . GLN A 1 312 ? 12.351 -4.182 2.255 1.00 92.62 312 GLN A C 1
ATOM 2519 O O . GLN A 1 312 ? 11.269 -3.596 2.285 1.00 92.62 312 GLN A O 1
ATOM 2524 N N . GLU A 1 313 ? 13.366 -3.697 1.565 1.00 87.25 313 GLU A N 1
ATOM 2525 C CA . GLU A 1 313 ? 13.263 -2.395 0.915 1.00 87.25 313 GLU A CA 1
ATOM 2526 C C . GLU A 1 313 ? 12.455 -2.470 -0.364 1.00 87.25 313 GLU A C 1
ATOM 2528 O O . GLU A 1 313 ? 11.647 -1.579 -0.634 1.00 87.25 313 GLU A O 1
ATOM 2533 N N . TYR A 1 314 ? 12.598 -3.570 -1.108 1.00 88.69 314 TYR A N 1
ATOM 2534 C CA . TYR A 1 314 ? 11.801 -3.805 -2.299 1.00 88.69 314 TYR A CA 1
ATOM 2535 C C . TYR A 1 314 ? 10.302 -3.714 -1.990 1.00 88.69 314 TYR A C 1
ATOM 2537 O O . TYR A 1 314 ? 9.565 -3.015 -2.694 1.00 88.69 314 TYR A O 1
ATOM 2545 N N . VAL A 1 315 ? 9.851 -4.380 -0.921 1.00 92.06 315 VAL A N 1
ATOM 2546 C CA . VAL A 1 315 ? 8.444 -4.378 -0.508 1.00 92.06 315 VAL A CA 1
ATOM 2547 C C . VAL A 1 315 ? 8.010 -2.993 -0.030 1.00 92.06 315 VAL A C 1
ATOM 2549 O O . VAL A 1 315 ? 6.972 -2.522 -0.501 1.00 92.06 315 VAL A O 1
ATOM 2552 N N . CYS A 1 316 ? 8.769 -2.298 0.829 1.00 90.12 316 CYS A N 1
ATOM 2553 C CA . CYS A 1 316 ? 8.355 -0.961 1.282 1.00 90.12 316 CYS A CA 1
ATOM 2554 C C . CYS A 1 316 ? 8.253 0.010 0.111 1.00 90.12 316 CYS A C 1
ATOM 2556 O O . CYS A 1 316 ? 7.211 0.640 -0.066 1.00 90.12 316 CYS A O 1
ATOM 2558 N N . ASN A 1 317 ? 9.285 0.099 -0.726 1.00 85.75 317 ASN A N 1
ATOM 2559 C CA . ASN A 1 317 ? 9.324 1.122 -1.759 1.00 85.75 317 ASN A CA 1
ATOM 2560 C C . ASN A 1 317 ? 8.280 0.866 -2.852 1.00 85.75 317 ASN A C 1
ATOM 2562 O O . ASN A 1 317 ? 7.550 1.774 -3.244 1.00 85.75 317 ASN A O 1
ATOM 2566 N N . THR A 1 318 ? 8.125 -0.390 -3.281 1.00 87.31 318 THR A N 1
ATOM 2567 C CA . THR A 1 318 ? 7.132 -0.774 -4.300 1.00 87.31 318 THR A CA 1
ATOM 2568 C C . THR A 1 318 ? 5.697 -0.517 -3.832 1.00 87.31 318 THR A C 1
ATOM 2570 O O . THR A 1 318 ? 4.822 -0.186 -4.635 1.00 87.31 318 THR A O 1
ATOM 2573 N N . THR A 1 319 ? 5.441 -0.646 -2.529 1.00 89.62 319 THR A N 1
ATOM 2574 C CA . THR A 1 319 ? 4.109 -0.473 -1.932 1.00 89.62 319 THR A CA 1
ATOM 2575 C C . THR A 1 319 ? 3.900 0.895 -1.283 1.00 89.62 319 THR A C 1
ATOM 2577 O O . THR A 1 319 ? 2.810 1.153 -0.772 1.00 89.62 319 THR A O 1
ATOM 2580 N N . ALA A 1 320 ? 4.916 1.765 -1.292 1.00 87.69 320 ALA A N 1
ATOM 2581 C CA . ALA A 1 320 ? 4.978 2.996 -0.504 1.00 87.69 320 ALA A CA 1
ATOM 2582 C C . ALA A 1 320 ? 4.629 2.770 0.986 1.00 87.69 320 ALA A C 1
ATOM 2584 O O . ALA A 1 320 ? 3.918 3.570 1.603 1.00 87.69 320 ALA A O 1
ATOM 2585 N N . CYS A 1 321 ? 5.064 1.627 1.531 1.00 90.12 321 CYS A N 1
ATOM 2586 C CA . CYS A 1 321 ? 4.792 1.164 2.892 1.00 90.12 321 CYS A CA 1
ATOM 2587 C C . CYS A 1 321 ? 3.282 1.166 3.261 1.00 90.12 321 CYS A C 1
ATOM 2589 O O . CYS A 1 321 ? 2.889 1.312 4.422 1.00 90.12 321 CYS A O 1
ATOM 2591 N N . HIS A 1 322 ? 2.402 0.992 2.266 1.00 90.31 322 HIS A N 1
ATOM 2592 C CA . HIS A 1 322 ? 0.955 0.934 2.462 1.00 90.31 322 HIS A CA 1
ATOM 2593 C C . HIS A 1 322 ? 0.547 -0.410 3.101 1.00 90.31 322 HIS A C 1
ATOM 2595 O O . HIS A 1 322 ? 0.700 -1.448 2.445 1.00 90.31 322 HIS A O 1
ATOM 2601 N N . PRO A 1 323 ? -0.039 -0.440 4.319 1.00 91.75 323 PRO A N 1
ATOM 2602 C CA . PRO A 1 323 ? -0.170 -1.667 5.110 1.00 91.75 323 PRO A CA 1
ATOM 2603 C C . PRO A 1 323 ? -0.818 -2.853 4.390 1.00 91.75 323 PRO A C 1
ATOM 2605 O O . PRO A 1 323 ? -0.294 -3.963 4.427 1.00 91.75 323 PRO A O 1
ATOM 2608 N N . GLY A 1 324 ? -1.923 -2.643 3.670 1.00 89.56 324 GLY A N 1
ATOM 2609 C CA . GLY A 1 324 ? -2.571 -3.739 2.946 1.00 89.56 324 GLY A CA 1
ATOM 2610 C C . GLY A 1 324 ? -1.888 -4.134 1.640 1.00 89.56 324 GLY A C 1
ATOM 2611 O O . GLY A 1 324 ? -2.093 -5.259 1.199 1.00 89.56 324 GLY A O 1
ATOM 2612 N N . LEU A 1 325 ? -1.073 -3.265 1.025 1.00 90.06 325 LEU A N 1
ATOM 2613 C CA . LEU A 1 325 ? -0.260 -3.667 -0.133 1.00 90.06 325 LEU A CA 1
ATOM 2614 C C . LEU A 1 325 ? 0.955 -4.466 0.344 1.00 90.06 325 LEU A C 1
ATOM 2616 O O . LEU A 1 325 ? 1.259 -5.500 -0.238 1.00 90.06 325 LEU A O 1
ATOM 2620 N N . VAL A 1 326 ? 1.587 -4.045 1.444 1.00 94.12 326 VAL A N 1
ATOM 2621 C CA . VAL A 1 326 ? 2.637 -4.814 2.122 1.00 94.12 326 VAL A CA 1
ATOM 2622 C C . VAL A 1 326 ? 2.112 -6.207 2.483 1.00 94.12 326 VAL A C 1
ATOM 2624 O O . VAL A 1 326 ? 2.670 -7.205 2.036 1.00 94.12 326 VAL A O 1
ATOM 2627 N N . ALA A 1 327 ? 0.988 -6.294 3.200 1.00 92.69 327 ALA A N 1
ATOM 2628 C CA . ALA A 1 327 ? 0.390 -7.579 3.559 1.00 92.69 327 ALA A CA 1
ATOM 2629 C C . ALA A 1 327 ? 0.006 -8.416 2.325 1.00 92.69 327 ALA A C 1
ATOM 2631 O O . ALA A 1 327 ? 0.146 -9.637 2.344 1.00 92.69 327 ALA A O 1
ATOM 2632 N N . PHE A 1 328 ? -0.458 -7.786 1.240 1.00 91.69 328 PHE A N 1
ATOM 2633 C CA . PHE A 1 328 ? -0.736 -8.473 -0.024 1.00 91.69 328 PHE A CA 1
ATOM 2634 C C . PHE A 1 328 ? 0.530 -9.122 -0.605 1.00 91.69 328 PHE A C 1
ATOM 2636 O O . PHE A 1 328 ? 0.510 -10.318 -0.889 1.00 91.69 328 PHE A O 1
ATOM 2643 N N . PHE A 1 329 ? 1.638 -8.380 -0.709 1.00 94.00 329 PHE A N 1
ATOM 2644 C CA . PHE A 1 329 ? 2.921 -8.915 -1.181 1.00 94.00 329 PHE A CA 1
ATOM 2645 C C . PHE A 1 329 ? 3.392 -10.073 -0.296 1.00 94.00 329 PHE A C 1
ATOM 2647 O O . PHE A 1 329 ? 3.631 -11.171 -0.795 1.00 94.00 329 PHE A O 1
ATOM 2654 N N . MET A 1 330 ? 3.456 -9.855 1.018 1.00 94.25 330 MET A N 1
ATOM 2655 C CA . MET A 1 330 ? 3.998 -10.831 1.967 1.00 94.25 330 MET A CA 1
ATOM 2656 C C . MET A 1 330 ? 3.191 -12.138 1.983 1.00 94.25 330 MET A C 1
ATOM 2658 O O . MET A 1 330 ? 3.770 -13.224 1.910 1.00 94.25 330 MET A O 1
ATOM 2662 N N . ASN A 1 331 ? 1.855 -12.061 1.975 1.00 92.31 331 ASN A N 1
ATOM 2663 C CA . ASN A 1 331 ? 1.002 -13.251 1.903 1.00 92.31 331 ASN A CA 1
ATOM 2664 C C . ASN A 1 331 ? 1.191 -14.022 0.587 1.00 92.31 331 ASN A C 1
ATOM 2666 O O . ASN A 1 331 ? 1.328 -15.242 0.612 1.00 92.31 331 ASN A O 1
ATOM 2670 N N . HIS A 1 332 ? 1.264 -13.329 -0.553 1.00 93.19 332 HIS A N 1
ATOM 2671 C CA . HIS A 1 332 ? 1.476 -13.982 -1.847 1.00 93.19 332 HIS A CA 1
ATOM 2672 C C . HIS A 1 332 ? 2.854 -14.639 -1.973 1.00 93.19 332 HIS A C 1
ATOM 2674 O O . HIS A 1 332 ? 2.963 -15.669 -2.639 1.00 93.19 332 HIS A O 1
ATOM 2680 N N . ILE A 1 333 ? 3.891 -14.064 -1.356 1.00 94.06 333 ILE A N 1
ATOM 2681 C CA . ILE A 1 333 ? 5.227 -14.671 -1.275 1.00 94.06 333 ILE A CA 1
ATOM 2682 C C . ILE A 1 333 ? 5.144 -15.960 -0.454 1.00 94.06 333 ILE A C 1
ATOM 2684 O O . ILE A 1 333 ? 5.503 -17.025 -0.956 1.00 94.06 333 ILE A O 1
ATOM 2688 N N . ARG A 1 334 ? 4.599 -15.893 0.768 1.00 92.50 334 ARG A N 1
ATOM 2689 C CA . ARG A 1 334 ? 4.412 -17.069 1.633 1.00 92.50 334 ARG A CA 1
ATOM 2690 C C . ARG A 1 334 ? 3.661 -18.185 0.911 1.00 92.50 334 ARG A C 1
ATOM 2692 O O . ARG A 1 334 ? 4.090 -19.334 0.943 1.00 92.50 334 ARG A O 1
ATOM 2699 N N . ASP A 1 335 ? 2.544 -17.859 0.271 1.00 91.81 335 ASP A N 1
ATOM 2700 C CA . ASP A 1 335 ? 1.671 -18.862 -0.338 1.00 91.81 335 ASP A CA 1
ATOM 2701 C C . ASP A 1 335 ? 2.342 -19.531 -1.546 1.00 91.81 335 ASP A C 1
ATOM 2703 O O . ASP A 1 335 ? 2.305 -20.760 -1.671 1.00 91.81 335 ASP A O 1
ATOM 2707 N N . HIS A 1 336 ? 3.028 -18.750 -2.388 1.00 92.19 336 HIS A N 1
ATOM 2708 C CA . HIS A 1 336 ? 3.752 -19.263 -3.552 1.00 92.19 336 HIS A CA 1
ATOM 2709 C C . HIS A 1 336 ? 4.921 -20.172 -3.159 1.00 92.19 336 HIS A C 1
ATOM 2711 O O . HIS A 1 336 ? 5.062 -21.271 -3.697 1.00 92.19 336 HIS A O 1
ATOM 2717 N N . PHE A 1 337 ? 5.722 -19.750 -2.179 1.00 91.88 337 PHE A N 1
ATOM 2718 C CA . PHE A 1 337 ? 6.902 -20.490 -1.732 1.00 91.88 337 PHE A CA 1
ATOM 2719 C C . PHE A 1 337 ? 6.602 -21.519 -0.633 1.00 91.88 337 PHE A C 1
ATOM 2721 O O . PHE A 1 337 ? 7.507 -22.209 -0.176 1.00 91.88 337 PHE A O 1
ATOM 2728 N N . SER A 1 338 ? 5.333 -21.714 -0.260 1.00 88.62 338 SER A N 1
ATOM 2729 C CA . SER A 1 338 ? 4.904 -22.605 0.830 1.00 88.62 338 SER A CA 1
ATOM 2730 C C . SER A 1 338 ? 5.428 -24.043 0.743 1.00 88.62 338 SER A C 1
ATOM 2732 O O . SER A 1 338 ? 5.567 -24.698 1.772 1.00 88.62 338 SER A O 1
ATOM 2734 N N . ARG A 1 339 ? 5.710 -24.560 -0.463 1.00 83.38 339 ARG A N 1
ATOM 2735 C CA . ARG A 1 339 ? 6.349 -25.875 -0.640 1.00 83.38 339 ARG A CA 1
ATOM 2736 C C . ARG A 1 339 ? 7.845 -25.840 -0.331 1.00 83.38 339 ARG A C 1
ATOM 2738 O O . ARG A 1 339 ? 8.289 -26.690 0.427 1.00 83.38 339 ARG A O 1
ATOM 2745 N N . GLN A 1 340 ? 8.590 -24.871 -0.864 1.00 81.81 340 GLN A N 1
ATOM 2746 C CA . GLN A 1 340 ? 10.026 -24.713 -0.573 1.00 81.81 340 GLN A CA 1
ATOM 2747 C C . GLN A 1 340 ? 10.249 -24.506 0.930 1.00 81.81 340 GLN A C 1
ATOM 2749 O O . GLN A 1 340 ? 11.046 -25.204 1.547 1.00 81.81 340 GLN A O 1
ATOM 2754 N N . LEU A 1 341 ? 9.400 -23.676 1.543 1.00 80.38 341 LEU A N 1
ATOM 2755 C CA . LEU A 1 341 ? 9.368 -23.412 2.985 1.00 80.38 341 LEU A CA 1
ATOM 2756 C C . LEU A 1 341 ? 9.048 -24.651 3.848 1.00 80.38 341 LEU A C 1
ATOM 2758 O O . LEU A 1 341 ? 9.246 -24.621 5.057 1.00 80.38 341 LEU A O 1
ATOM 2762 N N . LYS A 1 342 ? 8.511 -25.736 3.267 1.00 80.31 342 LYS A N 1
ATOM 2763 C CA . LYS A 1 342 ? 8.228 -26.996 3.982 1.00 80.31 342 LYS A CA 1
ATOM 2764 C C . LYS A 1 342 ? 9.366 -28.006 3.910 1.00 80.31 342 LYS A C 1
ATOM 2766 O O . LYS A 1 342 ? 9.467 -28.834 4.810 1.00 80.31 342 LYS A O 1
ATOM 2771 N N . TYR A 1 343 ? 10.150 -27.988 2.836 1.00 79.75 343 TYR A N 1
ATOM 2772 C CA . TYR A 1 343 ? 11.209 -28.973 2.582 1.00 79.75 343 TYR A CA 1
ATOM 2773 C C . TY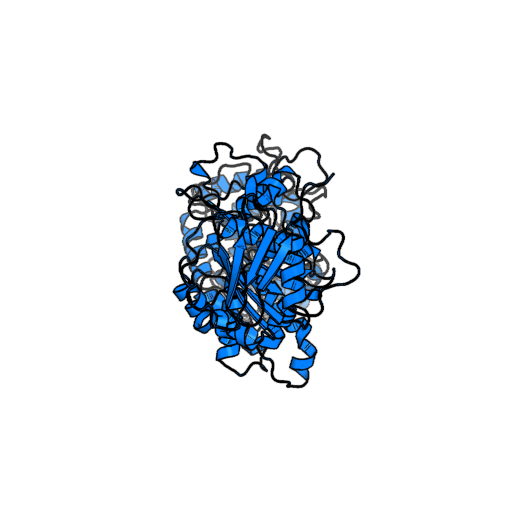R A 1 343 ? 12.612 -28.449 2.908 1.00 79.75 343 TYR A C 1
ATOM 2775 O O . TYR A 1 343 ? 13.597 -29.089 2.569 1.00 79.75 343 TYR A O 1
ATOM 2783 N N . ASP A 1 344 ? 12.665 -27.329 3.624 1.00 69.50 344 ASP A N 1
ATOM 2784 C CA . ASP A 1 344 ? 13.869 -26.656 4.099 1.00 69.50 344 ASP A CA 1
ATOM 2785 C C . ASP A 1 344 ? 14.801 -26.116 2.993 1.00 69.50 344 ASP A C 1
ATOM 2787 O O . ASP A 1 344 ? 15.993 -25.901 3.204 1.00 69.50 344 ASP A O 1
ATOM 2791 N N . ASP A 1 345 ? 14.256 -25.867 1.798 1.00 80.38 345 ASP A N 1
ATOM 2792 C CA . ASP A 1 345 ? 15.024 -25.305 0.685 1.00 80.38 345 ASP A CA 1
ATOM 2793 C C . ASP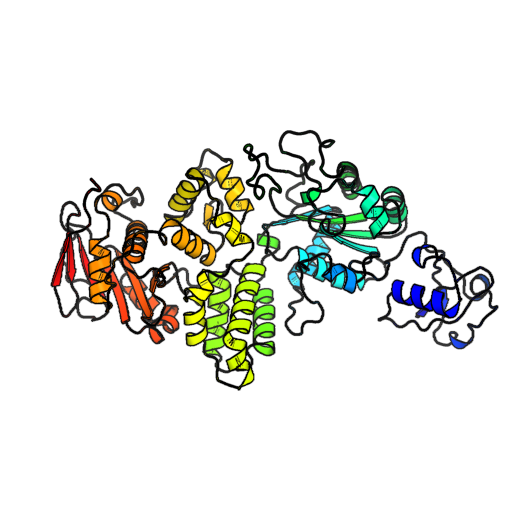 A 1 345 ? 15.366 -23.834 0.961 1.00 80.38 345 ASP A C 1
ATOM 2795 O O . ASP A 1 345 ? 14.491 -23.044 1.325 1.00 80.38 345 ASP A O 1
ATOM 2799 N N . TH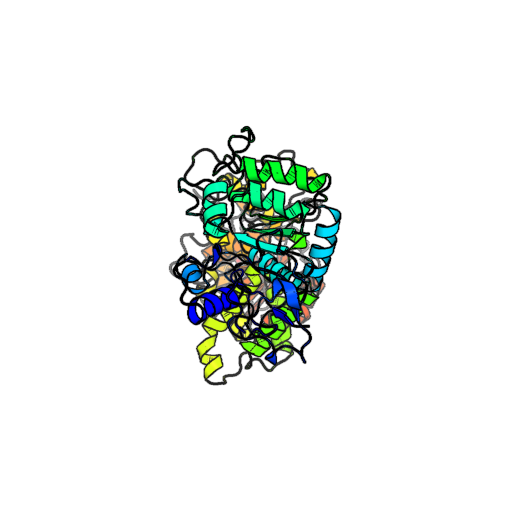R A 1 346 ? 16.623 -23.438 0.732 1.00 87.44 346 THR A N 1
ATOM 2800 C CA . THR A 1 346 ? 17.059 -22.042 0.884 1.00 87.44 346 THR A CA 1
ATOM 2801 C C . THR A 1 346 ? 16.254 -21.118 -0.030 1.00 87.44 346 THR A C 1
ATOM 2803 O O . THR A 1 346 ? 16.277 -21.259 -1.258 1.00 87.44 346 THR A O 1
ATOM 2806 N N . LEU A 1 347 ? 15.591 -20.123 0.561 1.00 91.12 347 LEU A N 1
ATOM 2807 C CA . LEU A 1 347 ? 14.844 -19.106 -0.171 1.00 91.12 347 LEU A CA 1
ATOM 2808 C C . LEU A 1 347 ? 15.717 -17.863 -0.356 1.00 91.12 347 LEU A C 1
ATOM 2810 O O . LEU A 1 347 ? 16.211 -17.302 0.616 1.00 91.12 347 LEU A O 1
ATOM 2814 N N . LYS A 1 348 ? 15.880 -17.425 -1.606 1.00 90.88 348 LYS A N 1
ATOM 2815 C CA . LYS A 1 348 ? 16.687 -16.250 -1.967 1.00 90.88 348 LYS A CA 1
ATOM 2816 C C . LYS A 1 348 ? 15.831 -15.115 -2.496 1.00 90.88 348 LYS A C 1
ATOM 2818 O O . LYS A 1 348 ? 14.781 -15.363 -3.103 1.00 90.88 348 LYS A O 1
ATOM 2823 N N . PHE A 1 349 ? 16.320 -13.885 -2.347 1.00 90.44 349 PHE A N 1
ATOM 2824 C CA . PHE A 1 349 ? 15.659 -12.696 -2.886 1.00 90.44 349 PHE A CA 1
ATOM 2825 C C . PHE A 1 349 ? 15.392 -12.829 -4.390 1.00 90.44 349 PHE A C 1
ATOM 2827 O O . PHE A 1 349 ? 14.291 -12.531 -4.842 1.00 90.44 349 PHE A O 1
ATOM 2834 N N . ASP A 1 350 ? 16.352 -13.358 -5.147 1.00 88.31 350 ASP A N 1
ATOM 2835 C CA . ASP A 1 350 ? 16.275 -13.534 -6.599 1.00 88.31 350 ASP A CA 1
ATOM 2836 C C . ASP A 1 350 ? 15.010 -14.288 -7.042 1.00 88.31 350 ASP A C 1
ATOM 2838 O O . ASP A 1 350 ? 14.276 -13.843 -7.929 1.00 88.31 350 ASP A O 1
ATOM 2842 N N . SER A 1 351 ? 14.715 -15.412 -6.382 1.00 90.19 351 SER A N 1
ATOM 2843 C CA . SER A 1 351 ? 13.532 -16.232 -6.659 1.00 90.19 351 SER A CA 1
ATOM 2844 C C . SER A 1 351 ? 12.244 -15.467 -6.359 1.00 90.19 351 SER A C 1
ATOM 2846 O O . SER A 1 351 ? 11.301 -15.493 -7.155 1.00 90.19 351 SER A O 1
ATOM 2848 N N . ILE A 1 352 ? 12.211 -14.754 -5.229 1.00 91.88 352 ILE A N 1
ATOM 2849 C CA . ILE A 1 352 ? 11.060 -13.945 -4.818 1.00 91.88 352 ILE A CA 1
ATOM 2850 C C . ILE A 1 352 ? 10.834 -12.808 -5.812 1.00 91.88 352 ILE A C 1
ATOM 2852 O O . ILE A 1 352 ? 9.715 -12.618 -6.285 1.00 91.88 352 ILE A O 1
ATOM 2856 N N . PHE A 1 353 ? 11.887 -12.079 -6.1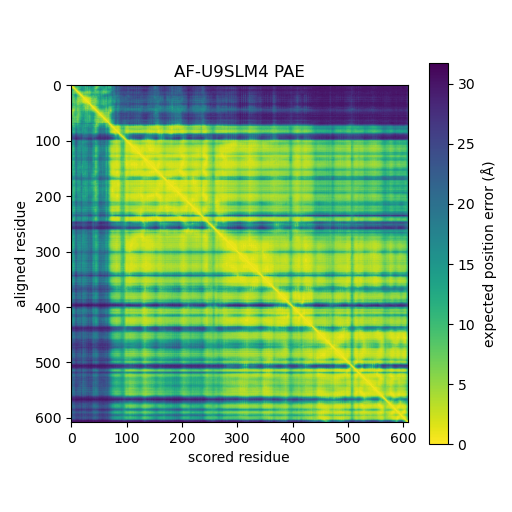68 1.00 89.94 353 PHE A N 1
ATOM 2857 C CA . PHE A 1 353 ? 11.818 -10.976 -7.111 1.00 89.94 353 PHE A CA 1
ATOM 2858 C C . PHE A 1 353 ? 11.270 -11.441 -8.464 1.00 89.94 353 PHE A C 1
ATOM 2860 O O . PHE A 1 353 ? 10.331 -10.837 -8.980 1.00 89.94 353 PHE A O 1
ATOM 2867 N N . LEU A 1 354 ? 11.778 -12.550 -9.014 1.00 88.75 354 LEU A N 1
ATOM 2868 C CA . LEU A 1 354 ? 11.278 -13.104 -10.276 1.00 88.75 354 LEU A CA 1
ATOM 2869 C C . LEU A 1 354 ? 9.799 -13.500 -10.193 1.00 88.75 354 LEU A C 1
ATOM 2871 O O . LEU A 1 354 ? 9.044 -13.235 -11.130 1.00 88.75 354 LEU A O 1
ATOM 2875 N N . TYR A 1 355 ? 9.357 -14.066 -9.067 1.00 91.06 355 TYR A N 1
ATOM 2876 C CA . TYR A 1 355 ? 7.940 -14.339 -8.837 1.00 91.06 355 TYR A CA 1
ATOM 2877 C C . TYR A 1 355 ? 7.101 -13.052 -8.805 1.00 91.06 355 TYR A C 1
ATOM 2879 O O . TYR A 1 355 ? 6.072 -12.984 -9.479 1.00 91.06 355 TYR A O 1
ATOM 2887 N N . LEU A 1 356 ? 7.552 -12.004 -8.111 1.00 89.06 356 LEU A N 1
ATOM 2888 C CA . LEU A 1 356 ? 6.864 -10.705 -8.058 1.00 89.06 356 LEU A CA 1
ATOM 2889 C C . LEU A 1 356 ? 6.834 -9.987 -9.420 1.00 89.06 356 LEU A C 1
ATOM 2891 O O . LEU A 1 356 ? 6.021 -9.087 -9.626 1.00 89.06 356 LEU A O 1
ATOM 2895 N N . LYS A 1 357 ? 7.695 -10.384 -10.365 1.00 85.94 357 LYS A N 1
ATOM 2896 C CA . LYS A 1 357 ? 7.681 -9.937 -11.769 1.00 85.94 357 LYS A CA 1
ATOM 2897 C C . LYS A 1 357 ? 6.925 -10.879 -12.709 1.00 85.9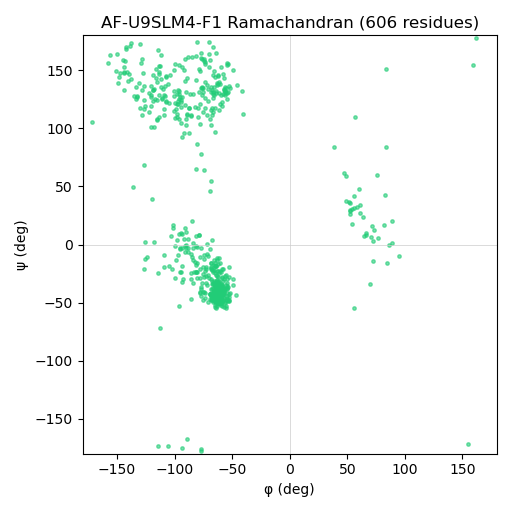4 357 LYS A C 1
ATOM 2899 O O . LYS A 1 357 ? 6.786 -10.576 -13.892 1.00 85.94 357 LYS A O 1
ATOM 2904 N N . SER A 1 358 ? 6.442 -12.012 -12.209 1.00 84.44 358 SER A N 1
ATOM 2905 C CA . SER A 1 358 ? 5.754 -13.013 -13.020 1.00 84.44 358 SER A CA 1
ATOM 2906 C C . SER A 1 358 ? 4.346 -12.573 -13.410 1.00 84.44 358 SER A C 1
ATOM 2908 O O . SER A 1 358 ? 3.672 -11.816 -12.701 1.00 84.44 358 SER A O 1
ATOM 2910 N N . HIS A 1 359 ? 3.848 -13.135 -14.512 1.00 79.56 359 HIS A N 1
ATOM 2911 C CA . HIS A 1 359 ? 2.485 -12.871 -14.949 1.00 79.56 359 HIS A CA 1
ATOM 2912 C C . HIS A 1 359 ? 1.420 -13.343 -13.956 1.00 79.56 359 HIS A C 1
ATOM 2914 O O . HIS A 1 359 ? 0.382 -12.694 -13.808 1.00 79.56 359 HIS A O 1
ATOM 2920 N N . GLY A 1 360 ? 1.693 -14.434 -13.237 1.00 82.62 360 GLY A N 1
ATOM 2921 C CA . GLY A 1 360 ? 0.809 -14.943 -12.191 1.00 82.62 360 GLY A CA 1
ATOM 2922 C C . GLY A 1 360 ? 0.607 -13.939 -11.058 1.00 82.62 360 GLY A C 1
ATOM 2923 O O . GLY A 1 360 ? -0.536 -13.665 -10.692 1.00 82.62 360 GLY A O 1
ATOM 2924 N N . PHE A 1 361 ? 1.692 -13.348 -10.548 1.00 86.81 361 PHE A N 1
ATOM 2925 C CA . PHE A 1 361 ? 1.611 -12.356 -9.475 1.00 86.81 361 PHE A CA 1
ATOM 2926 C C . PHE A 1 361 ? 0.966 -11.051 -9.948 1.00 86.81 361 PHE A C 1
ATOM 2928 O O . PHE A 1 361 ? 0.025 -10.575 -9.323 1.00 86.81 361 PHE A O 1
ATOM 2935 N N . MET A 1 362 ? 1.391 -10.508 -11.093 1.00 80.69 362 MET A N 1
ATOM 2936 C CA . MET A 1 362 ? 0.863 -9.231 -11.601 1.00 80.69 362 MET A CA 1
ATOM 2937 C C . MET A 1 362 ? -0.639 -9.281 -11.929 1.00 80.69 362 MET A C 1
ATOM 2939 O O . MET A 1 362 ? -1.313 -8.255 -11.933 1.00 80.69 362 MET A O 1
ATOM 2943 N N . ARG A 1 363 ? -1.199 -10.471 -12.191 1.00 77.62 363 ARG A N 1
ATOM 2944 C CA . ARG A 1 363 ? -2.647 -10.668 -12.380 1.00 77.62 363 ARG A CA 1
ATOM 2945 C C . ARG A 1 363 ? -3.411 -10.996 -11.105 1.00 77.62 363 ARG A C 1
ATOM 2947 O O . ARG A 1 363 ? -4.643 -11.082 -11.168 1.00 77.62 363 ARG A O 1
ATOM 2954 N N . ALA A 1 364 ? -2.729 -11.201 -9.982 1.00 79.56 364 ALA A N 1
ATOM 2955 C CA . ALA A 1 364 ? -3.389 -11.448 -8.714 1.00 79.56 364 ALA A CA 1
ATOM 2956 C C . ALA A 1 364 ? -4.244 -10.226 -8.347 1.00 79.56 364 ALA A C 1
ATOM 2958 O O . ALA A 1 364 ? -3.760 -9.108 -8.173 1.00 79.56 364 ALA A O 1
ATOM 2959 N N . GLY A 1 365 ? -5.558 -10.439 -8.292 1.00 66.50 365 GLY A N 1
ATOM 2960 C CA . GLY A 1 365 ? -6.500 -9.387 -7.950 1.00 66.50 365 GLY A CA 1
ATOM 2961 C C . GLY A 1 365 ? -6.442 -9.063 -6.460 1.00 66.50 365 GLY A C 1
ATOM 2962 O O . GLY A 1 365 ? -6.398 -9.955 -5.621 1.00 66.50 365 GLY A O 1
ATOM 2963 N N . PHE A 1 366 ? -6.530 -7.781 -6.134 1.00 73.00 366 PHE A N 1
ATOM 2964 C CA . PHE A 1 366 ? -6.826 -7.288 -4.789 1.00 73.00 366 PHE A CA 1
ATOM 2965 C C . PHE A 1 366 ? -7.952 -6.256 -4.879 1.00 73.00 366 PHE A C 1
ATOM 2967 O O . PHE A 1 366 ? -8.354 -5.860 -5.972 1.00 73.00 366 PHE A O 1
ATOM 2974 N N . ARG A 1 367 ? -8.484 -5.795 -3.745 1.00 63.81 367 ARG A N 1
ATOM 2975 C CA . ARG A 1 367 ? -9.653 -4.894 -3.746 1.00 63.81 367 ARG A CA 1
ATOM 2976 C C . ARG A 1 367 ? -9.425 -3.612 -4.556 1.00 63.81 367 ARG A C 1
ATOM 2978 O O . ARG A 1 367 ? -10.308 -3.211 -5.302 1.00 63.81 367 ARG A O 1
ATOM 2985 N N . GLY A 1 368 ? -8.223 -3.032 -4.500 1.00 60.75 368 GLY A N 1
ATOM 2986 C CA . GLY A 1 368 ? -7.852 -1.867 -5.317 1.00 60.75 368 GLY A CA 1
ATOM 2987 C C . GLY A 1 368 ? -7.773 -2.142 -6.829 1.00 60.75 368 GLY A C 1
ATOM 2988 O O . GLY A 1 368 ? -7.951 -1.230 -7.630 1.00 60.75 368 GLY A O 1
ATOM 2989 N N . PHE A 1 369 ? -7.597 -3.400 -7.245 1.00 67.62 369 PHE A N 1
ATOM 2990 C CA . PHE A 1 369 ? -7.502 -3.792 -8.656 1.00 67.62 369 PHE A CA 1
ATOM 2991 C C . PHE A 1 369 ? -8.833 -3.657 -9.414 1.00 67.62 369 PHE A C 1
ATOM 2993 O O . PHE A 1 369 ? -8.842 -3.397 -10.617 1.00 67.62 369 PHE A O 1
ATOM 3000 N N . ALA A 1 370 ? -9.975 -3.800 -8.731 1.00 67.56 370 ALA A N 1
ATOM 3001 C CA . ALA A 1 370 ? -11.295 -3.673 -9.357 1.00 67.56 370 ALA A CA 1
ATOM 3002 C C . ALA A 1 370 ? -11.562 -2.260 -9.919 1.00 67.56 370 ALA A C 1
ATOM 3004 O O . ALA A 1 370 ? -12.298 -2.116 -10.894 1.00 67.56 370 ALA A O 1
ATOM 3005 N N . HIS A 1 371 ? -10.932 -1.228 -9.352 1.00 68.31 371 HIS A N 1
ATOM 3006 C CA . HIS A 1 371 ? -11.094 0.171 -9.778 1.00 68.31 371 HIS A CA 1
ATOM 3007 C C . HIS A 1 371 ? -10.307 0.465 -11.032 1.00 68.31 371 HIS A C 1
ATOM 3009 O O . HIS A 1 371 ? -10.840 1.063 -11.963 1.00 68.31 371 HIS A O 1
ATOM 3015 N N . ILE A 1 372 ? -9.080 -0.056 -11.079 1.00 74.31 372 ILE A N 1
ATOM 3016 C CA . ILE A 1 372 ? -8.249 -0.010 -12.275 1.00 74.31 372 ILE A CA 1
ATOM 3017 C C . ILE A 1 372 ? -9.036 -0.620 -13.434 1.00 74.31 372 ILE A C 1
ATOM 3019 O O . ILE A 1 372 ? -8.952 -0.101 -14.531 1.00 74.31 372 ILE A O 1
ATOM 3023 N N . LYS A 1 373 ? -9.895 -1.630 -13.200 1.00 73.88 373 LYS A N 1
ATOM 3024 C CA . LYS A 1 373 ? -10.725 -2.234 -14.252 1.00 73.88 373 LYS A CA 1
ATOM 3025 C C . LYS A 1 373 ? -11.793 -1.321 -14.887 1.00 73.88 373 LYS A C 1
ATOM 3027 O O . LYS A 1 373 ? -12.241 -1.626 -15.993 1.00 73.88 373 LYS A O 1
ATOM 3032 N N . ASN A 1 374 ? -12.174 -0.223 -14.244 1.00 77.81 374 ASN A N 1
ATOM 3033 C CA . ASN A 1 374 ? -13.352 0.572 -14.599 1.00 77.81 374 ASN A CA 1
ATOM 3034 C C . ASN A 1 374 ? -13.052 2.081 -14.577 1.00 77.81 374 ASN A C 1
ATOM 3036 O O . ASN A 1 374 ? -13.756 2.851 -13.918 1.00 77.81 374 ASN A O 1
ATOM 3040 N N . LEU A 1 375 ? -11.963 2.482 -15.237 1.00 83.75 375 LEU A N 1
ATOM 3041 C CA . LEU A 1 375 ? -11.621 3.890 -15.448 1.00 83.75 375 LEU A CA 1
ATOM 3042 C C . LEU A 1 375 ? -12.413 4.467 -16.628 1.00 83.75 375 LEU A C 1
ATOM 3044 O O . LEU A 1 375 ? -12.621 3.769 -17.622 1.00 83.75 375 LEU A O 1
ATOM 3048 N N . THR A 1 376 ? -12.852 5.722 -16.519 1.00 84.56 376 THR A N 1
ATOM 3049 C CA . THR A 1 376 ? -13.416 6.459 -17.664 1.00 84.56 376 THR A CA 1
ATOM 3050 C C . THR A 1 376 ? -12.296 6.952 -18.590 1.00 84.56 376 THR A C 1
ATOM 3052 O O . THR A 1 376 ? -11.155 7.083 -18.138 1.00 84.56 376 THR A O 1
ATOM 3055 N N . PRO A 1 377 ? -12.580 7.286 -19.863 1.00 85.62 377 PRO A N 1
ATOM 3056 C CA . PRO A 1 377 ? -11.570 7.846 -20.765 1.00 85.62 377 PRO A CA 1
ATOM 3057 C C . PRO A 1 377 ? -10.854 9.082 -20.194 1.00 85.62 377 PRO A C 1
ATOM 3059 O O . PRO A 1 377 ? -9.649 9.238 -20.357 1.00 85.62 377 PRO A O 1
ATOM 3062 N N . GLU A 1 378 ? -11.565 9.940 -19.459 1.00 84.81 378 GLU A N 1
ATOM 3063 C CA . GLU A 1 378 ? -11.004 11.151 -18.848 1.00 84.81 378 GLU A CA 1
ATOM 3064 C C . GLU A 1 378 ? -10.124 10.856 -17.626 1.00 84.81 378 GLU A C 1
ATOM 3066 O O . GLU A 1 378 ? -9.250 11.662 -17.283 1.00 84.81 378 GLU A O 1
ATOM 3071 N N . GLU A 1 379 ? -10.391 9.750 -16.928 1.00 87.69 379 GLU A N 1
ATOM 3072 C CA . GLU A 1 379 ? -9.553 9.233 -15.845 1.00 87.69 379 GLU A CA 1
ATOM 3073 C C . GLU A 1 379 ? -8.292 8.572 -16.396 1.00 87.69 379 GLU A C 1
ATOM 3075 O O . GLU A 1 379 ? -7.216 8.806 -15.853 1.00 87.69 379 GLU A O 1
ATOM 3080 N N . GLU A 1 380 ? -8.403 7.814 -17.490 1.00 88.38 380 GLU A N 1
ATOM 3081 C CA . GLU A 1 380 ? -7.248 7.271 -18.213 1.00 88.38 380 GLU A CA 1
ATOM 3082 C C . GLU A 1 380 ? -6.358 8.406 -18.733 1.00 88.38 380 GLU A C 1
ATOM 3084 O O . GLU A 1 380 ? -5.156 8.397 -18.491 1.00 88.38 380 GLU A O 1
ATOM 3089 N N . GLU A 1 381 ? -6.933 9.457 -19.323 1.00 87.25 381 GLU A N 1
ATOM 3090 C CA . GLU A 1 381 ? -6.176 10.642 -19.749 1.00 87.25 381 GLU A CA 1
ATOM 3091 C C . GLU A 1 381 ? -5.459 11.326 -18.569 1.00 87.25 381 GLU A C 1
ATOM 3093 O O . GLU A 1 381 ? -4.306 11.751 -18.680 1.00 87.25 381 GLU A O 1
ATOM 3098 N N . LEU A 1 382 ? -6.119 11.429 -17.411 1.00 87.69 382 LEU A N 1
ATOM 3099 C CA . LEU A 1 382 ? -5.502 11.986 -16.208 1.00 87.69 382 LEU A CA 1
ATOM 3100 C C . LEU A 1 382 ? -4.356 11.100 -15.705 1.00 87.69 382 LEU A C 1
ATOM 3102 O O . LEU A 1 382 ? -3.291 11.623 -15.384 1.00 87.69 382 LEU A O 1
ATOM 3106 N N . CYS A 1 383 ? -4.540 9.781 -15.661 1.00 88.50 383 CYS A N 1
ATOM 3107 C CA . CYS A 1 383 ? -3.485 8.839 -15.304 1.00 88.50 383 CYS A CA 1
ATOM 3108 C C . CYS A 1 383 ? -2.317 8.884 -16.299 1.00 88.50 383 CYS A C 1
ATOM 3110 O O . CYS A 1 383 ? -1.171 8.885 -15.860 1.00 88.50 383 CYS A O 1
ATOM 3112 N N . ASP A 1 384 ? -2.575 9.006 -17.604 1.00 85.62 384 ASP A N 1
ATOM 3113 C CA . ASP A 1 384 ? -1.549 9.175 -18.642 1.00 85.62 384 ASP A CA 1
ATOM 3114 C C . ASP A 1 384 ? -0.755 10.476 -18.421 1.00 85.62 384 ASP A C 1
ATOM 3116 O O . ASP A 1 384 ? 0.470 10.501 -18.557 1.00 85.62 384 ASP A O 1
ATOM 3120 N N . ARG A 1 385 ? -1.421 11.560 -18.000 1.00 83.44 385 ARG A N 1
ATOM 3121 C CA . ARG A 1 385 ? -0.757 12.818 -17.618 1.00 83.44 385 ARG A CA 1
ATOM 3122 C C . ARG A 1 385 ? 0.052 12.700 -16.329 1.00 83.44 385 ARG A C 1
ATOM 3124 O O . ARG A 1 385 ? 1.159 13.218 -16.285 1.00 83.44 385 ARG A O 1
ATOM 3131 N N . VAL A 1 386 ? -0.465 12.035 -15.300 1.00 86.12 386 VAL A N 1
ATOM 3132 C CA . VAL A 1 386 ? 0.280 11.788 -14.053 1.00 86.12 386 VAL A CA 1
ATOM 3133 C C . VAL A 1 386 ? 1.479 10.878 -14.317 1.00 86.12 386 VAL A C 1
ATOM 3135 O O . VAL A 1 386 ? 2.562 11.067 -13.770 1.00 86.12 386 VAL A O 1
ATOM 3138 N N . PHE A 1 387 ? 1.332 9.921 -15.230 1.00 80.94 387 PHE A N 1
ATOM 3139 C CA . PHE A 1 387 ? 2.412 9.037 -15.630 1.00 80.94 387 PHE A CA 1
ATOM 3140 C C . PHE A 1 387 ? 3.594 9.793 -16.262 1.00 80.94 387 PHE A C 1
ATOM 3142 O O . PHE A 1 387 ? 4.742 9.408 -16.023 1.00 80.94 387 PHE A O 1
ATOM 3149 N N . ARG A 1 388 ? 3.328 10.890 -16.988 1.00 76.06 388 ARG A N 1
ATOM 3150 C CA . ARG A 1 388 ? 4.339 11.824 -17.532 1.00 76.06 388 ARG A CA 1
ATOM 3151 C C . ARG A 1 388 ? 5.091 12.605 -16.460 1.00 76.06 388 ARG A C 1
ATOM 3153 O O . ARG A 1 388 ? 6.193 13.081 -16.711 1.00 76.06 388 ARG A O 1
ATOM 3160 N N . GLY A 1 389 ? 4.493 12.762 -15.290 1.00 74.81 389 GLY A N 1
ATOM 3161 C CA . GLY A 1 389 ? 5.081 13.453 -14.160 1.00 74.81 389 GLY A CA 1
ATOM 3162 C C . GLY A 1 389 ? 4.009 13.906 -13.169 1.00 74.81 389 GLY A C 1
ATOM 3163 O O . GLY A 1 389 ? 2.864 14.143 -13.568 1.00 74.81 389 GLY A O 1
ATOM 3164 N N . PRO A 1 390 ? 4.370 14.079 -11.887 1.00 82.31 390 PRO A N 1
ATOM 3165 C CA . PRO A 1 390 ? 3.431 14.548 -10.878 1.00 82.31 390 PRO A CA 1
ATOM 3166 C C . PRO A 1 390 ? 2.810 15.900 -11.255 1.00 82.31 390 PRO A C 1
ATOM 3168 O O . PRO A 1 390 ? 3.513 16.836 -11.646 1.00 82.31 390 PRO A O 1
ATOM 3171 N N . ILE A 1 391 ? 1.491 16.030 -11.107 1.00 83.75 391 ILE A N 1
ATOM 3172 C CA . ILE A 1 391 ? 0.749 17.232 -11.520 1.00 83.75 391 ILE A CA 1
ATOM 3173 C C . ILE A 1 391 ? 0.603 18.190 -10.339 1.00 83.75 391 ILE A C 1
ATOM 3175 O O . ILE A 1 391 ? 0.069 17.811 -9.302 1.00 83.75 391 ILE A O 1
ATOM 3179 N N . ASN A 1 392 ? 1.001 19.457 -10.497 1.00 82.00 392 ASN A N 1
ATOM 3180 C CA . ASN A 1 392 ? 0.766 20.486 -9.477 1.00 82.00 392 ASN A CA 1
ATOM 3181 C C . ASN A 1 392 ? -0.733 20.794 -9.343 1.00 82.00 392 ASN A C 1
ATOM 3183 O O . ASN A 1 392 ? -1.329 21.441 -10.207 1.00 82.00 392 ASN A O 1
ATOM 3187 N N . ILE A 1 393 ? -1.326 20.417 -8.212 1.00 75.62 393 ILE A N 1
ATOM 3188 C CA . ILE A 1 393 ? -2.764 20.579 -7.950 1.00 75.62 393 ILE A CA 1
ATOM 3189 C C . ILE A 1 393 ? -3.127 22.067 -7.852 1.00 75.62 393 ILE A C 1
ATOM 3191 O O . ILE A 1 393 ? -4.173 22.489 -8.329 1.00 75.62 393 ILE A O 1
ATOM 3195 N N . ARG A 1 394 ? -2.224 22.903 -7.317 1.00 67.81 394 ARG A N 1
ATOM 3196 C CA . ARG A 1 394 ? -2.442 24.358 -7.166 1.00 67.81 394 ARG A CA 1
ATOM 3197 C C . ARG A 1 394 ? -2.513 25.128 -8.490 1.00 67.81 394 ARG A C 1
ATOM 3199 O O . ARG A 1 394 ? -3.035 26.235 -8.508 1.00 67.81 394 ARG A O 1
ATOM 3206 N N . GLN A 1 395 ? -1.954 24.573 -9.564 1.00 59.50 395 GLN A N 1
ATOM 3207 C CA . GLN A 1 395 ? -1.966 25.172 -10.906 1.00 59.50 395 GLN A CA 1
ATOM 3208 C C . GLN A 1 395 ? -3.071 24.567 -11.791 1.00 59.50 395 GLN A C 1
ATOM 3210 O O . GLN A 1 395 ? -3.404 25.126 -12.835 1.00 59.50 395 GLN A O 1
ATOM 3215 N N . SER A 1 396 ? -3.662 23.446 -11.365 1.00 56.16 396 SER A N 1
ATOM 3216 C CA . SER A 1 396 ? -4.845 22.841 -11.970 1.00 56.16 396 SER A CA 1
ATOM 3217 C C . SER A 1 396 ? -6.090 23.613 -11.520 1.00 56.16 396 SER A C 1
ATOM 3219 O O . SER A 1 396 ? -6.565 23.467 -10.398 1.00 56.16 396 SER A O 1
ATOM 3221 N N . TYR A 1 397 ? -6.646 24.454 -12.393 1.00 43.84 397 TYR A N 1
ATOM 3222 C CA . TYR A 1 397 ? -7.859 25.236 -12.108 1.00 43.84 397 TYR A CA 1
ATOM 3223 C C . TYR A 1 397 ? -9.146 24.397 -11.963 1.00 43.84 397 TYR A C 1
ATOM 3225 O O . TYR A 1 397 ? -10.220 24.965 -11.770 1.00 43.84 397 TYR A O 1
ATOM 3233 N N . SER A 1 398 ? -9.088 23.062 -12.019 1.00 45.31 398 SER A N 1
ATOM 3234 C CA . SER A 1 398 ? -10.271 22.225 -11.821 1.00 45.31 398 SER A CA 1
ATOM 3235 C C . SER A 1 398 ? -10.017 21.157 -10.768 1.00 45.31 398 SER A C 1
ATOM 3237 O O . SER A 1 398 ? -9.336 20.178 -11.039 1.00 45.31 398 SER A O 1
ATOM 3239 N N . THR A 1 399 ? -10.672 21.271 -9.612 1.00 50.16 399 THR A N 1
ATOM 3240 C CA . THR A 1 399 ? -10.908 20.114 -8.733 1.00 50.16 399 THR A CA 1
ATOM 3241 C C . THR A 1 399 ? -12.008 19.242 -9.345 1.00 50.16 399 THR A C 1
ATOM 3243 O O . THR A 1 399 ? -13.126 19.136 -8.823 1.0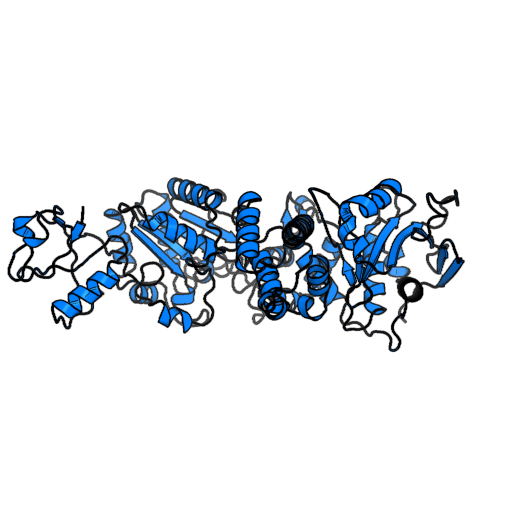0 50.16 399 THR A O 1
ATOM 3246 N N . SER A 1 400 ? -11.711 18.681 -10.518 1.00 60.34 400 SER A N 1
ATOM 3247 C CA . SER A 1 400 ? -12.635 17.866 -11.303 1.00 60.34 400 SER A CA 1
ATOM 3248 C C . SER A 1 400 ? -13.086 16.631 -10.507 1.00 60.34 400 SER A C 1
ATOM 3250 O O . SER A 1 400 ? -12.390 16.153 -9.609 1.00 60.34 400 SER A O 1
ATOM 3252 N N . GLY A 1 401 ? -14.279 16.103 -10.802 1.00 65.44 401 GLY A N 1
ATOM 3253 C CA . GLY A 1 401 ? -14.805 14.909 -10.120 1.00 65.44 401 GLY A CA 1
ATOM 3254 C C . GLY A 1 401 ? -13.883 13.682 -10.228 1.00 65.44 401 GLY A C 1
ATOM 3255 O O . GLY A 1 401 ? -13.821 12.886 -9.292 1.00 65.44 401 GLY A O 1
ATOM 3256 N N . LYS A 1 402 ? -13.113 13.584 -11.323 1.00 72.94 402 LYS A N 1
ATOM 3257 C CA . LYS A 1 402 ? -12.178 12.485 -11.614 1.00 72.94 402 LYS A CA 1
ATOM 3258 C C . LYS A 1 402 ? -10.981 12.419 -10.664 1.00 72.94 402 LYS A C 1
ATOM 3260 O O . LYS A 1 402 ? -10.745 11.368 -10.078 1.00 72.94 402 LYS A O 1
ATOM 3265 N N . GLU A 1 403 ? -10.279 13.533 -10.431 1.00 75.62 403 GLU A N 1
ATOM 3266 C CA . GLU A 1 403 ? -9.136 13.591 -9.498 1.00 75.62 403 GLU A CA 1
ATOM 3267 C C . GLU A 1 403 ? -9.562 13.100 -8.111 1.00 75.62 403 GLU A C 1
ATOM 3269 O O . GLU A 1 403 ? -8.955 12.201 -7.528 1.00 75.62 403 GLU A O 1
ATOM 3274 N N . LYS A 1 404 ? -10.706 13.614 -7.641 1.00 76.12 404 LYS A N 1
ATOM 3275 C CA . LYS A 1 404 ? -11.305 13.214 -6.368 1.00 76.12 404 LYS A CA 1
ATOM 3276 C C . LYS A 1 404 ? -11.602 11.719 -6.334 1.00 76.12 404 LYS A C 1
ATOM 3278 O O . LYS A 1 404 ? -11.360 11.102 -5.308 1.00 76.12 404 LYS A O 1
ATOM 3283 N N . ARG A 1 405 ? -12.125 11.104 -7.396 1.00 80.62 405 ARG A N 1
ATOM 3284 C CA . ARG A 1 405 ? -12.383 9.653 -7.400 1.00 80.62 405 ARG A CA 1
ATOM 3285 C C . ARG A 1 405 ? -11.083 8.844 -7.358 1.00 80.62 405 ARG A C 1
ATOM 3287 O O . ARG A 1 405 ? -10.968 7.939 -6.532 1.00 80.62 405 ARG A O 1
ATOM 3294 N N . LEU A 1 406 ? -10.098 9.180 -8.185 1.00 85.12 406 LEU A N 1
ATOM 3295 C CA . LEU A 1 406 ? -8.838 8.434 -8.266 1.00 85.12 406 LEU A CA 1
ATOM 3296 C C . LEU A 1 406 ? -8.029 8.481 -6.962 1.00 85.12 406 LEU A C 1
ATOM 3298 O O . LEU A 1 406 ? -7.510 7.450 -6.536 1.00 85.12 406 LEU A O 1
ATOM 3302 N N . VAL A 1 407 ? -8.005 9.628 -6.277 1.00 83.88 407 VAL A N 1
ATOM 3303 C CA . VAL A 1 407 ? -7.388 9.754 -4.942 1.00 83.88 407 VAL A CA 1
ATOM 3304 C C . VAL A 1 407 ? -8.131 8.908 -3.910 1.00 83.88 407 VAL A C 1
ATOM 3306 O O . VAL A 1 407 ? -7.546 8.182 -3.109 1.00 83.88 407 VAL A O 1
ATOM 3309 N N . ARG A 1 408 ? -9.464 8.943 -3.949 1.00 79.69 408 ARG A N 1
ATOM 3310 C CA . ARG A 1 408 ? -10.306 8.208 -2.999 1.00 79.69 408 ARG A CA 1
ATOM 3311 C C . ARG A 1 408 ? -10.227 6.693 -3.170 1.00 79.69 408 ARG A C 1
ATOM 3313 O O . ARG A 1 408 ? -10.372 5.983 -2.178 1.00 79.69 408 ARG A O 1
ATOM 3320 N N . THR A 1 409 ? -9.975 6.220 -4.391 1.00 79.62 409 THR A N 1
ATOM 3321 C CA . THR A 1 409 ? -9.766 4.798 -4.722 1.00 79.62 409 THR A CA 1
ATOM 3322 C C . THR A 1 409 ? -8.338 4.305 -4.494 1.00 79.62 409 THR A C 1
ATOM 3324 O O . THR A 1 409 ? -8.074 3.123 -4.700 1.00 79.62 409 THR A O 1
ATOM 3327 N N . ASN A 1 410 ? -7.442 5.173 -4.009 1.00 85.19 410 ASN A N 1
ATOM 3328 C CA . ASN A 1 410 ? -6.013 4.908 -3.829 1.00 85.19 410 ASN A CA 1
ATOM 3329 C C . ASN A 1 410 ? -5.229 4.702 -5.125 1.00 85.19 410 ASN A C 1
ATOM 3331 O O . ASN A 1 410 ? -4.089 4.274 -5.033 1.00 85.19 410 ASN A O 1
ATOM 3335 N N . LEU A 1 411 ? -5.791 4.921 -6.320 1.00 87.50 411 LEU A N 1
ATOM 3336 C CA . LEU A 1 411 ? -4.983 4.787 -7.537 1.00 87.50 411 LEU A CA 1
ATOM 3337 C C . LEU A 1 411 ? -3.955 5.921 -7.610 1.00 87.50 411 LEU A C 1
ATOM 3339 O O . LEU A 1 411 ? -2.782 5.688 -7.901 1.00 87.50 411 LEU A O 1
ATOM 3343 N N . LEU A 1 412 ? -4.409 7.130 -7.283 1.00 88.25 412 LEU A N 1
ATOM 3344 C CA . LEU A 1 412 ? -3.578 8.318 -7.143 1.00 88.25 412 LEU A CA 1
ATOM 3345 C C . LEU A 1 412 ? -3.519 8.760 -5.675 1.00 88.25 412 LEU A C 1
ATOM 3347 O O . LEU A 1 412 ? -4.345 8.362 -4.857 1.00 88.25 412 LEU A O 1
ATOM 3351 N N . SER A 1 413 ? -2.545 9.595 -5.347 1.00 86.62 413 SER A N 1
ATOM 3352 C CA . SER A 1 413 ? -2.373 10.228 -4.046 1.00 86.62 413 SER A CA 1
ATOM 3353 C C . SER A 1 413 ? -1.933 11.673 -4.233 1.00 86.62 413 SER A C 1
ATOM 3355 O O . SER A 1 413 ? -1.198 12.001 -5.165 1.00 86.62 413 SER A O 1
ATOM 3357 N N . GLU A 1 414 ? -2.373 12.537 -3.324 1.00 85.12 414 GLU A N 1
ATOM 3358 C CA . GLU A 1 414 ? -1.901 13.916 -3.242 1.00 85.12 414 GLU A CA 1
ATOM 3359 C C . GLU A 1 414 ? -0.758 13.978 -2.225 1.00 85.12 414 GLU A C 1
ATOM 3361 O O . GLU A 1 414 ? -0.957 13.659 -1.054 1.00 85.12 414 GLU A O 1
ATOM 3366 N N . GLN A 1 415 ? 0.439 14.361 -2.664 1.00 76.44 415 GLN A N 1
ATOM 3367 C CA . GLN A 1 415 ? 1.626 14.513 -1.820 1.00 76.44 415 GLN A CA 1
ATOM 3368 C C . GLN A 1 415 ? 2.327 15.824 -2.173 1.00 76.44 415 GLN A C 1
ATOM 3370 O O . GLN A 1 415 ? 2.553 16.124 -3.343 1.00 76.44 415 GLN A O 1
ATOM 3375 N N . ASP A 1 416 ? 2.603 16.654 -1.166 1.00 77.44 416 ASP A N 1
ATOM 3376 C CA . ASP A 1 416 ? 3.270 17.956 -1.323 1.00 77.44 416 ASP A CA 1
ATOM 3377 C C . ASP A 1 416 ? 2.622 18.889 -2.366 1.00 77.44 416 ASP A C 1
ATOM 3379 O O . ASP A 1 416 ? 3.283 19.646 -3.079 1.00 77.44 416 ASP A O 1
ATOM 3383 N N . GLY A 1 417 ? 1.289 18.841 -2.467 1.00 78.69 417 GLY A N 1
ATOM 3384 C CA . GLY A 1 417 ? 0.522 19.627 -3.440 1.00 78.69 417 GLY A CA 1
ATOM 3385 C C . GLY A 1 417 ? 0.643 19.133 -4.886 1.00 78.69 417 GLY A C 1
ATOM 3386 O O . GLY A 1 417 ? 0.223 19.845 -5.805 1.00 78.69 417 GLY A O 1
ATOM 3387 N N . LYS A 1 418 ? 1.195 17.934 -5.084 1.00 84.56 418 LYS A N 1
ATOM 3388 C CA . LYS A 1 418 ? 1.290 17.233 -6.361 1.00 84.56 418 LYS A CA 1
ATOM 3389 C C . LYS A 1 418 ? 0.428 15.978 -6.349 1.00 84.56 418 LYS A C 1
ATOM 3391 O O . LYS A 1 418 ? 0.273 15.331 -5.320 1.00 84.56 418 LYS A O 1
ATOM 3396 N N . LEU A 1 419 ? -0.124 15.643 -7.504 1.00 87.50 419 LEU A N 1
ATOM 3397 C CA . LEU A 1 419 ? -0.869 14.415 -7.737 1.00 87.50 419 LEU A CA 1
ATOM 3398 C C . LEU A 1 419 ? 0.049 13.398 -8.426 1.00 87.50 419 LEU A C 1
ATOM 3400 O O . LEU A 1 419 ? 0.560 13.696 -9.507 1.00 87.50 419 LEU A O 1
ATOM 3404 N N . ASP A 1 420 ? 0.235 12.227 -7.817 1.00 88.69 420 ASP A N 1
ATOM 3405 C CA . ASP A 1 420 ? 0.992 11.096 -8.378 1.00 88.69 420 ASP A CA 1
ATOM 3406 C C . ASP A 1 420 ? 0.278 9.755 -8.111 1.00 88.69 420 ASP A C 1
ATOM 3408 O O . ASP A 1 420 ? -0.732 9.717 -7.409 1.00 88.69 420 ASP A O 1
ATOM 3412 N N . PHE A 1 421 ? 0.758 8.643 -8.668 1.00 87.94 421 PHE A N 1
ATOM 3413 C CA . PHE A 1 421 ? 0.307 7.303 -8.291 1.00 87.94 421 PHE A CA 1
ATOM 3414 C C . PHE A 1 421 ? 0.603 7.026 -6.814 1.00 87.94 421 PHE A C 1
ATOM 3416 O O . PHE A 1 421 ? 1.668 7.364 -6.306 1.00 87.94 421 PHE A O 1
ATOM 3423 N N . ALA A 1 422 ? -0.324 6.368 -6.113 1.00 87.19 422 ALA A N 1
ATOM 3424 C CA . ALA A 1 422 ? -0.177 6.155 -4.668 1.00 87.19 422 ALA A CA 1
ATOM 3425 C C . ALA A 1 422 ? 0.965 5.190 -4.290 1.00 87.19 422 ALA A C 1
ATOM 3427 O O . ALA A 1 422 ? 1.420 5.190 -3.143 1.00 87.19 422 ALA A O 1
ATOM 3428 N N . SER A 1 423 ? 1.411 4.359 -5.239 1.00 86.69 423 SER A N 1
ATOM 3429 C CA . SER A 1 423 ? 2.619 3.540 -5.131 1.00 86.69 423 SER A CA 1
ATOM 3430 C C . SER A 1 423 ? 3.157 3.145 -6.517 1.00 86.69 423 SER A C 1
ATOM 3432 O O . SER A 1 423 ? 2.375 3.060 -7.475 1.00 86.69 423 SER A O 1
ATOM 3434 N N . PRO A 1 424 ? 4.461 2.825 -6.639 1.00 86.38 424 PRO A N 1
ATOM 3435 C CA . PRO A 1 424 ? 5.037 2.282 -7.873 1.00 86.38 424 PRO A CA 1
ATOM 3436 C C . PRO A 1 424 ? 4.313 1.028 -8.379 1.00 86.38 424 PRO A C 1
ATOM 3438 O O . PRO A 1 424 ? 4.114 0.859 -9.581 1.00 86.38 424 PRO A O 1
ATOM 3441 N N . TYR A 1 425 ? 3.836 0.168 -7.472 1.00 87.69 425 TYR A N 1
ATOM 3442 C CA . TYR A 1 425 ? 3.056 -1.011 -7.847 1.00 87.69 425 TYR A CA 1
ATOM 3443 C C . TYR A 1 425 ? 1.754 -0.659 -8.576 1.00 87.69 425 TYR A C 1
ATOM 3445 O O . TYR A 1 425 ? 1.434 -1.248 -9.608 1.00 87.69 425 TYR A O 1
ATOM 3453 N N . LEU A 1 426 ? 1.004 0.319 -8.065 1.00 87.62 426 LEU A N 1
ATOM 3454 C CA . LEU A 1 426 ? -0.254 0.750 -8.678 1.00 87.62 426 LEU A CA 1
ATOM 3455 C C . LEU A 1 426 ? -0.030 1.420 -10.032 1.00 87.62 426 LEU A C 1
ATOM 3457 O O . LEU A 1 426 ? -0.828 1.224 -10.949 1.00 87.62 426 LEU A O 1
ATOM 3461 N N . ARG A 1 427 ? 1.088 2.139 -10.178 1.00 87.25 427 ARG A N 1
ATOM 3462 C CA . ARG A 1 427 ? 1.546 2.661 -11.466 1.00 87.25 427 ARG A CA 1
ATOM 3463 C C . ARG A 1 427 ? 1.788 1.530 -12.463 1.00 87.25 427 ARG A C 1
ATOM 3465 O O . ARG A 1 427 ? 1.203 1.551 -13.542 1.00 87.25 427 ARG A O 1
ATOM 3472 N N . ALA A 1 428 ? 2.572 0.516 -12.092 1.00 84.62 428 ALA A N 1
ATOM 3473 C CA . ALA A 1 428 ? 2.862 -0.635 -12.951 1.00 84.62 428 ALA A CA 1
ATOM 3474 C C . ALA A 1 428 ? 1.588 -1.383 -13.387 1.00 84.62 428 ALA A C 1
ATOM 3476 O O . ALA A 1 428 ? 1.438 -1.719 -14.562 1.00 84.62 428 ALA A O 1
ATOM 3477 N N . LEU A 1 429 ? 0.640 -1.588 -12.468 1.00 85.44 429 LEU A N 1
ATOM 3478 C CA . LEU A 1 429 ? -0.652 -2.212 -12.772 1.00 85.44 429 LEU A CA 1
ATOM 3479 C C . LEU A 1 429 ? -1.510 -1.379 -13.727 1.00 85.44 429 LEU A C 1
ATOM 3481 O O . LEU A 1 429 ? -2.164 -1.938 -14.611 1.00 85.44 429 LEU A O 1
ATOM 3485 N N . TYR A 1 430 ? -1.517 -0.054 -13.557 1.00 87.44 430 TYR A N 1
ATOM 3486 C CA . TYR A 1 430 ? -2.207 0.843 -14.477 1.00 87.44 430 TYR A CA 1
ATOM 3487 C C . TYR A 1 430 ? -1.649 0.701 -15.897 1.00 87.44 430 TYR A C 1
ATOM 3489 O O . TYR A 1 430 ? -2.426 0.454 -16.819 1.00 87.44 430 TYR A O 1
ATOM 3497 N N . LEU A 1 431 ? -0.324 0.771 -16.078 1.00 83.62 431 LEU A N 1
ATOM 3498 C CA . LEU A 1 431 ? 0.272 0.679 -17.416 1.00 83.62 431 LEU A CA 1
ATOM 3499 C C . LEU A 1 431 ? 0.026 -0.679 -18.077 1.00 83.62 431 LEU A C 1
ATOM 3501 O O . LEU A 1 431 ? -0.295 -0.751 -19.265 1.00 83.62 431 LEU A O 1
ATOM 3505 N N . GLN A 1 432 ? 0.128 -1.754 -17.294 1.00 80.00 432 GLN A N 1
ATOM 3506 C CA . GLN A 1 432 ? -0.151 -3.103 -17.766 1.00 80.00 432 GLN A CA 1
ATOM 3507 C C . GLN A 1 432 ? -1.583 -3.214 -18.295 1.00 80.00 432 GLN A C 1
ATOM 3509 O O . GLN A 1 432 ? -1.808 -3.806 -19.348 1.00 80.00 432 GLN A O 1
ATOM 3514 N N . ARG A 1 433 ? -2.567 -2.639 -17.599 1.00 81.25 433 ARG A N 1
ATOM 3515 C CA . ARG A 1 433 ? -3.936 -2.572 -18.119 1.00 81.25 433 ARG A CA 1
ATOM 3516 C C . ARG A 1 433 ? -4.002 -1.702 -19.371 1.00 81.25 433 ARG A C 1
ATOM 3518 O O . ARG A 1 433 ? -4.640 -2.105 -20.339 1.00 81.25 433 ARG A O 1
ATOM 3525 N N . ARG A 1 434 ? -3.413 -0.506 -19.314 1.00 84.06 434 ARG A N 1
ATOM 3526 C CA . ARG A 1 434 ? -3.547 0.534 -20.337 1.00 84.06 434 ARG A CA 1
ATOM 3527 C C . ARG A 1 434 ? -3.016 0.077 -21.697 1.00 84.06 434 ARG A C 1
ATOM 3529 O O . ARG A 1 434 ? -3.667 0.346 -22.702 1.00 84.06 434 ARG A O 1
ATOM 3536 N N . TRP A 1 435 ? -1.891 -0.643 -21.724 1.00 79.31 435 TRP A N 1
ATOM 3537 C CA . TRP A 1 435 ? -1.211 -1.038 -22.968 1.00 79.31 435 TRP A CA 1
ATOM 3538 C C . TRP A 1 435 ? -0.982 -2.547 -23.139 1.00 79.31 435 TRP A C 1
ATOM 3540 O O . TRP A 1 435 ? -0.648 -2.992 -24.238 1.00 79.31 435 TRP A O 1
ATOM 3550 N N . GLY A 1 436 ? -1.199 -3.365 -22.105 1.00 69.88 436 GLY A N 1
ATOM 3551 C CA . GLY A 1 436 ? -0.928 -4.807 -22.143 1.00 69.88 436 GLY A CA 1
ATOM 3552 C C . GLY A 1 436 ? -1.917 -5.655 -22.948 1.00 69.88 436 GLY A C 1
ATOM 3553 O O . GLY A 1 436 ? -1.613 -6.818 -23.212 1.00 69.88 436 GLY A O 1
ATOM 3554 N N . SER A 1 437 ? -3.067 -5.105 -23.348 1.00 60.12 437 SER A N 1
ATOM 3555 C CA . SER A 1 437 ? -4.130 -5.783 -24.116 1.00 60.12 437 SER A CA 1
ATOM 3556 C C . SER A 1 437 ? -4.029 -5.605 -25.640 1.00 60.12 437 SER A C 1
ATOM 3558 O O . SER A 1 437 ? -4.951 -5.972 -26.367 1.00 60.12 437 SER A O 1
ATOM 3560 N N . THR A 1 438 ? -2.929 -5.037 -26.132 1.00 64.38 438 THR A N 1
ATOM 3561 C CA . THR A 1 438 ? -2.682 -4.789 -27.560 1.00 64.38 438 THR A CA 1
ATOM 3562 C C . THR A 1 438 ? -2.452 -6.080 -28.359 1.00 64.38 438 THR A C 1
ATOM 3564 O O . THR A 1 438 ? -2.118 -7.127 -27.800 1.00 64.38 438 THR A O 1
ATOM 3567 N N . ILE A 1 439 ? -2.660 -6.021 -29.683 1.00 62.88 439 ILE A N 1
ATOM 3568 C CA . ILE A 1 439 ? -2.367 -7.132 -30.603 1.00 62.88 439 ILE A CA 1
ATOM 3569 C C . ILE A 1 439 ? -0.850 -7.330 -30.625 1.00 62.88 439 ILE A C 1
ATOM 3571 O O . ILE A 1 439 ? -0.112 -6.454 -31.065 1.00 62.88 439 ILE A O 1
ATOM 3575 N N . ARG A 1 440 ? -0.400 -8.478 -30.122 1.00 71.44 440 ARG A N 1
ATOM 3576 C CA . ARG A 1 440 ? 1.020 -8.815 -29.965 1.00 71.44 440 ARG A CA 1
ATOM 3577 C C . ARG A 1 440 ? 1.530 -9.642 -31.151 1.00 71.44 440 ARG A C 1
ATOM 3579 O O . ARG A 1 440 ? 0.733 -10.315 -31.810 1.00 71.44 440 ARG A O 1
ATOM 3586 N N . PRO A 1 441 ? 2.839 -9.603 -31.447 1.00 66.62 441 PRO A N 1
ATOM 3587 C CA . PRO A 1 441 ? 3.420 -10.296 -32.583 1.00 66.62 441 PRO A CA 1
ATOM 3588 C C . PRO A 1 441 ? 3.288 -11.810 -32.435 1.00 66.62 441 PRO A C 1
ATOM 3590 O O . PRO A 1 441 ? 3.443 -12.370 -31.352 1.00 66.62 441 PRO A O 1
ATOM 3593 N N . ILE A 1 442 ? 3.062 -12.476 -33.568 1.00 67.06 442 ILE A N 1
ATOM 3594 C CA . ILE A 1 442 ? 3.019 -13.944 -33.666 1.00 67.06 442 ILE A CA 1
ATOM 3595 C C . ILE A 1 442 ? 4.392 -14.548 -33.325 1.00 67.06 442 ILE A C 1
ATOM 3597 O O . ILE A 1 442 ? 4.471 -15.645 -32.779 1.00 67.06 442 ILE A O 1
ATOM 3601 N N . ILE A 1 443 ? 5.473 -13.821 -33.633 1.00 77.19 443 ILE A N 1
ATOM 3602 C CA . ILE A 1 443 ? 6.855 -14.228 -33.373 1.00 77.19 443 ILE A CA 1
ATOM 3603 C C . ILE A 1 443 ? 7.480 -13.214 -32.407 1.00 77.19 443 ILE A C 1
ATOM 3605 O O . ILE A 1 443 ? 7.849 -12.119 -32.834 1.00 77.19 443 ILE A O 1
ATOM 3609 N N . PRO A 1 444 ? 7.589 -13.543 -31.113 1.00 79.94 444 PRO A N 1
ATOM 3610 C CA . PRO A 1 444 ? 8.212 -12.657 -30.141 1.00 79.94 444 PRO A CA 1
ATOM 3611 C C . PRO A 1 444 ? 9.743 -12.660 -30.259 1.00 79.94 444 PRO A C 1
ATOM 3613 O O . PRO A 1 444 ? 10.322 -13.632 -30.765 1.00 79.94 444 PRO A O 1
ATOM 3616 N N . PRO A 1 445 ? 10.422 -11.620 -29.743 1.00 86.00 445 PRO A N 1
ATOM 3617 C CA . PRO A 1 445 ? 11.878 -11.577 -29.726 1.00 86.00 445 PRO A CA 1
ATOM 3618 C C . PRO A 1 445 ? 12.462 -12.717 -28.883 1.00 86.00 445 PRO A C 1
ATOM 3620 O O . PRO A 1 445 ? 11.964 -13.053 -27.796 1.00 86.00 445 PRO A O 1
ATOM 3623 N N . GLN A 1 446 ? 13.533 -13.310 -29.408 1.00 86.50 446 GLN A N 1
ATOM 3624 C CA . GLN A 1 446 ? 14.226 -14.449 -28.799 1.00 86.50 446 GLN A CA 1
ATOM 3625 C C . GLN A 1 446 ? 15.410 -14.011 -27.932 1.00 86.50 446 GLN A C 1
ATOM 3627 O O . GLN A 1 446 ? 15.791 -14.720 -27.005 1.00 86.50 446 GLN A O 1
ATOM 3632 N N . ASP A 1 447 ? 15.954 -12.825 -28.196 1.00 91.31 447 ASP A N 1
ATOM 3633 C CA . ASP A 1 447 ? 17.109 -12.261 -27.506 1.00 91.31 447 ASP A CA 1
ATOM 3634 C C . ASP A 1 447 ? 16.918 -10.759 -27.239 1.00 91.31 447 ASP A C 1
ATOM 3636 O O . ASP A 1 447 ? 15.967 -10.129 -27.711 1.00 91.31 447 ASP A O 1
ATOM 3640 N N . PHE A 1 448 ? 17.827 -10.189 -26.449 1.00 92.19 448 PHE A N 1
ATOM 3641 C CA . PHE A 1 448 ? 17.757 -8.790 -26.037 1.00 92.19 448 PHE A CA 1
ATOM 3642 C C . PHE A 1 448 ? 17.892 -7.819 -27.221 1.00 92.19 448 PHE A C 1
ATOM 3644 O O . PHE A 1 448 ? 17.177 -6.820 -27.287 1.00 92.19 448 PHE A O 1
ATOM 3651 N N . LYS A 1 449 ? 18.748 -8.134 -28.205 1.00 92.06 449 LYS A N 1
ATOM 3652 C CA . LYS A 1 449 ? 18.980 -7.281 -29.383 1.00 92.06 449 LYS A CA 1
ATOM 3653 C C . LYS A 1 449 ? 17.750 -7.213 -30.292 1.00 92.06 449 LYS A C 1
ATOM 3655 O O . LYS A 1 449 ? 17.333 -6.127 -30.693 1.00 92.06 449 LYS A O 1
ATOM 3660 N N . SER A 1 450 ? 17.130 -8.352 -30.595 1.00 92.62 450 SER A N 1
ATOM 3661 C CA . SER A 1 450 ? 15.881 -8.426 -31.364 1.00 92.62 450 SER A CA 1
ATOM 3662 C C . SER A 1 450 ? 14.721 -7.758 -30.630 1.00 92.62 450 SER A C 1
ATOM 3664 O O . SER A 1 450 ? 13.926 -7.070 -31.270 1.00 92.62 450 SER A O 1
ATOM 3666 N N . PHE A 1 451 ? 14.657 -7.879 -29.300 1.00 93.62 451 PHE A N 1
ATOM 3667 C CA . PHE A 1 451 ? 13.704 -7.133 -28.478 1.00 93.62 451 PHE A CA 1
ATOM 3668 C C . PHE A 1 451 ? 13.913 -5.624 -28.608 1.00 93.62 451 PHE A C 1
ATOM 3670 O O . PHE A 1 451 ? 12.949 -4.900 -28.861 1.00 93.62 451 PHE A O 1
ATOM 3677 N N . LEU A 1 452 ? 15.154 -5.147 -28.497 1.00 94.50 452 LEU A N 1
ATOM 3678 C CA . LEU A 1 452 ? 15.453 -3.723 -28.569 1.00 94.50 452 LEU A CA 1
ATOM 3679 C C . LEU A 1 452 ? 15.118 -3.138 -29.944 1.00 94.50 452 LEU A C 1
ATOM 3681 O O . LEU A 1 452 ? 14.430 -2.122 -30.040 1.00 94.50 452 LEU A O 1
ATOM 3685 N N . ARG A 1 453 ? 15.535 -3.819 -31.017 1.00 93.44 453 ARG A N 1
ATOM 3686 C CA . ARG A 1 453 ? 15.203 -3.436 -32.396 1.00 93.44 453 ARG A CA 1
ATOM 3687 C C . ARG A 1 453 ? 13.698 -3.424 -32.623 1.00 93.44 453 ARG A C 1
ATOM 3689 O O . ARG A 1 453 ? 13.186 -2.461 -33.184 1.00 93.44 453 ARG A O 1
ATOM 3696 N N . GLY A 1 454 ? 12.990 -4.462 -32.173 1.00 92.44 454 GLY A N 1
ATOM 3697 C CA . GLY A 1 454 ? 11.532 -4.530 -32.258 1.00 92.44 454 GLY A CA 1
ATOM 3698 C C . GLY A 1 454 ? 10.861 -3.389 -31.497 1.00 92.44 454 GLY A C 1
ATOM 3699 O O . GLY A 1 454 ? 9.919 -2.788 -32.002 1.00 92.44 454 GLY A O 1
ATOM 3700 N N . THR A 1 455 ? 11.390 -3.045 -30.321 1.00 93.62 455 THR A N 1
ATOM 3701 C CA . THR A 1 455 ? 10.876 -1.956 -29.481 1.00 93.62 455 THR A CA 1
ATOM 3702 C C . THR A 1 455 ? 11.023 -0.622 -30.192 1.00 93.62 455 THR A C 1
ATOM 3704 O O . THR A 1 455 ? 10.015 0.031 -30.423 1.00 93.62 455 THR A O 1
ATOM 3707 N N . PHE A 1 456 ? 12.225 -0.259 -30.649 1.00 93.94 456 PHE A N 1
ATOM 3708 C CA . PHE A 1 456 ? 12.410 0.969 -31.428 1.00 93.94 456 PHE A CA 1
ATOM 3709 C C . PHE A 1 456 ? 11.606 0.962 -32.732 1.00 93.94 456 PHE A C 1
ATOM 3711 O O . PHE A 1 456 ? 11.023 1.979 -33.079 1.00 93.94 456 PHE A O 1
ATOM 3718 N N . THR A 1 457 ? 11.480 -0.179 -33.417 1.00 92.00 457 THR A N 1
ATOM 3719 C CA . THR A 1 457 ? 10.626 -0.280 -34.617 1.00 92.00 457 THR A CA 1
ATOM 3720 C C . THR A 1 457 ? 9.174 0.094 -34.312 1.00 92.00 457 THR A C 1
ATOM 3722 O O . THR A 1 457 ? 8.523 0.739 -35.129 1.00 92.00 457 THR A O 1
ATOM 3725 N N . ASN A 1 458 ? 8.675 -0.280 -33.132 1.00 90.25 458 ASN A N 1
ATOM 3726 C CA . ASN A 1 458 ? 7.300 -0.021 -32.712 1.00 90.25 458 ASN A CA 1
ATOM 3727 C C . ASN A 1 458 ? 7.091 1.329 -32.017 1.00 90.25 458 ASN A C 1
ATOM 3729 O O . ASN A 1 458 ? 5.943 1.681 -31.751 1.00 90.25 458 ASN A O 1
ATOM 3733 N N . MET A 1 459 ? 8.151 2.089 -31.730 1.00 90.56 459 MET A N 1
ATOM 3734 C CA . MET A 1 459 ? 8.000 3.435 -31.180 1.00 90.56 459 MET A CA 1
ATOM 3735 C C . MET A 1 459 ? 7.374 4.361 -32.223 1.00 90.56 459 MET A C 1
ATOM 3737 O O . MET A 1 459 ? 7.800 4.404 -33.379 1.00 90.56 459 MET A O 1
ATOM 3741 N N . ASN A 1 460 ? 6.368 5.119 -31.807 1.00 87.56 460 ASN A N 1
ATOM 3742 C CA . ASN A 1 460 ? 5.608 6.018 -32.654 1.00 87.56 460 ASN A CA 1
ATOM 3743 C C . ASN A 1 460 ? 6.301 7.384 -32.769 1.00 87.56 460 ASN A C 1
ATOM 3745 O O . ASN A 1 460 ? 6.342 8.185 -31.831 1.00 87.56 460 ASN A O 1
ATOM 3749 N N . ALA A 1 461 ? 6.798 7.676 -33.971 1.00 86.00 461 ALA A N 1
ATOM 3750 C CA . ALA A 1 461 ? 7.478 8.930 -34.281 1.00 86.00 461 ALA A CA 1
ATOM 3751 C C . ALA A 1 461 ? 6.607 10.175 -34.036 1.00 86.00 461 ALA A C 1
ATOM 3753 O O . ALA A 1 461 ? 7.111 11.231 -33.655 1.00 86.00 461 ALA A O 1
ATOM 3754 N N . GLU A 1 462 ? 5.301 10.083 -34.278 1.00 83.38 462 GLU A N 1
ATOM 3755 C CA . GLU A 1 462 ? 4.366 11.185 -34.073 1.00 83.38 462 GLU A CA 1
ATOM 3756 C C . GLU A 1 462 ? 4.093 11.432 -32.589 1.00 83.38 462 GLU A C 1
ATOM 3758 O O . GLU A 1 462 ? 4.108 12.585 -32.159 1.00 83.38 462 GLU A O 1
ATOM 3763 N N . ALA A 1 463 ? 3.922 10.369 -31.799 1.00 82.31 463 ALA A N 1
ATOM 3764 C CA . ALA A 1 463 ? 3.743 10.478 -30.353 1.00 82.31 463 ALA A CA 1
ATOM 3765 C C . ALA A 1 463 ? 4.940 11.177 -29.689 1.00 82.31 463 ALA A C 1
ATOM 3767 O O . ALA A 1 463 ? 4.754 12.041 -28.832 1.00 82.31 463 ALA A O 1
ATOM 3768 N N . ILE A 1 464 ? 6.158 10.869 -30.146 1.00 83.50 464 ILE A N 1
ATOM 3769 C CA . ILE A 1 464 ? 7.398 11.524 -29.709 1.00 83.50 464 ILE A CA 1
ATOM 3770 C C . ILE A 1 464 ? 7.409 13.001 -30.127 1.00 83.50 464 ILE A C 1
ATOM 3772 O O . ILE A 1 464 ? 7.603 13.873 -29.281 1.00 83.50 464 ILE A O 1
ATOM 3776 N N . ARG A 1 465 ? 7.161 13.305 -31.413 1.00 82.25 465 ARG A N 1
ATOM 3777 C CA . ARG A 1 465 ? 7.178 14.684 -31.948 1.00 82.25 465 ARG A CA 1
ATOM 3778 C C . ARG A 1 465 ? 6.148 15.600 -31.292 1.00 82.25 465 ARG A C 1
ATOM 3780 O O . ARG A 1 465 ? 6.434 16.771 -31.070 1.00 82.25 465 ARG A O 1
ATOM 3787 N N . ASN A 1 466 ? 4.966 15.067 -31.004 1.00 81.25 466 ASN A N 1
ATOM 3788 C CA . ASN A 1 466 ? 3.846 15.808 -30.427 1.00 81.25 466 ASN A CA 1
ATOM 3789 C C . ASN A 1 466 ? 3.801 15.695 -28.894 1.00 81.25 466 ASN A C 1
ATOM 3791 O O . ASN A 1 466 ? 2.814 16.089 -28.268 1.00 81.25 466 ASN A O 1
ATOM 3795 N N . SER A 1 467 ? 4.844 15.138 -28.272 1.00 80.44 467 SER A N 1
ATOM 3796 C CA . SER A 1 467 ? 4.901 14.980 -26.826 1.00 80.44 467 SER A CA 1
ATOM 3797 C C . SER A 1 467 ? 4.988 16.336 -26.131 1.00 80.44 467 SER A C 1
ATOM 3799 O O . SER A 1 467 ? 5.833 17.171 -26.440 1.00 80.44 467 SER A O 1
ATOM 3801 N N . TYR A 1 468 ? 4.140 16.528 -25.122 1.00 74.31 468 TYR A N 1
ATOM 3802 C CA . TYR A 1 468 ? 4.188 17.696 -24.240 1.00 74.31 468 TYR A CA 1
ATOM 3803 C C . TYR A 1 468 ? 5.238 17.560 -23.120 1.00 74.31 468 TYR A C 1
ATOM 3805 O O . TYR A 1 468 ? 5.383 18.470 -22.306 1.00 74.31 468 TYR A O 1
ATOM 3813 N N . CYS A 1 469 ? 5.959 16.433 -23.042 1.00 75.94 469 CYS A N 1
ATOM 3814 C CA . CYS A 1 469 ? 7.018 16.190 -22.055 1.00 75.94 469 CYS A CA 1
ATOM 3815 C C . CYS A 1 469 ? 8.336 16.834 -22.483 1.00 75.94 469 CYS A C 1
ATOM 3817 O O . CYS A 1 469 ? 9.317 16.145 -22.758 1.00 75.94 469 CYS A O 1
ATOM 3819 N N . VAL A 1 470 ? 8.336 18.159 -22.545 1.00 80.31 470 VAL A N 1
ATOM 3820 C CA . VAL A 1 470 ? 9.460 18.963 -23.017 1.00 80.31 470 VAL A CA 1
ATOM 3821 C C . VAL A 1 470 ? 10.042 19.751 -21.845 1.00 80.31 470 VAL A C 1
ATOM 3823 O O . VAL A 1 470 ? 9.302 20.294 -21.021 1.00 80.31 470 VAL A O 1
ATOM 3826 N N . GLY A 1 471 ? 11.367 19.781 -21.737 1.00 77.56 471 GLY A N 1
ATOM 3827 C CA . GLY A 1 471 ? 12.089 20.582 -20.762 1.00 77.56 471 GLY A CA 1
ATOM 3828 C C . GLY A 1 471 ? 12.011 22.075 -21.070 1.00 77.56 471 GLY A C 1
ATOM 3829 O O . GLY A 1 471 ? 11.515 22.515 -22.107 1.00 77.56 471 GLY A O 1
ATOM 3830 N N . THR A 1 472 ? 12.543 22.893 -20.163 1.00 78.56 472 THR A N 1
ATOM 3831 C CA . THR A 1 472 ? 12.651 24.348 -20.378 1.00 78.56 472 THR A CA 1
ATOM 3832 C C . THR A 1 472 ? 13.581 24.712 -21.538 1.00 78.56 472 THR A C 1
ATOM 3834 O O . THR A 1 472 ? 13.534 25.830 -22.038 1.00 78.56 472 THR A O 1
ATOM 3837 N N . ASP A 1 473 ? 14.435 23.775 -21.943 1.00 78.69 473 ASP A N 1
ATOM 3838 C CA . ASP A 1 473 ? 15.345 23.836 -23.087 1.00 78.69 473 ASP A CA 1
ATOM 3839 C C . ASP A 1 473 ? 14.659 23.523 -24.430 1.00 78.69 473 ASP A C 1
ATOM 3841 O O . ASP A 1 473 ? 15.307 23.587 -25.473 1.00 78.69 473 ASP A O 1
ATOM 3845 N N . GLY A 1 474 ? 13.362 23.195 -24.426 1.00 77.69 474 GLY A N 1
ATOM 3846 C CA . GLY A 1 474 ? 12.624 22.824 -25.632 1.00 77.69 474 GLY A CA 1
ATOM 3847 C C . GLY A 1 474 ? 12.903 21.398 -26.120 1.00 77.69 474 GLY A C 1
ATOM 3848 O O . GLY A 1 474 ? 12.388 21.020 -27.170 1.00 77.69 474 GLY A O 1
ATOM 3849 N N . GLN A 1 475 ? 13.674 20.601 -25.372 1.00 82.69 475 GLN A N 1
ATOM 3850 C CA . GLN A 1 475 ? 14.002 19.216 -25.715 1.00 82.69 475 GLN A CA 1
ATOM 3851 C C . GLN A 1 475 ? 13.126 18.223 -24.952 1.00 82.69 475 GLN A C 1
ATOM 3853 O O . GLN A 1 475 ? 12.613 18.521 -23.875 1.00 82.69 475 GLN A O 1
ATOM 3858 N N . LEU A 1 476 ? 12.951 17.020 -25.499 1.00 84.75 476 LEU A N 1
ATOM 3859 C CA . LEU A 1 476 ? 12.190 15.970 -24.825 1.00 84.75 476 LEU A CA 1
ATOM 3860 C C . LEU A 1 476 ? 12.875 15.553 -23.522 1.00 84.75 476 LEU A C 1
ATOM 3862 O O . LEU A 1 476 ? 14.072 15.275 -23.490 1.00 84.75 476 LEU A O 1
ATOM 3866 N N . LEU A 1 477 ? 12.089 15.472 -22.452 1.00 85.19 477 LEU A N 1
ATOM 3867 C CA . LEU A 1 477 ? 12.531 14.906 -21.184 1.00 85.19 477 LEU A CA 1
ATOM 3868 C C . LEU A 1 477 ? 12.718 13.392 -21.324 1.00 85.19 477 LEU A C 1
ATOM 3870 O O . LEU A 1 477 ? 11.995 12.740 -22.076 1.00 85.19 477 LEU A O 1
ATOM 3874 N N . GLU A 1 478 ? 13.607 12.815 -20.513 1.00 86.81 478 GLU A N 1
ATOM 3875 C CA . GLU A 1 478 ? 13.815 11.358 -20.410 1.00 86.81 478 GLU A CA 1
ATOM 3876 C C . GLU A 1 478 ? 12.491 10.603 -20.227 1.00 86.81 478 GLU A C 1
ATOM 3878 O O . GLU A 1 478 ? 12.260 9.549 -20.819 1.00 86.81 478 GLU A O 1
ATOM 3883 N N . ARG A 1 479 ? 11.546 11.210 -19.498 1.00 84.69 479 ARG A N 1
ATOM 3884 C CA . ARG A 1 479 ? 10.233 10.613 -19.274 1.00 84.69 479 ARG A CA 1
ATOM 3885 C C . ARG A 1 479 ? 9.428 10.407 -20.557 1.00 84.69 479 ARG A C 1
ATOM 3887 O O . ARG A 1 479 ? 8.698 9.426 -20.637 1.00 84.69 479 ARG A O 1
ATOM 3894 N N . ALA A 1 480 ? 9.563 11.276 -21.562 1.00 85.19 480 ALA A N 1
ATOM 3895 C CA . ALA A 1 480 ? 8.911 11.088 -22.861 1.00 85.19 480 ALA A CA 1
ATOM 3896 C C . ALA A 1 480 ? 9.364 9.774 -23.516 1.00 85.19 480 ALA A C 1
ATOM 3898 O O . ALA A 1 480 ? 8.544 9.008 -24.020 1.00 85.19 480 ALA A O 1
ATOM 3899 N N . TRP A 1 481 ? 10.668 9.502 -23.438 1.00 88.50 481 TRP A N 1
ATOM 3900 C CA . TRP A 1 481 ? 11.296 8.305 -23.979 1.00 88.50 481 TRP A CA 1
ATOM 3901 C C . TRP A 1 481 ? 10.871 7.045 -23.240 1.00 88.50 481 TRP A C 1
ATOM 3903 O O . TRP A 1 481 ? 10.468 6.076 -23.877 1.00 88.50 481 TRP A O 1
ATOM 3913 N N . GLN A 1 482 ? 10.870 7.080 -21.907 1.00 88.88 482 GLN A N 1
ATOM 3914 C CA . GLN A 1 482 ? 10.398 5.970 -21.076 1.00 88.88 482 GLN A CA 1
ATOM 3915 C C . GLN A 1 482 ? 8.948 5.582 -21.401 1.00 88.88 482 GLN A C 1
ATOM 3917 O O . GLN A 1 482 ? 8.632 4.396 -21.477 1.00 88.88 482 GLN A O 1
ATOM 3922 N N . MET A 1 483 ? 8.058 6.556 -21.626 1.00 85.38 483 MET A N 1
ATOM 3923 C CA . MET A 1 483 ? 6.662 6.263 -21.968 1.00 85.38 483 MET A CA 1
ATOM 3924 C C . MET A 1 483 ? 6.524 5.514 -23.288 1.00 85.38 483 MET A C 1
ATOM 3926 O O . MET A 1 483 ? 5.881 4.465 -23.341 1.00 85.38 483 MET A O 1
ATOM 3930 N N . GLU A 1 484 ? 7.124 6.061 -24.343 1.00 88.75 484 GLU A N 1
ATOM 3931 C CA . GLU A 1 484 ? 7.014 5.479 -25.675 1.00 88.75 484 GLU A CA 1
ATOM 3932 C C . GLU A 1 484 ? 7.730 4.125 -25.740 1.00 88.75 484 GLU A C 1
ATOM 3934 O O . GLU A 1 484 ? 7.204 3.169 -26.307 1.00 88.75 484 GLU A O 1
ATOM 3939 N N . PHE A 1 485 ? 8.879 3.999 -25.067 1.00 92.19 485 PHE A N 1
ATOM 3940 C CA . PHE A 1 485 ? 9.587 2.731 -24.939 1.00 92.19 485 PHE A CA 1
ATOM 3941 C C . PHE A 1 485 ? 8.722 1.678 -24.244 1.00 92.19 485 PHE A C 1
ATOM 3943 O O . PHE A 1 485 ? 8.599 0.563 -24.744 1.00 92.19 485 PHE A O 1
ATOM 3950 N N . TYR A 1 486 ? 8.078 2.019 -23.122 1.00 90.00 486 TYR A N 1
ATOM 3951 C CA . TYR A 1 486 ? 7.198 1.095 -22.406 1.00 90.00 486 TYR A CA 1
ATOM 3952 C C . TYR A 1 486 ? 6.038 0.612 -23.282 1.00 90.00 486 TYR A C 1
ATOM 3954 O O . TYR A 1 486 ? 5.760 -0.591 -23.350 1.00 90.00 486 TYR A O 1
ATOM 3962 N N . GLN A 1 487 ? 5.359 1.547 -23.953 1.00 87.56 487 GLN A N 1
ATOM 3963 C CA . GLN A 1 487 ? 4.238 1.243 -24.836 1.00 87.56 487 GLN A CA 1
ATOM 3964 C C . GLN A 1 487 ? 4.675 0.309 -25.971 1.00 87.56 487 GLN A C 1
ATOM 3966 O O . GLN A 1 487 ? 4.055 -0.739 -26.172 1.00 87.56 487 GLN A O 1
ATOM 3971 N N . ALA A 1 488 ? 5.759 0.650 -26.669 1.00 90.31 488 ALA A N 1
ATOM 3972 C CA . ALA A 1 488 ? 6.284 -0.139 -27.775 1.00 90.31 488 ALA A CA 1
ATOM 3973 C C . ALA A 1 488 ? 6.778 -1.520 -27.314 1.00 90.31 488 ALA A C 1
ATOM 3975 O O . ALA A 1 488 ? 6.416 -2.539 -27.904 1.00 90.31 488 ALA A O 1
ATOM 3976 N N . ALA A 1 489 ? 7.524 -1.590 -26.210 1.00 91.19 489 ALA A N 1
ATOM 3977 C CA . ALA A 1 489 ? 8.035 -2.842 -25.652 1.00 91.19 489 ALA A CA 1
ATOM 3978 C C . ALA A 1 489 ? 6.902 -3.796 -25.252 1.00 91.19 489 ALA A C 1
ATOM 3980 O O . ALA A 1 489 ? 6.979 -5.002 -25.495 1.00 91.19 489 ALA A O 1
ATOM 3981 N N . THR A 1 490 ? 5.818 -3.262 -24.684 1.00 87.75 490 THR A N 1
ATOM 3982 C CA . THR A 1 490 ? 4.631 -4.048 -24.318 1.00 87.75 490 THR A CA 1
ATOM 3983 C C . THR A 1 490 ? 3.971 -4.686 -25.542 1.00 87.75 490 THR A C 1
ATOM 3985 O O . THR A 1 490 ? 3.485 -5.812 -25.455 1.00 87.75 490 THR A O 1
ATOM 3988 N N . GLN A 1 491 ? 3.995 -4.003 -26.689 1.00 85.81 491 GLN A N 1
ATOM 3989 C CA . GLN A 1 491 ? 3.475 -4.534 -27.949 1.00 85.81 491 GLN A CA 1
ATOM 3990 C C . GLN A 1 491 ? 4.401 -5.576 -28.575 1.00 85.81 491 GLN A C 1
ATOM 3992 O O . GLN A 1 491 ? 3.922 -6.412 -29.325 1.00 85.81 491 GLN A O 1
ATOM 3997 N N . VAL A 1 492 ? 5.703 -5.546 -28.286 1.00 88.75 492 VAL A N 1
ATOM 3998 C CA . VAL A 1 492 ? 6.699 -6.478 -28.845 1.00 88.75 492 VAL A CA 1
ATOM 3999 C C . VAL A 1 492 ? 6.760 -7.797 -28.067 1.00 88.75 492 VAL A C 1
ATOM 4001 O O . VAL A 1 492 ? 7.030 -8.853 -28.641 1.00 88.75 492 VAL A O 1
ATOM 4004 N N . LEU A 1 493 ? 6.527 -7.757 -26.755 1.00 87.06 493 LEU A N 1
ATOM 4005 C CA . LEU A 1 493 ? 6.605 -8.934 -25.888 1.00 87.06 493 LEU A CA 1
ATOM 4006 C C . LEU A 1 493 ? 5.347 -9.826 -25.994 1.00 87.06 493 LEU A C 1
ATOM 4008 O O . LEU A 1 493 ? 4.249 -9.307 -26.210 1.00 87.06 493 LEU A O 1
ATOM 4012 N N . PRO A 1 494 ? 5.460 -11.155 -25.779 1.00 81.56 494 PRO A N 1
ATOM 4013 C CA . PRO A 1 494 ? 4.315 -12.065 -25.644 1.00 81.56 494 PRO A CA 1
ATOM 4014 C C . PRO A 1 494 ? 3.312 -11.645 -24.568 1.00 81.56 494 PRO A C 1
ATOM 4016 O O . PRO A 1 494 ? 3.686 -11.002 -23.592 1.00 81.56 494 PRO A O 1
ATOM 4019 N N . ALA A 1 495 ? 2.048 -12.060 -24.711 1.00 75.31 495 ALA A N 1
ATOM 4020 C CA . ALA A 1 495 ? 0.946 -11.662 -23.823 1.00 75.31 495 ALA A CA 1
ATOM 4021 C C . ALA A 1 495 ? 1.152 -12.027 -22.345 1.00 75.31 495 ALA A C 1
ATOM 4023 O O . ALA A 1 495 ? 0.639 -11.345 -21.458 1.00 75.31 495 ALA A O 1
ATOM 4024 N N . ASP A 1 496 ? 1.902 -13.092 -22.094 1.00 75.56 496 ASP A N 1
ATOM 4025 C CA . ASP A 1 496 ? 2.270 -13.606 -20.782 1.00 75.56 496 ASP A CA 1
ATOM 4026 C C . ASP A 1 496 ? 3.593 -13.041 -20.244 1.00 75.56 496 ASP A C 1
ATOM 4028 O O . ASP A 1 496 ? 3.954 -13.326 -19.104 1.00 75.56 496 ASP A O 1
ATOM 4032 N N . ILE A 1 497 ? 4.276 -12.181 -21.005 1.00 79.44 497 ILE A N 1
ATOM 4033 C CA . ILE A 1 497 ? 5.518 -11.532 -20.588 1.00 79.44 497 ILE A CA 1
ATOM 4034 C C . ILE A 1 497 ? 5.276 -10.055 -20.313 1.00 79.44 497 ILE A C 1
ATOM 4036 O O . ILE A 1 497 ? 4.757 -9.300 -21.143 1.00 79.44 497 ILE A O 1
ATOM 4040 N N . PHE A 1 498 ? 5.701 -9.643 -19.120 1.00 79.38 498 PHE A N 1
ATOM 4041 C CA . PHE A 1 498 ? 5.539 -8.285 -18.636 1.00 79.38 498 PHE A CA 1
ATOM 4042 C C . PHE A 1 498 ? 6.874 -7.561 -18.540 1.00 79.38 498 PHE A C 1
ATOM 4044 O O . PHE A 1 498 ? 7.804 -8.004 -17.862 1.00 79.38 498 PHE A O 1
ATOM 4051 N N . ILE A 1 499 ? 6.914 -6.397 -19.181 1.00 87.62 499 ILE A N 1
ATOM 4052 C CA . ILE A 1 499 ? 7.864 -5.344 -18.862 1.00 87.62 499 ILE A CA 1
ATOM 4053 C C . ILE A 1 499 ? 7.312 -4.566 -17.661 1.00 87.62 499 ILE A C 1
ATOM 4055 O O . ILE A 1 499 ? 6.199 -4.042 -17.688 1.00 87.62 499 ILE A O 1
ATOM 4059 N N . SER A 1 500 ? 8.056 -4.572 -16.561 1.00 86.06 500 SER A N 1
ATOM 4060 C CA . SER A 1 500 ? 7.730 -3.835 -15.341 1.00 86.06 500 SER A CA 1
ATOM 4061 C C . SER A 1 500 ? 8.449 -2.490 -15.367 1.00 86.06 500 SER A C 1
ATOM 4063 O O . SER A 1 500 ? 9.671 -2.512 -15.502 1.00 86.06 500 SER A O 1
ATOM 4065 N N . PRO A 1 501 ? 7.740 -1.357 -15.236 1.00 85.56 501 PRO A N 1
ATOM 4066 C CA . PRO A 1 501 ? 8.355 -0.041 -15.117 1.00 85.56 501 PRO A CA 1
ATOM 4067 C C . PRO A 1 501 ? 8.822 0.221 -13.678 1.00 85.56 501 PRO A C 1
ATOM 4069 O O . PRO A 1 501 ? 8.316 -0.414 -12.746 1.00 85.56 501 PRO A O 1
ATOM 4072 N N . ASP A 1 502 ? 9.708 1.202 -13.508 1.00 76.62 502 ASP A N 1
ATOM 4073 C CA . ASP A 1 502 ? 10.092 1.802 -12.226 1.00 76.62 502 ASP A CA 1
ATOM 4074 C C . ASP A 1 502 ? 10.405 0.730 -11.144 1.00 76.62 502 ASP A C 1
ATOM 4076 O O . ASP A 1 502 ? 9.741 0.618 -10.109 1.00 76.62 502 ASP A O 1
ATOM 4080 N N . VAL A 1 503 ? 11.412 -0.114 -11.389 1.00 76.88 503 VAL A N 1
ATOM 4081 C CA . VAL A 1 503 ? 11.733 -1.290 -10.567 1.00 76.88 503 VAL A CA 1
ATOM 4082 C C . VAL A 1 503 ? 12.909 -1.036 -9.620 1.00 76.88 503 VAL A C 1
ATOM 4084 O O . VAL A 1 503 ? 13.982 -0.623 -10.036 1.00 76.88 503 VAL A O 1
ATOM 4087 N N . GLY A 1 504 ? 12.759 -1.399 -8.342 1.00 62.88 504 GLY A N 1
ATOM 4088 C CA . GLY A 1 504 ? 13.918 -1.691 -7.487 1.00 62.88 504 GLY A CA 1
ATOM 4089 C C . GLY A 1 504 ? 14.628 -0.514 -6.826 1.00 62.88 504 GLY A C 1
ATOM 4090 O O . GLY A 1 504 ? 15.854 -0.513 -6.762 1.00 62.88 504 GLY A O 1
ATOM 4091 N N . THR A 1 505 ? 13.894 0.454 -6.286 1.00 59.84 505 THR A N 1
ATOM 4092 C CA . THR A 1 505 ? 14.464 1.384 -5.299 1.00 59.84 505 THR A CA 1
ATOM 4093 C C . THR A 1 505 ? 15.052 0.617 -4.106 1.00 59.84 505 THR A C 1
ATOM 4095 O O . THR A 1 505 ? 14.401 -0.268 -3.546 1.00 59.84 505 THR A O 1
ATOM 4098 N N . TYR A 1 506 ? 16.279 0.980 -3.719 1.00 51.78 506 TYR A N 1
ATOM 4099 C CA . TYR A 1 506 ? 17.036 0.442 -2.577 1.00 51.78 506 TYR A CA 1
ATOM 4100 C C . TYR A 1 506 ? 17.729 1.614 -1.837 1.00 51.78 506 TYR A C 1
ATOM 4102 O O . TYR A 1 506 ? 18.149 2.572 -2.489 1.00 51.78 506 TYR A O 1
ATOM 4110 N N . TRP A 1 507 ? 17.811 1.576 -0.505 1.00 35.66 507 TRP A N 1
ATOM 4111 C CA . TRP A 1 507 ? 18.464 2.498 0.448 1.00 35.66 507 TRP A CA 1
ATOM 4112 C C . TRP A 1 507 ? 18.350 3.983 0.120 1.00 35.66 507 TRP A C 1
ATOM 4114 O O . TRP A 1 507 ? 19.282 4.561 -0.441 1.00 35.66 507 TRP A O 1
ATOM 4124 N N . GLY A 1 508 ? 17.245 4.628 0.509 1.00 37.84 508 GLY A N 1
ATOM 4125 C CA . GLY A 1 508 ? 17.140 6.096 0.490 1.00 37.84 508 GLY A CA 1
ATOM 4126 C C . GLY A 1 508 ? 17.469 6.752 -0.859 1.00 37.84 508 GLY A C 1
ATOM 4127 O O . GLY A 1 508 ? 17.760 7.947 -0.905 1.00 37.84 508 GLY A O 1
ATOM 4128 N N . SER A 1 509 ? 17.468 5.982 -1.952 1.00 41.84 509 SER A N 1
ATOM 4129 C CA . SER A 1 509 ? 17.790 6.468 -3.284 1.00 41.84 509 SER A CA 1
ATOM 4130 C C . SER A 1 509 ? 16.523 6.940 -3.983 1.00 41.84 509 SER A C 1
ATOM 4132 O O . SER A 1 509 ? 15.456 6.339 -3.878 1.00 41.84 509 SER A O 1
ATOM 4134 N N . SER A 1 510 ? 16.643 8.041 -4.717 1.00 49.03 510 SER A N 1
ATOM 4135 C CA . SER A 1 510 ? 15.556 8.658 -5.476 1.00 49.03 510 SER A CA 1
ATOM 4136 C C . SER A 1 510 ? 15.358 8.042 -6.872 1.00 49.03 510 SER A C 1
ATOM 4138 O O . SER A 1 510 ? 14.798 8.704 -7.743 1.00 49.03 510 SER A O 1
ATOM 4140 N N . GLY A 1 511 ? 15.836 6.812 -7.116 1.00 57.16 511 GLY A N 1
ATOM 4141 C CA . GLY A 1 511 ? 15.895 6.215 -8.456 1.00 57.16 511 GLY A CA 1
ATOM 4142 C C . GLY A 1 511 ? 15.319 4.804 -8.540 1.00 57.16 511 GLY A C 1
ATOM 4143 O O . GLY A 1 511 ? 15.568 3.968 -7.675 1.00 57.16 511 GLY A O 1
ATOM 4144 N N . TYR A 1 512 ? 14.581 4.549 -9.616 1.00 72.38 512 TYR A N 1
ATOM 4145 C CA . TYR A 1 512 ? 14.086 3.236 -10.012 1.00 72.38 512 TYR A CA 1
ATOM 4146 C C . TYR A 1 512 ? 14.799 2.812 -11.297 1.00 72.38 512 TYR A C 1
ATOM 4148 O O . TYR A 1 512 ? 15.030 3.667 -12.148 1.00 72.38 512 TYR A O 1
ATOM 4156 N N . MET A 1 513 ? 15.133 1.527 -11.447 1.00 84.38 513 MET A N 1
ATOM 4157 C CA . MET A 1 513 ? 15.518 0.993 -12.756 1.00 84.38 513 MET A CA 1
ATOM 4158 C C . MET A 1 513 ? 14.324 1.169 -13.684 1.00 84.38 513 MET A C 1
ATOM 4160 O O . MET A 1 513 ? 13.217 0.750 -13.326 1.00 84.38 513 MET A O 1
ATOM 4164 N N . ASP A 1 514 ? 14.543 1.732 -14.864 1.00 88.12 514 ASP A N 1
ATOM 4165 C CA . ASP A 1 514 ? 13.431 2.094 -15.740 1.00 88.12 514 ASP A CA 1
ATOM 4166 C C . ASP A 1 514 ? 12.567 0.896 -16.111 1.00 88.12 514 ASP A C 1
ATOM 4168 O O . ASP A 1 514 ? 11.345 0.960 -15.948 1.00 88.12 514 ASP A O 1
ATOM 4172 N N . PHE A 1 515 ? 13.180 -0.213 -16.541 1.00 91.25 515 PHE A N 1
ATOM 4173 C CA . PHE A 1 515 ? 12.439 -1.418 -16.894 1.00 91.25 515 PHE A CA 1
ATOM 4174 C C . PHE A 1 515 ? 13.111 -2.727 -16.485 1.00 91.25 515 PHE A C 1
ATOM 4176 O O . PHE A 1 515 ? 14.330 -2.895 -16.533 1.00 91.25 515 PHE A O 1
ATOM 4183 N N . PHE A 1 516 ? 12.268 -3.711 -16.174 1.00 90.81 516 PHE A N 1
ATOM 4184 C CA . PHE A 1 516 ? 12.661 -5.110 -16.038 1.00 90.81 516 PHE A CA 1
ATOM 4185 C C . PHE A 1 516 ? 11.693 -6.025 -16.792 1.00 90.81 516 PHE A C 1
ATOM 4187 O O . PHE A 1 516 ? 10.482 -5.966 -16.565 1.00 90.81 516 PHE A O 1
ATOM 4194 N N . VAL A 1 517 ? 12.210 -6.904 -17.649 1.00 89.62 517 VAL A N 1
ATOM 4195 C CA . VAL A 1 517 ? 11.418 -7.924 -18.352 1.00 89.62 517 VAL A CA 1
ATOM 4196 C C . VAL A 1 517 ? 11.534 -9.255 -17.610 1.00 89.62 517 VAL A C 1
ATOM 4198 O O . VAL A 1 517 ? 12.594 -9.888 -17.601 1.00 89.62 517 VAL A O 1
ATOM 4201 N N . GLY A 1 518 ? 10.428 -9.663 -16.978 1.00 79.50 518 GLY A N 1
ATOM 4202 C CA . GLY A 1 518 ? 10.310 -10.931 -16.251 1.00 79.50 518 GLY A CA 1
ATOM 4203 C C . GLY A 1 518 ? 10.137 -12.146 -17.170 1.00 79.50 518 GLY A C 1
ATOM 4204 O O . GLY A 1 518 ? 10.156 -12.017 -18.388 1.00 79.50 518 GLY A O 1
ATOM 4205 N N . ASP A 1 519 ? 9.942 -13.325 -16.573 1.00 71.06 519 ASP A N 1
ATOM 4206 C CA . ASP A 1 519 ? 9.656 -14.597 -17.266 1.00 71.06 519 ASP A CA 1
ATOM 4207 C C . ASP A 1 519 ? 10.860 -15.270 -17.957 1.00 71.06 519 ASP A C 1
ATOM 4209 O O . ASP A 1 519 ? 10.933 -15.459 -19.171 1.00 71.06 519 ASP A O 1
ATOM 4213 N N . GLY A 1 520 ? 11.881 -15.593 -17.158 1.00 75.56 520 GLY A N 1
ATOM 4214 C CA . GLY A 1 520 ? 13.049 -16.363 -17.597 1.00 75.56 520 GLY A CA 1
ATOM 4215 C C . GLY A 1 520 ? 14.026 -15.616 -18.511 1.00 75.56 520 GLY A C 1
ATOM 4216 O O . GLY A 1 520 ? 15.154 -16.078 -18.666 1.00 75.56 520 GLY A O 1
ATOM 4217 N N . ARG A 1 521 ? 13.647 -14.468 -19.083 1.00 85.31 521 ARG A N 1
ATOM 4218 C CA . ARG A 1 521 ? 14.541 -13.565 -19.830 1.00 85.31 521 ARG A CA 1
ATOM 4219 C C . ARG A 1 521 ? 15.421 -12.736 -18.903 1.00 85.31 521 ARG A C 1
ATOM 4221 O O . ARG A 1 521 ? 16.618 -12.661 -19.143 1.00 85.31 521 ARG A O 1
ATOM 4228 N N . SER A 1 522 ? 14.841 -12.185 -17.836 1.00 89.88 522 SER A N 1
ATOM 4229 C CA . SER A 1 522 ? 15.529 -11.360 -16.834 1.00 89.88 522 SER A CA 1
ATOM 4230 C C . SER A 1 522 ? 16.378 -10.259 -17.478 1.00 89.88 522 SER A C 1
ATOM 4232 O O . SER A 1 522 ? 17.597 -10.239 -17.320 1.00 89.88 522 SER A O 1
ATOM 4234 N N . TRP A 1 523 ? 15.745 -9.384 -18.260 1.00 93.62 523 TRP A N 1
ATOM 4235 C CA . TRP A 1 523 ? 16.429 -8.250 -18.891 1.00 93.62 523 TRP A CA 1
ATOM 4236 C C . TRP A 1 523 ? 16.215 -6.976 -18.082 1.00 93.62 523 TRP A C 1
ATOM 4238 O O . TRP A 1 523 ? 15.067 -6.650 -17.776 1.00 93.62 523 TRP A O 1
ATOM 4248 N N . ALA A 1 524 ? 17.290 -6.253 -17.769 1.00 92.38 524 ALA A N 1
ATOM 4249 C CA . ALA A 1 524 ? 17.226 -4.956 -17.092 1.00 92.38 524 ALA A CA 1
ATOM 4250 C C . ALA A 1 524 ? 17.628 -3.819 -18.037 1.00 92.38 524 ALA A C 1
ATOM 4252 O O . ALA A 1 524 ? 18.617 -3.921 -18.761 1.00 92.38 524 ALA A O 1
ATOM 4253 N N . ILE A 1 525 ? 16.846 -2.745 -18.053 1.00 94.56 525 ILE A N 1
ATOM 4254 C CA . ILE A 1 525 ? 17.017 -1.638 -18.995 1.00 94.56 525 ILE A CA 1
ATOM 4255 C C . ILE A 1 525 ? 16.944 -0.335 -18.209 1.00 94.56 525 ILE A C 1
ATOM 4257 O O . ILE A 1 525 ? 15.952 -0.086 -17.527 1.00 94.56 525 ILE A O 1
ATOM 4261 N N . GLU A 1 526 ? 17.978 0.483 -18.354 1.00 93.81 526 GLU A N 1
ATOM 4262 C CA . GLU A 1 526 ? 18.028 1.863 -17.877 1.00 93.81 526 GLU A CA 1
ATOM 4263 C C . GLU A 1 526 ? 18.089 2.776 -19.104 1.00 93.81 526 GLU A C 1
ATOM 4265 O O . GLU A 1 526 ? 18.926 2.561 -19.985 1.00 93.81 526 GLU A O 1
ATOM 4270 N N . LEU A 1 527 ? 17.221 3.779 -19.186 1.00 93.00 527 LEU A N 1
ATOM 4271 C CA . LEU A 1 527 ? 17.271 4.793 -20.229 1.00 93.00 527 LEU A CA 1
ATOM 4272 C C . LEU A 1 527 ? 17.910 6.070 -19.679 1.00 93.00 527 LEU A C 1
ATOM 4274 O O . LEU A 1 527 ? 17.786 6.408 -18.506 1.00 93.00 527 LEU A O 1
ATOM 4278 N N . LEU A 1 528 ? 18.572 6.799 -20.564 1.00 92.19 528 LEU A N 1
ATOM 4279 C CA . LEU A 1 528 ? 18.905 8.201 -20.368 1.00 92.19 528 LEU A CA 1
ATOM 4280 C C . LEU A 1 528 ? 18.776 8.936 -21.698 1.00 92.19 528 LEU A C 1
ATOM 4282 O O . LEU A 1 528 ? 18.622 8.321 -22.759 1.00 92.19 528 LEU A O 1
ATOM 4286 N N . ARG A 1 529 ? 18.853 10.263 -21.640 1.00 89.69 529 ARG A N 1
ATOM 4287 C CA . ARG A 1 529 ? 18.892 11.106 -22.834 1.00 89.69 529 ARG A CA 1
ATOM 4288 C C . ARG A 1 529 ? 20.202 11.869 -22.934 1.00 89.69 529 ARG A C 1
ATOM 4290 O O . ARG A 1 529 ? 20.700 12.367 -21.927 1.00 89.69 529 ARG A O 1
ATOM 4297 N N . ASP A 1 530 ? 20.704 12.025 -24.151 1.00 88.25 530 ASP A N 1
ATOM 4298 C CA . ASP A 1 530 ? 21.754 12.982 -24.518 1.00 88.25 530 ASP A CA 1
ATOM 4299 C C . ASP A 1 530 ? 23.034 12.932 -23.648 1.00 88.25 530 ASP A C 1
ATOM 4301 O O . ASP A 1 530 ? 23.745 13.929 -23.501 1.00 88.25 530 ASP A O 1
ATOM 4305 N N . GLY A 1 531 ? 23.343 11.778 -23.048 1.00 87.81 531 GLY A N 1
ATOM 4306 C CA . GLY A 1 531 ? 24.425 11.606 -22.073 1.00 87.81 531 GLY A CA 1
ATOM 4307 C C . GLY A 1 531 ? 24.224 12.346 -20.740 1.00 87.81 531 GLY A C 1
ATOM 4308 O O . GLY A 1 531 ? 25.156 12.422 -19.933 1.00 87.81 531 GLY A O 1
ATOM 4309 N N . GLU A 1 532 ? 23.038 12.901 -20.481 1.00 87.12 532 GLU A N 1
ATOM 4310 C CA . GLU A 1 532 ? 22.719 13.621 -19.251 1.00 87.12 532 GLU A CA 1
ATOM 4311 C C . GLU A 1 532 ? 22.917 12.696 -18.042 1.00 87.12 532 GLU A C 1
ATOM 4313 O O . GLU A 1 532 ? 22.287 11.651 -17.920 1.00 87.12 532 GLU A O 1
ATOM 4318 N N . LYS A 1 533 ? 23.826 13.080 -17.136 1.00 87.75 533 LYS A N 1
ATOM 4319 C CA . LYS A 1 533 ? 24.151 12.319 -15.915 1.00 87.75 533 LYS A CA 1
ATOM 4320 C C . LYS A 1 533 ? 24.576 10.862 -16.177 1.00 87.75 533 LYS A C 1
ATOM 4322 O O . LYS A 1 533 ? 24.388 10.003 -15.316 1.00 87.75 533 LYS A O 1
ATOM 4327 N N . ALA A 1 534 ? 25.213 10.577 -17.315 1.00 89.06 534 ALA A N 1
ATOM 4328 C CA . ALA A 1 534 ? 25.696 9.241 -17.689 1.00 89.06 534 ALA A CA 1
ATOM 4329 C C . ALA A 1 534 ? 26.456 8.504 -16.565 1.00 89.06 534 ALA A C 1
ATOM 4331 O O . ALA A 1 534 ? 26.217 7.321 -16.295 1.00 89.06 534 ALA A O 1
ATOM 4332 N N . SER A 1 535 ? 27.341 9.213 -15.860 1.00 88.38 535 SER A N 1
ATOM 4333 C CA . SER A 1 535 ? 28.096 8.678 -14.723 1.00 88.38 535 SER A CA 1
ATOM 4334 C C . SER A 1 535 ? 27.207 8.285 -13.533 1.00 88.38 535 SER A C 1
ATOM 4336 O O . SER A 1 535 ? 27.473 7.267 -12.884 1.00 88.38 535 SER A O 1
ATOM 4338 N N . ASP A 1 536 ? 26.121 9.021 -13.275 1.00 88.19 536 ASP A N 1
ATOM 4339 C CA . ASP A 1 536 ? 25.153 8.698 -12.224 1.00 88.19 536 ASP A CA 1
ATOM 4340 C C . ASP A 1 536 ? 24.387 7.418 -12.566 1.00 88.19 536 ASP A C 1
ATOM 4342 O O . ASP A 1 536 ? 24.323 6.520 -11.725 1.00 88.19 536 ASP A O 1
ATOM 4346 N N . HIS A 1 537 ? 23.867 7.281 -13.792 1.00 87.88 537 HIS A N 1
ATOM 4347 C CA . HIS A 1 537 ? 23.172 6.060 -14.236 1.00 87.88 537 HIS A CA 1
ATOM 4348 C C . HIS A 1 537 ? 24.086 4.832 -14.118 1.00 87.88 537 HIS A C 1
ATOM 4350 O O . HIS A 1 537 ? 23.721 3.815 -13.517 1.00 87.88 537 HIS A O 1
ATOM 4356 N N . LYS A 1 538 ? 25.343 4.952 -14.565 1.00 88.25 538 LYS A N 1
ATOM 4357 C CA . LYS A 1 538 ? 26.344 3.887 -14.416 1.00 88.25 538 LYS A CA 1
ATOM 4358 C C . LYS A 1 538 ? 26.635 3.552 -12.951 1.00 88.25 538 LYS A C 1
ATOM 4360 O O . LYS A 1 538 ? 26.792 2.380 -12.595 1.00 88.25 538 LYS A O 1
ATOM 4365 N N . SER A 1 539 ? 26.695 4.556 -12.079 1.00 87.62 539 SER A N 1
ATOM 4366 C CA . SER A 1 539 ? 26.869 4.370 -10.635 1.00 87.62 539 SER A CA 1
ATOM 4367 C C . SER A 1 539 ? 25.676 3.634 -10.009 1.00 87.62 539 SER A C 1
ATOM 4369 O O . SER A 1 539 ? 25.887 2.692 -9.239 1.00 87.62 539 SER A O 1
ATOM 4371 N N . ARG A 1 540 ? 24.431 3.982 -10.379 1.00 85.06 540 ARG A N 1
ATOM 4372 C CA . ARG A 1 540 ? 23.204 3.325 -9.884 1.00 85.06 540 ARG A CA 1
ATOM 4373 C C . ARG A 1 540 ? 23.183 1.839 -10.224 1.00 85.06 540 ARG A C 1
ATOM 4375 O O . ARG A 1 540 ? 22.982 1.034 -9.320 1.00 85.06 540 ARG A O 1
ATOM 4382 N N . ILE A 1 541 ? 23.504 1.464 -11.463 1.00 84.62 541 ILE A N 1
ATOM 4383 C CA . ILE A 1 541 ? 23.571 0.057 -11.902 1.00 84.62 541 ILE A CA 1
ATOM 4384 C C . ILE A 1 541 ? 24.550 -0.773 -11.057 1.00 84.62 541 ILE A C 1
ATOM 4386 O O . ILE A 1 541 ? 24.293 -1.932 -10.730 1.00 84.62 541 ILE A O 1
ATOM 4390 N N . ASN A 1 542 ? 25.685 -0.182 -10.679 1.00 83.06 542 ASN A N 1
ATOM 4391 C CA . ASN A 1 542 ? 26.718 -0.863 -9.900 1.00 83.06 542 ASN A CA 1
ATOM 4392 C C . ASN A 1 542 ? 26.430 -0.918 -8.393 1.00 83.06 542 ASN A C 1
ATOM 4394 O O . ASN A 1 542 ? 26.982 -1.781 -7.705 1.00 83.06 542 ASN A O 1
ATOM 4398 N N . LYS A 1 543 ? 25.611 0.006 -7.881 1.00 79.75 543 LYS A N 1
ATOM 4399 C CA . LYS A 1 543 ? 25.344 0.172 -6.448 1.00 79.75 543 LYS A CA 1
ATOM 4400 C C . LYS A 1 543 ? 23.902 -0.181 -6.107 1.00 79.75 543 LYS A C 1
ATOM 4402 O O . LYS A 1 543 ? 23.663 -1.228 -5.518 1.00 79.75 543 LYS A O 1
ATOM 4407 N N . ILE A 1 544 ? 22.967 0.674 -6.509 1.00 75.31 544 ILE A N 1
ATOM 4408 C CA . ILE A 1 544 ? 21.547 0.601 -6.147 1.00 75.31 544 ILE A CA 1
ATOM 4409 C C . ILE A 1 544 ? 20.891 -0.609 -6.816 1.00 75.31 544 ILE A C 1
ATOM 4411 O O . ILE A 1 544 ? 20.264 -1.420 -6.145 1.00 75.31 544 ILE A O 1
ATOM 4415 N N . TYR A 1 545 ? 21.120 -0.812 -8.114 1.00 79.75 545 TYR A N 1
ATOM 4416 C CA . TYR A 1 545 ? 20.501 -1.910 -8.864 1.00 79.75 545 TYR A CA 1
ATOM 4417 C C . TYR A 1 545 ? 21.339 -3.191 -8.870 1.00 79.75 545 TYR A C 1
ATOM 4419 O O . TYR A 1 545 ? 21.070 -4.103 -9.650 1.00 79.75 545 TYR A O 1
ATOM 4427 N N . LYS A 1 546 ? 22.351 -3.300 -8.000 1.00 82.31 546 LYS A N 1
ATOM 4428 C CA . LYS A 1 546 ? 23.243 -4.466 -7.930 1.00 82.31 546 LYS A CA 1
ATOM 4429 C C . LYS A 1 546 ? 22.488 -5.803 -7.791 1.00 82.31 546 LYS A C 1
ATOM 4431 O O . LYS A 1 546 ? 22.895 -6.734 -8.491 1.00 82.31 546 LYS A O 1
ATOM 4436 N N . PRO A 1 547 ? 21.427 -5.940 -6.966 1.00 81.06 547 PRO A N 1
ATOM 4437 C CA . PRO A 1 547 ? 20.671 -7.194 -6.861 1.00 81.06 547 PRO A CA 1
ATOM 4438 C C . PRO A 1 547 ? 19.965 -7.543 -8.173 1.00 81.06 547 PRO A C 1
ATOM 4440 O O . PRO A 1 547 ? 20.129 -8.642 -8.692 1.00 81.06 547 PRO A O 1
ATOM 4443 N N . ILE A 1 548 ? 19.286 -6.566 -8.783 1.00 84.38 548 ILE A N 1
ATOM 4444 C CA . ILE A 1 548 ? 18.598 -6.736 -10.072 1.00 84.38 548 ILE A CA 1
ATOM 4445 C C . ILE A 1 548 ? 19.597 -7.077 -11.179 1.00 84.38 548 ILE A C 1
ATOM 4447 O O . ILE A 1 548 ? 19.359 -7.959 -11.998 1.00 84.38 548 ILE A O 1
ATOM 4451 N N . ARG A 1 549 ? 20.760 -6.428 -11.196 1.00 86.88 549 ARG A N 1
ATOM 4452 C CA . ARG A 1 549 ? 21.808 -6.729 -12.168 1.00 86.88 549 ARG A CA 1
ATOM 4453 C C . ARG A 1 549 ? 22.331 -8.157 -12.017 1.00 86.88 549 ARG A C 1
ATOM 4455 O O . ARG A 1 549 ? 22.554 -8.812 -13.024 1.00 86.88 549 ARG A O 1
ATOM 4462 N N . LYS A 1 550 ? 22.521 -8.654 -10.787 1.00 85.94 550 LYS A N 1
ATOM 4463 C CA . LYS A 1 550 ? 23.005 -10.027 -10.540 1.00 85.94 550 LYS A CA 1
ATOM 4464 C C . LYS A 1 550 ? 22.054 -11.095 -11.087 1.00 85.94 550 LYS A C 1
ATOM 4466 O O . LYS A 1 550 ? 22.528 -12.118 -11.568 1.00 85.94 550 LYS A O 1
ATOM 4471 N N . ILE A 1 551 ? 20.746 -10.853 -11.024 1.00 87.12 551 ILE A N 1
ATOM 4472 C CA . ILE A 1 551 ? 19.729 -11.776 -11.556 1.00 87.12 551 ILE A CA 1
ATOM 4473 C C . ILE A 1 551 ? 19.466 -11.598 -13.049 1.00 87.12 551 ILE A C 1
ATOM 4475 O O . ILE A 1 551 ? 18.783 -12.425 -13.660 1.00 87.12 551 ILE A O 1
ATOM 4479 N N . SER A 1 552 ? 19.949 -10.500 -13.628 1.00 90.25 552 SER A N 1
ATOM 4480 C CA . SER A 1 552 ? 19.718 -10.190 -15.030 1.00 90.25 552 SER A CA 1
ATOM 4481 C C . SER A 1 552 ? 20.599 -11.070 -15.906 1.00 90.25 552 SER A C 1
ATOM 4483 O O . SER A 1 552 ? 21.801 -11.182 -15.675 1.00 90.25 552 SER A O 1
ATOM 4485 N N . LYS A 1 553 ? 20.007 -11.692 -16.928 1.00 93.12 553 LYS A N 1
ATOM 4486 C CA . LYS A 1 553 ? 20.767 -12.438 -17.942 1.00 93.12 553 LYS A CA 1
ATOM 4487 C C . LYS A 1 553 ? 21.424 -11.505 -18.950 1.00 93.12 553 LYS A C 1
ATOM 4489 O O . LYS A 1 553 ? 22.457 -11.857 -19.498 1.00 93.12 553 LYS A O 1
ATOM 4494 N N . GLU A 1 554 ? 20.807 -10.349 -19.178 1.00 93.69 554 GLU A N 1
ATOM 4495 C CA . GLU A 1 554 ? 21.318 -9.270 -20.017 1.00 93.69 554 GLU A CA 1
ATOM 4496 C C . GLU A 1 554 ? 20.854 -7.934 -19.433 1.00 93.69 554 GLU A C 1
ATOM 4498 O O . GLU A 1 554 ? 19.772 -7.860 -18.837 1.00 93.69 554 GLU A O 1
ATOM 4503 N N . TRP A 1 555 ? 21.656 -6.883 -19.579 1.00 93.44 555 TRP A N 1
ATOM 4504 C CA . TRP A 1 555 ? 21.261 -5.546 -19.147 1.00 93.44 555 TRP A CA 1
ATOM 4505 C C . TRP A 1 555 ? 21.932 -4.466 -19.986 1.00 93.44 555 TRP A C 1
ATOM 4507 O O . TRP A 1 555 ? 23.060 -4.637 -20.437 1.00 93.44 555 TRP A O 1
ATOM 4517 N N . ALA A 1 556 ? 21.256 -3.333 -20.165 1.00 94.75 556 ALA A N 1
ATOM 4518 C CA . ALA A 1 556 ? 21.836 -2.209 -20.887 1.00 94.75 556 ALA A CA 1
ATOM 4519 C C . ALA A 1 556 ? 21.429 -0.858 -20.306 1.00 94.75 556 ALA A C 1
ATOM 4521 O O . ALA A 1 556 ? 20.312 -0.676 -19.818 1.00 94.75 556 ALA A O 1
ATOM 4522 N N . ILE A 1 557 ? 22.358 0.087 -20.418 1.00 94.06 557 ILE A N 1
ATOM 4523 C CA . ILE A 1 557 ? 22.107 1.518 -20.316 1.00 94.06 557 ILE A CA 1
ATOM 4524 C C . ILE A 1 557 ? 21.972 2.046 -21.746 1.00 94.06 557 ILE A C 1
ATOM 4526 O O . ILE A 1 557 ? 22.873 1.853 -22.565 1.00 94.06 557 ILE A O 1
ATOM 4530 N N . ILE A 1 558 ? 20.844 2.681 -22.051 1.00 95.31 558 ILE A N 1
ATOM 4531 C CA . ILE A 1 558 ? 20.490 3.112 -23.404 1.00 95.31 558 ILE A CA 1
ATOM 4532 C C . ILE A 1 558 ? 20.422 4.635 -23.444 1.00 95.31 558 ILE A C 1
ATOM 4534 O O . ILE A 1 558 ? 19.489 5.237 -22.916 1.00 95.31 558 ILE A O 1
ATOM 4538 N N . ASP A 1 559 ? 21.413 5.244 -24.087 1.00 93.38 559 ASP A N 1
ATOM 4539 C CA . ASP A 1 559 ? 21.516 6.689 -24.273 1.00 93.38 559 ASP A CA 1
ATOM 4540 C C . ASP A 1 559 ? 20.817 7.102 -25.573 1.00 93.38 559 ASP A C 1
ATOM 4542 O O . ASP A 1 559 ? 21.341 6.892 -26.674 1.00 93.38 559 ASP A O 1
ATOM 4546 N N . ILE A 1 560 ? 19.611 7.660 -25.453 1.00 92.38 560 ILE A N 1
ATOM 4547 C CA . ILE A 1 560 ? 18.825 8.135 -26.593 1.00 92.38 560 ILE A CA 1
ATOM 4548 C C . ILE A 1 560 ? 19.211 9.581 -26.891 1.00 92.38 560 ILE A C 1
ATOM 4550 O O . ILE A 1 560 ? 19.009 10.478 -26.076 1.00 92.38 560 ILE A O 1
ATOM 4554 N N . ARG A 1 561 ? 19.756 9.806 -28.085 1.00 88.88 561 ARG A N 1
ATOM 4555 C CA . ARG A 1 561 ? 20.367 11.072 -28.488 1.00 88.88 561 ARG A CA 1
ATOM 4556 C C . ARG A 1 561 ? 19.524 11.810 -29.514 1.00 88.88 561 ARG A C 1
ATOM 4558 O O . ARG A 1 561 ? 19.170 11.251 -30.558 1.00 88.88 561 ARG A O 1
ATOM 4565 N N . HIS A 1 562 ? 19.249 13.078 -29.231 1.00 85.38 562 HIS A N 1
ATOM 4566 C CA . HIS A 1 562 ? 18.512 13.984 -30.102 1.00 85.38 562 HIS A CA 1
ATOM 4567 C C . HIS A 1 562 ? 19.237 14.209 -31.448 1.00 85.38 562 HIS A C 1
ATOM 4569 O O . HIS A 1 562 ? 20.473 14.298 -31.479 1.00 85.38 562 HIS A O 1
ATOM 4575 N N . PRO A 1 563 ? 18.498 14.379 -32.567 1.00 78.44 563 PRO A N 1
ATOM 4576 C CA . PRO A 1 563 ? 19.098 14.746 -33.846 1.00 78.44 563 PRO A CA 1
ATOM 4577 C C . PRO A 1 563 ? 19.908 16.050 -33.740 1.00 78.44 563 PRO A C 1
ATOM 4579 O O . PRO A 1 563 ? 19.413 17.060 -33.242 1.00 78.44 563 PRO A O 1
ATOM 4582 N N . GLY A 1 564 ? 21.150 16.054 -34.224 1.00 70.62 564 GLY A N 1
ATOM 4583 C CA . GLY A 1 564 ? 21.973 17.269 -34.297 1.00 70.62 564 GLY A CA 1
ATOM 4584 C C . GLY A 1 564 ? 22.820 17.586 -33.060 1.00 70.62 564 GLY A C 1
ATOM 4585 O O . GLY A 1 564 ? 23.553 18.576 -33.082 1.00 70.62 564 GLY A O 1
ATOM 4586 N N . LEU A 1 565 ? 22.801 16.751 -32.014 1.00 71.81 565 LEU A N 1
ATOM 4587 C CA . LEU A 1 565 ? 23.867 16.796 -31.011 1.00 71.81 565 LEU A CA 1
ATOM 4588 C C . LEU A 1 565 ? 25.207 16.419 -31.665 1.00 71.81 565 LEU A C 1
ATOM 4590 O O . LEU A 1 565 ? 25.242 15.495 -32.484 1.00 71.81 565 LEU A O 1
ATOM 4594 N N . PRO A 1 566 ? 26.320 17.106 -31.336 1.00 59.53 566 PRO A N 1
ATOM 4595 C CA . PRO A 1 566 ? 27.627 16.723 -31.848 1.00 59.53 566 PRO A CA 1
ATOM 4596 C C . PRO A 1 566 ? 27.897 15.252 -31.512 1.00 59.53 566 PRO A C 1
ATOM 4598 O O . PRO A 1 566 ? 27.769 14.859 -30.351 1.00 59.53 566 PRO A O 1
ATOM 4601 N N . ASN A 1 567 ? 28.316 14.457 -32.505 1.00 56.09 567 ASN A N 1
ATOM 4602 C CA . ASN A 1 567 ? 28.864 13.106 -32.315 1.00 56.09 567 ASN A CA 1
ATOM 4603 C C . ASN A 1 567 ? 30.233 13.176 -31.611 1.00 56.09 567 ASN A C 1
ATOM 4605 O O . ASN A 1 567 ? 31.248 12.689 -32.104 1.00 56.09 567 ASN A O 1
ATOM 4609 N N . ASN A 1 568 ? 30.284 13.824 -30.452 1.00 58.72 568 ASN A N 1
ATOM 4610 C CA . ASN A 1 568 ? 31.379 13.656 -29.520 1.00 58.72 568 ASN A CA 1
ATOM 4611 C C . ASN A 1 568 ? 31.318 12.197 -29.068 1.00 58.72 568 ASN A C 1
ATOM 4613 O O . ASN A 1 568 ? 30.228 11.736 -28.719 1.00 58.72 568 ASN A O 1
ATOM 4617 N N . ASN A 1 569 ? 32.453 11.486 -29.110 1.00 62.78 569 ASN A N 1
ATOM 4618 C CA . ASN A 1 569 ? 32.549 10.086 -28.685 1.00 62.78 569 ASN A CA 1
ATOM 4619 C C . ASN A 1 569 ? 31.722 9.881 -27.406 1.00 62.78 569 ASN A C 1
ATOM 4621 O O . ASN A 1 569 ? 32.084 10.465 -26.379 1.00 62.78 569 ASN A O 1
ATOM 4625 N N . PRO A 1 570 ? 30.614 9.117 -27.466 1.00 67.81 570 PRO A N 1
ATOM 4626 C CA . PRO A 1 570 ? 29.756 8.919 -26.315 1.00 67.81 570 PRO A CA 1
ATOM 4627 C C . PRO A 1 570 ? 30.581 8.387 -25.155 1.00 67.81 570 PRO A C 1
ATOM 4629 O O . PRO A 1 570 ? 31.405 7.475 -25.333 1.00 67.81 570 PRO A O 1
ATOM 4632 N N . GLU A 1 571 ? 30.368 8.970 -23.977 1.00 68.31 571 GLU A N 1
ATOM 4633 C CA . GLU A 1 571 ? 30.960 8.469 -22.747 1.00 68.31 571 GLU A CA 1
ATOM 4634 C C . GLU A 1 571 ? 30.562 6.991 -22.622 1.00 68.31 571 GLU A C 1
ATOM 4636 O O . GLU A 1 571 ? 29.391 6.650 -22.743 1.00 68.31 571 GLU A O 1
ATOM 4641 N N . TYR A 1 572 ? 31.544 6.101 -22.464 1.00 79.75 572 TYR A N 1
ATOM 4642 C CA . TYR A 1 572 ? 31.342 4.646 -22.372 1.00 79.75 572 TYR A CA 1
ATOM 4643 C C . TYR A 1 572 ? 30.932 3.895 -23.650 1.00 79.75 572 TYR A C 1
ATOM 4645 O O . TYR A 1 572 ? 30.604 2.721 -23.547 1.00 79.75 572 TYR A O 1
ATOM 4653 N N . SER A 1 573 ? 31.070 4.470 -24.849 1.00 74.81 573 SER A N 1
ATOM 4654 C CA . SER A 1 573 ? 30.862 3.757 -26.135 1.00 74.81 573 SER A CA 1
ATOM 4655 C C . SER A 1 573 ? 31.649 2.439 -26.305 1.00 74.81 573 SER A C 1
ATOM 4657 O O . SER A 1 573 ? 31.285 1.604 -27.125 1.00 74.81 573 SER A O 1
ATOM 4659 N N . ALA A 1 574 ? 32.718 2.227 -25.531 1.00 78.81 574 ALA A N 1
ATOM 4660 C CA . ALA A 1 574 ? 33.486 0.978 -25.509 1.00 78.81 574 ALA A CA 1
ATOM 4661 C C . ALA A 1 574 ? 32.958 -0.085 -24.513 1.00 78.81 574 ALA A C 1
ATOM 4663 O O . ALA A 1 574 ? 33.535 -1.171 -24.414 1.00 78.81 574 ALA A O 1
ATOM 4664 N N . ASP A 1 575 ? 31.916 0.221 -23.737 1.00 85.56 575 ASP A N 1
ATOM 4665 C CA . ASP A 1 575 ? 31.268 -0.694 -22.793 1.00 85.56 575 ASP A CA 1
ATOM 4666 C C . ASP A 1 575 ? 30.183 -1.510 -23.511 1.00 85.56 575 ASP A C 1
ATOM 4668 O O . ASP A 1 575 ? 29.330 -0.945 -24.186 1.00 85.56 575 ASP A O 1
ATOM 4672 N N . HIS A 1 576 ? 30.193 -2.838 -23.363 1.00 86.69 576 HIS A N 1
ATOM 4673 C CA . HIS A 1 576 ? 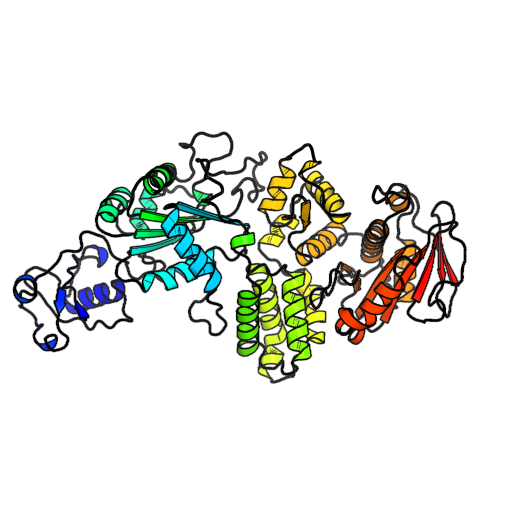29.241 -3.718 -24.062 1.00 86.69 576 HIS A CA 1
ATOM 4674 C C . HIS A 1 576 ? 27.797 -3.549 -23.571 1.00 86.69 576 HIS A C 1
ATOM 4676 O O . HIS A 1 576 ? 26.872 -3.907 -24.290 1.00 86.69 576 HIS A O 1
ATOM 4682 N N . HIS A 1 577 ? 27.599 -3.008 -22.366 1.00 91.50 577 HIS A N 1
ATOM 4683 C CA . HIS A 1 577 ? 26.267 -2.760 -21.808 1.00 91.50 577 HIS A CA 1
ATOM 4684 C C . HIS A 1 577 ? 25.804 -1.314 -22.037 1.00 91.50 577 HIS A C 1
ATOM 4686 O O . HIS A 1 577 ? 24.814 -0.886 -21.446 1.00 91.50 577 HIS A O 1
ATOM 4692 N N . TRP A 1 578 ? 26.536 -0.535 -22.840 1.00 93.25 578 TRP A N 1
ATOM 4693 C CA . TRP A 1 578 ? 26.165 0.825 -23.214 1.00 93.25 578 TRP A CA 1
ATOM 4694 C C . TRP A 1 578 ? 25.720 0.859 -24.672 1.00 93.25 578 TRP A C 1
ATOM 4696 O O . TRP A 1 578 ? 26.482 0.503 -25.570 1.00 93.25 578 TRP A O 1
ATOM 4706 N N . ILE A 1 579 ? 24.494 1.316 -24.908 1.00 94.31 579 ILE A N 1
ATOM 4707 C CA . ILE A 1 579 ? 23.897 1.385 -26.241 1.00 94.31 579 ILE A CA 1
ATOM 4708 C C . ILE A 1 579 ? 23.574 2.840 -26.548 1.00 94.31 579 ILE A C 1
ATOM 4710 O O . ILE A 1 579 ? 22.831 3.483 -25.811 1.00 94.31 579 ILE A O 1
ATOM 4714 N N . ASN A 1 580 ? 24.108 3.357 -27.650 1.00 92.88 580 ASN A N 1
ATOM 4715 C CA . ASN A 1 580 ? 23.780 4.692 -28.135 1.00 92.88 580 ASN A CA 1
ATOM 4716 C C . ASN A 1 580 ? 22.696 4.592 -29.203 1.00 92.88 580 ASN A C 1
ATOM 4718 O O . ASN A 1 580 ? 22.801 3.803 -30.142 1.00 92.88 580 ASN A O 1
ATOM 4722 N N . VAL A 1 581 ? 21.660 5.412 -29.077 1.00 93.62 581 VAL A N 1
ATOM 4723 C CA . VAL A 1 581 ? 20.550 5.457 -30.027 1.00 93.62 581 VAL A CA 1
ATOM 4724 C C . VAL A 1 581 ? 20.467 6.856 -30.611 1.00 93.62 581 VAL A C 1
ATOM 4726 O O . VAL A 1 581 ? 19.957 7.778 -29.983 1.00 93.62 581 VAL A O 1
ATOM 4729 N N . TYR A 1 582 ? 20.970 7.028 -31.829 1.00 91.75 582 TYR A N 1
ATOM 4730 C CA . TYR A 1 582 ? 20.996 8.322 -32.505 1.00 91.75 582 TYR A CA 1
ATOM 4731 C C . TYR A 1 582 ? 19.726 8.518 -33.314 1.00 91.75 582 TYR A C 1
ATOM 4733 O O . TYR A 1 582 ? 19.535 7.901 -34.371 1.00 91.75 582 TYR A O 1
ATOM 4741 N N . CYS A 1 583 ? 18.865 9.407 -32.842 1.00 90.12 583 CYS A N 1
ATOM 4742 C CA . CYS A 1 583 ? 17.662 9.765 -33.567 1.00 90.12 583 CYS A CA 1
ATOM 4743 C C . CYS A 1 583 ? 18.021 10.539 -34.837 1.00 90.12 583 CYS A C 1
ATOM 4745 O O . CYS A 1 583 ? 18.825 11.472 -34.813 1.00 90.12 583 CYS A O 1
ATOM 4747 N N . GLN A 1 584 ? 17.436 10.129 -35.960 1.00 90.12 584 GLN A N 1
ATOM 4748 C CA . GLN A 1 584 ? 17.641 10.789 -37.245 1.00 90.12 584 GLN A CA 1
ATOM 4749 C C . GLN A 1 584 ? 16.683 11.972 -37.408 1.00 90.12 584 GLN A C 1
ATOM 4751 O O . GLN A 1 584 ? 15.656 12.071 -36.727 1.00 90.12 584 GLN A O 1
ATOM 4756 N N . GLU A 1 585 ? 17.007 12.878 -38.332 1.00 83.75 585 GLU A N 1
ATOM 4757 C CA . GLU A 1 585 ? 16.168 14.041 -38.615 1.00 83.75 585 GLU A CA 1
ATOM 4758 C C . GLU A 1 585 ? 14.709 13.648 -38.899 1.00 83.75 585 GLU A C 1
ATOM 4760 O O . GLU A 1 585 ? 14.400 12.682 -39.604 1.00 83.75 585 GLU A O 1
ATOM 4765 N N . GLY A 1 586 ? 13.782 14.410 -38.315 1.00 78.06 586 GLY A N 1
ATOM 4766 C CA . GLY A 1 586 ? 12.348 14.158 -38.438 1.00 78.06 586 GLY A CA 1
ATOM 4767 C C . GLY A 1 586 ? 11.844 12.920 -37.689 1.00 78.06 586 GLY A C 1
ATOM 4768 O O . GLY A 1 586 ? 10.662 12.602 -37.831 1.00 78.06 586 GLY A O 1
ATOM 4769 N N . TRP A 1 587 ? 12.684 12.249 -36.889 1.00 82.12 587 TRP A N 1
ATOM 4770 C CA . TRP A 1 587 ? 12.322 11.100 -36.048 1.00 82.12 587 TRP A CA 1
ATOM 4771 C C . TRP A 1 587 ? 11.744 9.924 -36.847 1.00 82.12 587 TRP A C 1
ATOM 4773 O O . TRP A 1 587 ? 10.850 9.227 -36.389 1.00 82.12 587 TRP A O 1
ATOM 4783 N N . LYS A 1 588 ? 12.196 9.724 -38.090 1.00 86.31 588 LYS A N 1
ATOM 4784 C CA . LYS A 1 588 ? 11.710 8.628 -38.955 1.00 86.31 588 LYS A CA 1
ATOM 4785 C C . LYS A 1 588 ? 12.458 7.316 -38.727 1.00 86.31 588 LYS A C 1
ATOM 4787 O O . LYS A 1 588 ? 11.938 6.241 -39.020 1.00 86.31 588 LYS A O 1
ATOM 4792 N N . SER A 1 589 ? 13.683 7.409 -38.235 1.00 90.56 589 SER A N 1
ATOM 4793 C CA . SER A 1 589 ? 14.541 6.278 -37.921 1.00 90.56 589 SER A CA 1
ATOM 4794 C C . SER A 1 589 ? 15.478 6.629 -36.773 1.00 90.56 589 SER A C 1
ATOM 4796 O O . SER A 1 589 ? 15.661 7.797 -36.414 1.00 90.56 589 SER A O 1
ATOM 4798 N N . VAL A 1 590 ? 16.063 5.591 -36.191 1.00 92.88 590 VAL A N 1
ATOM 4799 C CA . VAL A 1 590 ? 17.134 5.674 -35.204 1.00 92.88 590 VAL A CA 1
ATOM 4800 C C . VAL A 1 590 ? 18.289 4.792 -35.653 1.00 92.88 590 VAL A C 1
ATOM 4802 O O . VAL A 1 590 ? 18.078 3.749 -36.271 1.00 92.88 590 VAL A O 1
ATOM 4805 N N . ILE A 1 591 ? 19.512 5.193 -35.326 1.00 93.81 591 ILE A N 1
ATOM 4806 C CA . ILE A 1 591 ? 20.686 4.333 -35.451 1.00 93.81 591 ILE A CA 1
ATOM 4807 C C . ILE A 1 591 ? 21.010 3.799 -34.063 1.00 93.81 591 ILE A C 1
ATOM 4809 O O . ILE A 1 591 ? 21.368 4.575 -33.182 1.00 93.81 591 ILE A O 1
ATOM 4813 N N . ILE A 1 592 ? 20.884 2.490 -33.879 1.00 94.06 592 ILE A N 1
ATOM 4814 C CA . ILE A 1 592 ? 21.269 1.782 -32.660 1.00 94.06 592 ILE A CA 1
ATOM 4815 C C . ILE A 1 592 ? 22.720 1.336 -32.840 1.00 94.06 592 ILE A C 1
ATOM 4817 O O . ILE A 1 592 ? 23.037 0.615 -33.787 1.00 94.06 592 ILE A O 1
ATOM 4821 N N . GLU A 1 593 ? 23.597 1.796 -31.960 1.00 91.81 593 GLU A N 1
ATOM 4822 C CA . GLU A 1 593 ? 25.027 1.502 -31.963 1.00 91.81 593 GLU A CA 1
ATOM 4823 C C . GLU A 1 593 ? 25.428 0.936 -30.600 1.00 91.81 593 GLU A C 1
ATOM 4825 O O . GLU A 1 593 ? 25.298 1.606 -29.572 1.00 91.81 593 GLU A O 1
ATOM 4830 N N . ASP A 1 594 ? 25.924 -0.295 -30.607 1.00 89.06 594 ASP A N 1
ATOM 4831 C CA . ASP A 1 594 ? 26.643 -0.896 -29.489 1.00 89.06 594 ASP A CA 1
ATOM 4832 C C . ASP A 1 594 ? 28.108 -1.140 -29.900 1.00 89.06 594 ASP A C 1
ATOM 4834 O O . ASP A 1 594 ? 28.563 -0.691 -30.956 1.00 89.06 594 ASP A O 1
ATOM 4838 N N . LYS A 1 595 ? 28.884 -1.816 -29.051 1.00 85.56 595 LYS A N 1
ATOM 4839 C CA . LYS A 1 595 ? 30.297 -2.086 -29.339 1.00 85.56 595 LYS A CA 1
ATOM 4840 C C . LYS A 1 595 ? 30.516 -2.976 -30.576 1.00 85.56 595 LYS A C 1
ATOM 4842 O O . LYS A 1 595 ? 31.558 -2.866 -31.226 1.00 85.56 595 LYS A O 1
ATOM 4847 N N . ASP A 1 596 ? 29.582 -3.871 -30.868 1.00 85.94 596 ASP A N 1
ATOM 4848 C CA . ASP A 1 596 ? 29.713 -4.915 -31.883 1.00 85.94 596 ASP A CA 1
ATOM 4849 C C . ASP A 1 596 ? 29.008 -4.547 -33.195 1.00 85.94 596 ASP A C 1
ATOM 4851 O O . ASP A 1 596 ? 29.409 -5.009 -34.267 1.00 85.94 596 ASP A O 1
ATOM 4855 N N . GLU A 1 597 ? 27.950 -3.738 -33.136 1.00 88.12 597 GLU A N 1
ATOM 4856 C CA . GLU A 1 597 ? 27.098 -3.440 -34.281 1.00 88.12 597 GLU A CA 1
ATOM 4857 C C . GLU A 1 597 ? 26.564 -2.007 -34.319 1.00 88.12 597 GLU A C 1
ATOM 4859 O O . GLU A 1 597 ? 26.331 -1.349 -33.308 1.00 88.12 597 GLU A O 1
ATOM 4864 N N . LYS A 1 598 ? 26.296 -1.556 -35.548 1.00 91.56 598 LYS A N 1
ATOM 4865 C CA . LYS A 1 598 ? 25.586 -0.316 -35.851 1.00 91.56 598 LYS A CA 1
ATOM 4866 C C . LYS A 1 598 ? 24.482 -0.613 -36.853 1.00 91.56 598 LYS A C 1
ATOM 4868 O O . LYS A 1 598 ? 24.765 -1.048 -37.970 1.00 91.56 598 LYS A O 1
ATOM 4873 N N . VAL A 1 599 ? 23.231 -0.390 -36.465 1.00 94.56 599 VAL A N 1
ATOM 4874 C CA . VAL A 1 599 ? 22.056 -0.724 -37.275 1.00 94.56 599 VAL A CA 1
ATOM 4875 C C . VAL A 1 599 ? 21.061 0.427 -37.301 1.00 94.56 599 VAL A C 1
ATOM 4877 O O . VAL A 1 599 ? 20.753 1.023 -36.275 1.00 94.56 599 VAL A O 1
ATOM 4880 N N . GLU A 1 600 ? 20.539 0.737 -38.484 1.00 94.38 600 GLU A N 1
ATOM 4881 C CA . GLU A 1 600 ? 19.440 1.687 -38.630 1.00 94.38 600 GLU A CA 1
ATOM 4882 C C . GLU A 1 600 ? 18.093 0.958 -38.547 1.00 94.38 600 GLU A C 1
ATOM 4884 O O . GLU A 1 600 ? 17.869 -0.050 -39.222 1.00 94.38 600 GLU A O 1
ATOM 4889 N N . VAL A 1 601 ? 17.186 1.488 -37.730 1.00 93.25 601 VAL A N 1
ATOM 4890 C CA . VAL A 1 601 ? 15.825 0.986 -37.532 1.00 93.25 601 VAL A CA 1
ATOM 4891 C C . VAL A 1 601 ? 14.838 2.101 -37.853 1.00 93.25 601 VAL A C 1
ATOM 4893 O O . VAL A 1 601 ? 14.972 3.220 -37.361 1.00 93.25 601 VAL A O 1
ATOM 4896 N N . LYS A 1 602 ? 13.827 1.805 -38.673 1.00 92.12 602 LYS A N 1
ATOM 4897 C CA . LYS A 1 602 ? 12.729 2.743 -38.938 1.00 92.12 602 LYS A CA 1
ATOM 4898 C C . LYS A 1 602 ? 11.738 2.712 -37.783 1.00 92.12 602 LYS A C 1
ATOM 4900 O O . LYS A 1 602 ? 11.319 1.629 -37.391 1.00 92.12 602 LYS A O 1
ATOM 4905 N N . LEU A 1 603 ? 11.369 3.888 -37.284 1.00 89.38 603 LEU A N 1
ATOM 4906 C CA . LEU A 1 603 ? 10.309 4.030 -36.288 1.00 89.38 603 LEU A CA 1
ATOM 4907 C C . LEU A 1 603 ? 8.938 3.842 -36.954 1.00 89.38 603 LEU A C 1
ATOM 4909 O O . LEU A 1 603 ? 8.797 4.017 -38.172 1.00 89.38 603 LEU A O 1
ATOM 4913 N N . MET A 1 604 ? 7.920 3.520 -36.161 1.00 85.12 604 MET A N 1
ATOM 4914 C CA . MET A 1 604 ? 6.546 3.406 -36.642 1.00 85.12 604 MET A CA 1
ATOM 4915 C C . MET A 1 604 ? 6.043 4.789 -37.101 1.00 85.12 604 MET A C 1
ATOM 4917 O O . MET A 1 604 ? 6.174 5.787 -36.385 1.00 85.12 604 MET A O 1
ATOM 4921 N N . GLY A 1 605 ? 5.509 4.845 -38.327 1.00 69.56 605 GLY A N 1
ATOM 4922 C CA . GLY A 1 605 ? 4.844 6.021 -38.908 1.00 69.56 605 GLY A CA 1
ATOM 4923 C C . GLY A 1 605 ? 3.339 6.065 -38.604 1.00 69.56 605 GLY A C 1
ATOM 4924 O O . GLY A 1 605 ? 2.871 5.306 -37.762 1.00 69.56 605 GLY A O 1
ATOM 4925 N N . GLU A 1 606 ? 2.593 6.944 -39.287 1.00 52.03 606 GLU A N 1
ATOM 4926 C CA . GLU A 1 606 ? 1.134 7.112 -39.125 1.00 52.03 606 GLU A CA 1
ATOM 4927 C C . GLU A 1 606 ? 0.376 5.767 -39.101 1.00 52.03 606 GLU A C 1
ATOM 4929 O O . GLU A 1 606 ? 0.630 4.885 -39.928 1.00 52.03 606 GLU A O 1
ATOM 4934 N N . TYR A 1 607 ? -0.600 5.637 -38.193 1.00 44.62 607 TYR A N 1
ATOM 4935 C CA . TYR A 1 607 ? -1.720 4.724 -38.426 1.00 44.62 607 TYR A CA 1
ATOM 4936 C C . TYR A 1 607 ? -2.526 5.306 -39.592 1.00 44.62 607 TYR A C 1
ATOM 4938 O O . TYR A 1 607 ? -3.028 6.424 -39.476 1.00 44.62 607 TYR A O 1
ATOM 4946 N N . LEU A 1 608 ? -2.621 4.572 -40.705 1.00 30.33 608 LEU A N 1
ATOM 4947 C CA . LEU A 1 608 ? -3.645 4.834 -41.723 1.00 30.33 608 LEU A CA 1
ATOM 4948 C C . LEU A 1 608 ? -5.043 4.552 -41.167 1.00 30.33 608 LEU A C 1
ATOM 4950 O O . LEU A 1 608 ? -5.192 3.516 -40.473 1.00 30.33 608 LEU A O 1
#

Secondary structure (DSSP, 8-state):
-EEE---SSS--------TT--HHHHHHHHHHHHT--S-GGG---EEEEE-GGGGGG--TT--HHHHHT-EE-SS----SSGGGSS--HHHHTTSS---S--TT-TT----HHHHHHHHHHHHHHSEEEEE--TTSSHHHHHHHHHHHHTT-TTEEEEEEEGGGT--TTS---HHHHHHHHHSS-HHHHHHHHTTSEEEEEEESGGGG-EETTS-GGG-GGGTHHHHHHHHHHTTS-SEEEEEEE-SSTTTTT--S-SS---EE-SS---GGGEE-HHHHSPPHHHHHHHHHHHHHHH-TT---HHHHHHHHHHHHHHHTT-HHHHHHHHHHHHHHHTTGGGTTPPP-HHHHHHHHTSHHHHT---TTHHHHTT--HHHHHHHHHHHHS-EEGGG-S---HHHHHHHHTTSEEEETTEEEESSHHHHHHHHHHHHTTS---SS--SSHHHHHHHHHHHSBHHHHHT-S-B-TTSSBPHHHHHHHHHHHHHHHS-TT--EEEEE---TT-S--EEEEETTTT-EEEEEEETTTTHHHHHHHHHTTTHHHHHH-SEEEEEEEE-TTS-----TTTTSTTEEEEEEPGGGSEEEEE-SS-EEEEEPB----

Organism: Rhizophagus irregularis (strain DAOM 181602 / DAOM 197198 / MUCL 43194) (NCBI:txid747089)